Protein 6Y1U (pdb70)

GO terms:
  GO:0000287 magnesium ion binding (F, IDA)
  GO:0003924 GTPase activity (F, IDA)
  GO:0051258 protein polymerization (P, IDA)
  GO:0000921 septin ring assembly (P, IMP)
  GO:0005886 plasma membrane (C, HDA)
  GO:0045787 positive regulation of cell cycle (P, IMP)
  GO:0005515 protein binding (F, IPI)

Solvent-accessible surface area: 23885 Å² total; per-residue (Å²): 216,28,46,3,17,0,0,0,1,4,40,36,0,4,82,0,0,39,50,0,47,107,82,44,9,116,51,20,60,12,1,0,1,10,19,67,39,106,35,0,118,132,4,104,9,87,16,38,0,7,1,2,62,82,71,90,26,88,30,61,29,108,47,1,61,104,3,0,76,50,5,113,81,20,2,40,11,8,2,12,3,4,21,0,0,0,0,0,0,26,6,0,13,3,9,5,3,2,0,0,7,11,0,0,50,10,0,101,141,16,36,3,1,0,0,0,0,0,6,76,16,1,82,107,50,34,166,189,90,49,78,31,0,88,106,3,13,57,31,0,116,137,16,4,9,2,0,0,9,0,11,4,43,76,15,89,108,51,84,101,110,90,54,57,108,125,56,3,81,120,48,7,26,53,2,4,2,14,0,0,23,5,1,0,8,0,29,48,42,43,24,120,55,91,6,72,38,76,62,0,80,61,24,6,52,55,35,13,62,0,24,0,0,36,5,53,17,143,37,178,34,20,3,79,60,0,0,101,89,0,16,102,5,39,0,1,82,104,35,11,122,26,0,83,16,0,7,0,5,0,5,1,4,92,84,10,31,103,154,44,2,87,62,0,10,49,56,0,112,121,36,13,47,128,107,24,83,35,39,31,0,3,4,60,36,96,105,21,42,60,35,0,40,1,6,0,9,0,9,38,99,269,153,26,64,3,17,0,0,0,0,2,8,6,0,1,14,4,0,33,56,0,50,146,90,29,10,145,51,23,45,14,0,6,1,6,1,24,42,61,3,32,4,29,13,124,4,100,38,125,40,65,13,17,115,87,64,34,63,84,0,119,106,4,0,64,101,14,84,105,92,0,57,105,45,2,114,58,14,56,0,0,1,0,1,16,7,3,55,38,13,4,2,29,7,0,1,16,8,0,0,48,17,0,99,114,61,47,4,1,0,0,0,1,26,13,80,51,1,87,104,56,46,144,162,150,50,65,54,40,55,79,10,1,34,45,6,79,138,18,5,14,1,0,0,9,1,6,1,34,72,3,79,103,46,99,120,105,48,51,72,24,57,1,10,64,41,0,11,79,6,5,9,29,0,0,44,8,0,0,21,3,32,44,36,95,8,95,53,94,36,80,41,62,73,0,78,60,24,7,52,62,35,22,58,0,20,2,0,45,6,48,17,146,34,179,37,34,1,65,41,0,0,100,87,0,18,102,5,37,1,0,84,92,39,8,131,16,1,54,9,0,3,0,5,0,20,2,6,74,112,16,29,106,138,70,4,86,54,0,13,56,52,0,112,116,29,6,42,126,107,20,94,43,27,35,0,5,6,72,45,90,102,16,45,73,22,0,124,1,10,0,7,4,14,41,172,91

Sequence (598 aa):
LAVIKVVGIGGGGVNAVNRMIEQGLKGVEFIAINTDAQALLMMSDADVKLDVGRDSTAGADPEVGRKAAEDAKDEIEELLRGADMVFVTTAGEGGGTGTGGAPVVASSIARRKLGALTVGVVTRPFSFEGKRRSSNQAENGIAALRESCDTLIVIPNDRRLLQMGDAAVVSLMDAFRSSADEVVLLNGVQGITDLITTPGLINVDFADVKGIMSGAGTTALMMGIGSARGEGRSSLKAAEIAINSPLLEASMMEGAQGVLMSSIAGGSSDLGLFEINEAASLVQDAAHPDANIIFGTVIDDSLGDEVVRVTVVIAAGFYLAVIKVVGIGGGGVNAVNRMIEQGLLKGVEFIAINTDAQALLMSDADVKLDVGRADPEVGRKAAEDAKDEEIEELLRGADMVFVTAGEGGGTGTGGAPVVASSIARKLGALTVGVVTRPFSFEGKRRSNQAENGIAALRESCDTLIVIPNDRLLQMGAAVSLMDAFRSADEVVLLNGVQGITDLITTPGLINVDDFADVKGIMSGAGTALMGIGSSARGEGRSLKAAEIAIINSPLLEASSMEGAQGVLLMSIAGGSDLGLFEINEEAASLVQDAAHPDANIIFGTVIDDSLGDEVRVTVVIAAGFD

Radius of gyration: 26.38 Å; Cα contacts (8 Å, |Δi|>4): 1559; chains: 2; bounding box: 82×57×52 Å

Organism: Mycobacterium tuberculosis (strain ATCC 25618 / H37Rv) (NCBI:txid83332)

Secondary structure (DSSP, 8-state):
---EEEEEEHHHHHHHHHHHHHTT--SSEEEEEES-HHHHHT---SEEEE--TTT--TT-HHHHHHHHHHTHHHHHHHHTT-SEEEEEEETTSSHHHHHHHHHHHHHHHHT-EEEEEEEEPPGGG-HHHHHHHHHHHHHHHHH-SEEEEEEHHHHTTSS-TT--HHHHHHHHHHHHHHHHHHHHHHHHSB-SS---HHHHHHHHTT-EEEEEEEEEEESTTHHHHHHHHHHT-GGGTT-GGG-SEEEEEEEE-TT--HHHHHHHHHHHHHHS-TT-EEEEEEEE-GGGTTEEEEEEEEE--/----EEEEEEHHHHHHHHHHHHHTT--SSEEEEEE--SS-EE----SEEEE-----HHHHHHHHHHTHHHHHHHHTT-SEEEEE--SS-STHHHHHHHHHHHHHHTT-EEEEEEEEPPGGG---TTTHHHHHHHHHHHH-SEEEEEEGGGGGG---PPPHHHHHHHHHHHHHHHHHHHHHHHHS--SS---HHHHHHHHTT-EEEEEEEEEEESTTHHHHHHHHHHT-GGGTT-GGG-SEEEEEEEE-TT--HHHHHHHHHHHHHHS-TT-EEEEEEEE-GGGTTEEEEEEEEE---

CATH classification: 3.40.50.1440 (+1 more: 3.30.1330.20)

Structure (mmCIF, N/CA/C/O backbone):
data_6Y1U
#
_entry.id   6Y1U
#
_cell.length_a   88.130
_cell.length_b   88.130
_cell.length_c   176.783
_cell.angle_alpha   90.000
_cell.angle_beta   90.000
_cell.angle_gamma   120.000
#
_symmetry.space_group_name_H-M   'P 65'
#
loop_
_entity.id
_entity.type
_entity.pdbx_description
1 polymer 'Cell division protein FtsZ'
2 non-polymer 'DIMETHYL SULFOXIDE'
3 non-polymer "GUANOSINE-5'-DIPHOSPHATE"
4 non-polymer 4-HYDROXY-2H-CHROMEN-2-ONE
5 water water
#
loop_
_atom_site.group_PDB
_atom_site.id
_atom_site.type_symbol
_atom_site.label_atom_id
_atom_site.label_alt_id
_atom_site.label_comp_id
_atom_site.label_asym_id
_atom_site.label_entity_id
_atom_site.label_seq_id
_atom_site.pdbx_PDB_ins_code
_atom_site.Cartn_x
_atom_site.Cartn_y
_atom_site.Cartn_z
_atom_site.occupancy
_atom_site.B_iso_or_equiv
_atom_site.auth_seq_id
_atom_site.auth_comp_id
_atom_site.auth_asym_id
_atom_site.auth_atom_id
_atom_site.pdbx_PDB_model_num
ATOM 1 N N . LEU A 1 8 ? -49.21595 10.97018 0.42386 1.000 74.42934 8 LEU A N 1
ATOM 2 C CA . LEU A 1 8 ? -47.98006 11.66894 0.79057 1.000 71.75553 8 LEU A CA 1
ATOM 3 C C . LEU A 1 8 ? -47.82795 11.78951 2.30757 1.000 58.19598 8 LEU A C 1
ATOM 4 O O . LEU A 1 8 ? -48.73366 12.27774 2.99159 1.000 57.35677 8 LEU A O 1
ATOM 9 N N . ALA A 1 9 ? -46.70967 11.30446 2.83544 1.000 47.17634 9 ALA A N 1
ATOM 10 C CA . ALA A 1 9 ? -46.45508 11.42759 4.26289 1.000 41.70698 9 ALA A CA 1
ATOM 11 C C . ALA A 1 9 ? -46.32757 12.89527 4.63943 1.000 35.30604 9 ALA A C 1
ATOM 12 O O . ALA A 1 9 ? -45.80352 13.70827 3.88115 1.000 33.97646 9 ALA A O 1
ATOM 14 N N . VAL A 1 10 ? -46.82582 13.23960 5.81796 1.000 25.88720 10 VAL A N 1
ATOM 15 C CA . VAL A 1 10 ? -46.78082 14.60709 6.31219 1.000 23.21215 10 VAL A CA 1
ATOM 16 C C . VAL A 1 10 ? -45.64560 14.63836 7.32797 1.000 19.38331 10 VAL A C 1
ATOM 17 O O . VAL A 1 10 ? -45.65939 13.86047 8.28245 1.000 21.00639 10 VAL A O 1
ATOM 21 N N . ILE A 1 11 ? -44.65658 15.46873 7.08002 1.000 20.68486 11 ILE A N 1
ATOM 22 C CA . ILE A 1 11 ? -43.45144 15.53300 7.91513 1.000 19.86288 11 ILE A CA 1
ATOM 23 C C . ILE A 1 11 ? -43.40635 16.89043 8.57265 1.000 18.02846 11 ILE A C 1
ATOM 24 O O . ILE A 1 11 ? -43.52503 17.92323 7.89847 1.000 21.84871 11 ILE A O 1
ATOM 29 N N . LYS A 1 12 ? -43.21908 16.90935 9.90737 1.000 18.88199 12 LYS A N 1
ATOM 30 C CA . LYS A 1 12 ? -43.05452 18.16406 10.61736 1.000 17.06042 12 LYS A CA 1
ATOM 31 C C . LYS A 1 12 ? -41.69884 18.13926 11.30745 1.000 18.12316 12 LYS A C 1
ATOM 32 O O . LYS A 1 12 ? -41.34778 17.11214 11.89992 1.000 21.42974 12 LYS A O 1
ATOM 38 N N . VAL A 1 13 ? -40.96533 19.24211 11.18576 1.000 18.56543 13 VAL A N 1
ATOM 39 C CA . VAL A 1 13 ? -39.61808 19.43534 11.76360 1.000 19.21384 13 VAL A CA 1
ATOM 40 C C . VAL A 1 13 ? -39.73895 20.48404 12.84687 1.000 17.64281 13 VAL A C 1
ATOM 41 O O . VAL A 1 13 ? -40.01875 21.66045 12.56693 1.000 19.71610 13 VAL A O 1
ATOM 45 N N . VAL A 1 14 ? -39.49574 20.06462 14.09188 1.000 19.34940 14 VAL A N 1
ATOM 46 C CA . VAL A 1 14 ? -39.56133 20.94122 15.25278 1.000 19.33071 14 VAL A CA 1
ATOM 47 C C . VAL A 1 14 ? -38.13901 21.32840 15.64364 1.000 21.25736 14 VAL A C 1
ATOM 48 O O . VAL A 1 14 ? -37.30048 20.45372 15.85882 1.000 22.09459 14 VAL A O 1
ATOM 52 N N . GLY A 1 15 ? -37.87479 22.61976 15.79361 1.000 16.38689 15 GLY A N 1
ATOM 53 C CA . GLY A 1 15 ? -36.63840 23.09258 16.39959 1.000 16.92151 15 GLY A CA 1
ATOM 54 C C . GLY A 1 15 ? -37.03236 23.67742 17.74838 1.000 21.51734 15 GLY A C 1
ATOM 55 O O . GLY A 1 15 ? -37.90488 24.53111 17.81890 1.000 20.57345 15 GLY A O 1
ATOM 56 N N . ILE A 1 16 ? -36.40324 23.19573 18.81461 1.000 19.08764 16 ILE A N 1
ATOM 57 C CA . ILE A 1 16 ? -36.76609 23.67965 20.14706 1.000 18.98329 16 ILE A CA 1
ATOM 58 C C . ILE A 1 16 ? -35.52613 24.16811 20.89529 1.000 21.53887 16 ILE A C 1
ATOM 59 O O . ILE A 1 16 ? -34.48876 23.48879 20.90264 1.000 20.95713 16 ILE A O 1
ATOM 64 N N . GLY A 1 17 ? -35.63910 25.36731 21.50070 1.000 19.46079 17 GLY A N 1
ATOM 65 C CA . GLY A 1 17 ? -34.51269 26.07514 22.07473 1.000 19.66386 17 GLY A CA 1
ATOM 66 C C . GLY A 1 17 ? -33.80583 26.89454 21.00859 1.000 23.41415 17 GLY A C 1
ATOM 67 O O . GLY A 1 17 ? -34.03622 26.74025 19.81041 1.000 22.80753 17 GLY A O 1
ATOM 68 N N . GLY A 1 18 ? -32.88277 27.74762 21.46719 1.000 23.66800 18 GLY A N 1
ATOM 69 C CA . GLY A 1 18 ? -32.16946 28.63076 20.54027 1.000 25.87335 18 GLY A CA 1
ATOM 70 C C . GLY A 1 18 ? -31.42797 27.87761 19.45554 1.000 24.84347 18 GLY A C 1
ATOM 71 O O . GLY A 1 18 ? -31.51127 28.21952 18.27015 1.000 23.05519 18 GLY A O 1
ATOM 72 N N . GLY A 1 19 ? -30.70701 26.81729 19.83837 1.000 22.50418 19 GLY A N 1
ATOM 73 C CA . GLY A 1 19 ? -29.95449 26.05535 18.84591 1.000 24.03139 19 GLY A CA 1
ATOM 74 C C . GLY A 1 19 ? -30.84855 25.35929 17.83525 1.000 20.38041 19 GLY A C 1
ATOM 75 O O . GLY A 1 19 ? -30.57673 25.38461 16.62427 1.000 21.18628 19 GLY A O 1
ATOM 76 N N . GLY A 1 20 ? -31.92604 24.74257 18.31539 1.000 19.17853 20 GLY A N 1
ATOM 77 C CA . GLY A 1 20 ? -32.85420 24.08333 17.40091 1.000 20.75842 20 GLY A CA 1
ATOM 78 C C . GLY A 1 20 ? -33.56857 25.06496 16.47250 1.000 21.56523 20 GLY A C 1
ATOM 79 O O . GLY A 1 20 ? -33.75269 24.79249 15.27765 1.000 20.77672 20 GLY A O 1
ATOM 80 N N . VAL A 1 21 ? -33.92729 26.23593 16.98183 1.000 20.59180 21 VAL A N 1
ATOM 81 C CA . VAL A 1 21 ? -34.56813 27.23970 16.10796 1.000 20.25179 21 VAL A CA 1
ATOM 82 C C . VAL A 1 21 ? -33.56202 27.77934 15.08674 1.000 20.41262 21 VAL A C 1
ATOM 83 O O . VAL A 1 21 ? -33.89633 27.97561 13.91064 1.000 22.63044 21 VAL A O 1
ATOM 87 N N . ASN A 1 22 ? -32.30347 27.95396 15.49164 1.000 19.91900 22 ASN A N 1
ATOM 88 C CA . ASN A 1 22 ? -31.28584 28.37787 14.52084 1.000 22.00509 22 ASN A CA 1
ATOM 89 C C . ASN A 1 22 ? -31.07406 27.31451 13.46397 1.000 25.01755 22 ASN A C 1
ATOM 90 O O . ASN A 1 22 ? -30.90541 27.63378 12.28041 1.000 25.30365 22 ASN A O 1
ATOM 95 N N . ALA A 1 23 ? -31.08965 26.03727 13.86310 1.000 22.57566 23 ALA A N 1
ATOM 96 C CA . ALA A 1 23 ? -30.95160 24.97431 12.87937 1.000 24.55187 23 ALA A CA 1
ATOM 97 C C . ALA A 1 23 ? -32.12000 24.99112 11.90257 1.000 24.52729 23 ALA A C 1
ATOM 98 O O . ALA A 1 23 ? -31.92634 24.86703 10.69001 1.000 22.42420 23 ALA A O 1
ATOM 100 N N . VAL A 1 24 ? -33.33959 25.16064 12.41076 1.000 21.67307 24 VAL A N 1
ATOM 101 C CA . VAL A 1 24 ? -34.50258 25.21342 11.51501 1.000 21.65237 24 VAL A CA 1
ATOM 102 C C . VAL A 1 24 ? -34.40480 26.40110 10.55537 1.000 19.56204 24 VAL A C 1
ATOM 103 O O . VAL A 1 24 ? -34.69603 26.26529 9.35061 1.000 22.77505 24 VAL A O 1
ATOM 107 N N . ASN A 1 25 ? -33.93451 27.54596 11.04482 1.000 20.79049 25 ASN A N 1
ATOM 108 C CA . ASN A 1 25 ? -33.74636 28.70180 10.15047 1.000 25.33733 25 ASN A CA 1
ATOM 109 C C . ASN A 1 25 ? -32.76420 28.37391 9.02687 1.000 28.12643 25 ASN A C 1
ATOM 110 O O . ASN A 1 25 ? -32.96447 28.77580 7.87750 1.000 25.58273 25 ASN A O 1
ATOM 115 N N . ARG A 1 26 ? -31.69122 27.64906 9.34961 1.000 21.52553 26 ARG A N 1
ATOM 116 C CA . ARG A 1 26 ? -30.73892 27.22638 8.32077 1.000 24.43999 26 ARG A CA 1
ATOM 117 C C . ARG A 1 26 ? -31.38740 26.27192 7.32393 1.000 26.18602 26 ARG A C 1
ATOM 118 O O . ARG A 1 26 ? -31.19755 26.40574 6.10579 1.000 26.32645 26 ARG A O 1
ATOM 126 N N . MET A 1 27 ? -32.18581 25.31974 7.81999 1.000 23.51071 27 MET A N 1
ATOM 127 C CA . MET A 1 27 ? -32.90556 24.41173 6.92505 1.000 21.53219 27 MET A CA 1
ATOM 128 C C . MET A 1 27 ? -33.74301 25.18605 5.93567 1.000 24.05770 27 MET A C 1
ATOM 129 O O . MET A 1 27 ? -33.79750 24.83406 4.74567 1.000 24.22657 27 MET A O 1
ATOM 134 N N . ILE A 1 28 ? -34.43221 26.22349 6.42871 1.000 22.84985 28 ILE A N 1
ATOM 135 C CA . ILE A 1 28 ? -35.32037 27.03095 5.59424 1.000 27.03354 28 ILE A CA 1
ATOM 136 C C . ILE A 1 28 ? -34.50441 27.83174 4.59163 1.000 28.97833 28 ILE A C 1
ATOM 137 O O . ILE A 1 28 ? -34.84230 27.91401 3.40043 1.000 29.67100 28 ILE A O 1
ATOM 142 N N . GLU A 1 29 ? -33.41219 28.41536 5.06115 1.000 24.43092 29 GLU A N 1
ATOM 143 C CA . GLU A 1 29 ? -32.55874 29.22475 4.21193 1.000 28.96322 29 GLU A CA 1
ATOM 144 C C . GLU A 1 29 ? -31.93452 28.39702 3.09828 1.000 30.35000 29 GLU A C 1
ATOM 145 O O . GLU A 1 29 ? -31.71731 28.92144 1.99669 1.000 31.86863 29 GLU A O 1
ATOM 151 N N . GLN A 1 30 ? -31.63830 27.11618 3.35685 1.000 25.57090 30 GLN A N 1
ATOM 152 C CA . GLN A 1 30 ? -31.07394 26.21651 2.35374 1.000 27.33769 30 GLN A CA 1
ATOM 153 C C . GLN A 1 30 ? -32.13458 25.52633 1.51125 1.000 32.96720 30 GLN A C 1
ATOM 154 O O . GLN A 1 30 ? -31.79003 24.66778 0.69170 1.000 38.04939 30 GLN A O 1
ATOM 160 N N . GLY A 1 31 ? -33.40244 25.86002 1.70353 1.000 27.22718 31 GLY A N 1
ATOM 161 C CA . GLY A 1 31 ? -34.43691 25.34327 0.82486 1.000 28.98927 31 GLY A CA 1
ATOM 162 C C . GLY A 1 31 ? -34.79994 23.90105 1.03440 1.000 32.33215 31 GLY A C 1
ATOM 163 O O . GLY A 1 31 ? -35.12787 23.20296 0.07225 1.000 29.82445 31 GLY A O 1
ATOM 164 N N . LEU A 1 32 ? -34.72947 23.41244 2.26809 1.000 28.22271 32 LEU A N 1
ATOM 165 C CA . LEU A 1 32 ? -35.28860 22.10859 2.55154 1.000 22.18558 32 LEU A CA 1
ATOM 166 C C . LEU A 1 32 ? -36.78921 22.14034 2.28663 1.000 26.49621 32 LEU A C 1
ATOM 167 O O . LEU A 1 32 ? -37.49504 23.00048 2.81972 1.000 27.38680 32 LEU A O 1
ATOM 172 N N . LYS A 1 33 ? -37.25913 21.25451 1.41306 1.000 23.28722 33 LYS A N 1
ATOM 173 C CA . LYS A 1 33 ? -38.64969 21.27717 0.97546 1.000 29.76489 33 LYS A CA 1
ATOM 174 C C . LYS A 1 33 ? -39.43385 20.08487 1.50702 1.000 25.40147 33 LYS A C 1
ATOM 175 O O . LYS A 1 33 ? -38.88700 19.08949 2.02270 1.000 24.96409 33 LYS A O 1
ATOM 179 N N . GLY A 1 34 ? -40.76832 20.19308 1.38173 1.000 21.09384 34 GLY A N 1
ATOM 180 C CA . GLY A 1 34 ? -41.62201 19.06501 1.66633 1.000 20.28858 34 GLY A CA 1
ATOM 181 C C . GLY A 1 34 ? -41.95720 18.82636 3.13663 1.000 21.89590 34 GLY A C 1
ATOM 182 O O . GLY A 1 34 ? -42.53321 17.76599 3.47959 1.000 25.52055 34 GLY A O 1
ATOM 183 N N . VAL A 1 35 ? -41.56751 19.74032 4.01620 1.000 22.20763 35 VAL A N 1
ATOM 184 C CA . VAL A 1 35 ? -41.77314 19.59439 5.45085 1.000 22.78687 35 VAL A CA 1
ATOM 185 C C . VAL A 1 35 ? -42.34628 20.89229 6.01266 1.000 19.76830 35 VAL A C 1
ATOM 186 O O . VAL A 1 35 ? -42.15280 21.98498 5.46868 1.000 23.53115 35 VAL A O 1
ATOM 190 N N . GLU A 1 36 ? -43.03214 20.75889 7.14446 1.000 21.76612 36 GLU A N 1
ATOM 191 C CA . GLU A 1 36 ? -43.57394 21.89858 7.87337 1.000 18.91030 36 GLU A CA 1
ATOM 192 C C . GLU A 1 36 ? -42.60448 22.20820 9.00923 1.000 23.44524 36 GLU A C 1
ATOM 193 O O . GLU A 1 36 ? -42.26141 21.29782 9.75597 1.000 22.68134 36 GLU A O 1
ATOM 199 N N . PHE A 1 37 ? -42.19475 23.46228 9.14271 1.000 20.44341 37 PHE A N 1
ATOM 200 C CA . PHE A 1 37 ? -41.21187 23.84763 10.16504 1.000 21.68526 37 PHE A CA 1
ATOM 201 C C . PHE A 1 37 ? -41.89993 24.47243 11.37215 1.000 20.43984 37 PHE A C 1
ATOM 202 O O . PHE A 1 37 ? -42.63993 25.43931 11.23169 1.000 21.63807 37 PHE A O 1
ATOM 210 N N . ILE A 1 38 ? -41.55886 23.98730 12.57046 1.000 21.69963 38 ILE A N 1
ATOM 211 C CA . ILE A 1 38 ? -42.15600 24.48043 13.81434 1.000 17.57264 38 ILE A CA 1
ATOM 212 C C . ILE A 1 38 ? -41.02440 24.91776 14.72789 1.000 19.67525 38 ILE A C 1
ATOM 213 O O . ILE A 1 38 ? -40.10892 24.13118 14.97581 1.000 22.48531 38 ILE A O 1
ATOM 218 N N . ALA A 1 39 ? -41.07950 26.16687 15.20079 1.000 17.06178 39 ALA A N 1
ATOM 219 C CA . ALA A 1 39 ? -40.09612 26.71522 16.11844 1.000 19.87710 39 ALA A CA 1
ATOM 220 C C . ALA A 1 39 ? -40.73627 26.88850 17.48793 1.000 21.78103 39 ALA A C 1
ATOM 221 O O . ALA A 1 39 ? -41.82219 27.47268 17.61066 1.000 23.69238 39 ALA A O 1
ATOM 223 N N . ILE A 1 40 ? -40.09293 26.33413 18.51709 1.000 19.31297 40 ILE A N 1
ATOM 224 C CA . ILE A 1 40 ? -40.56554 26.42906 19.89674 1.000 19.20634 40 ILE A CA 1
ATOM 225 C C . ILE A 1 40 ? -39.43389 27.01944 20.71132 1.000 21.88364 40 ILE A C 1
ATOM 226 O O . ILE A 1 40 ? -38.31435 26.48976 20.68272 1.000 21.68109 40 ILE A O 1
ATOM 231 N N . ASN A 1 41 ? -39.70096 28.11149 21.42465 1.000 18.38922 41 ASN A N 1
ATOM 232 C CA . ASN A 1 41 ? -38.63745 28.67931 22.24265 1.000 21.97281 41 ASN A CA 1
ATOM 233 C C . ASN A 1 41 ? -39.26894 29.48162 23.35818 1.000 27.75283 41 ASN A C 1
ATOM 234 O O . ASN A 1 41 ? -40.47938 29.72096 23.38089 1.000 26.43546 41 ASN A O 1
ATOM 239 N N . THR A 1 42 ? -38.42664 29.88265 24.30972 1.000 25.18744 42 THR A N 1
ATOM 240 C CA . THR A 1 42 ? -38.86867 30.69511 25.43130 1.000 24.61200 42 THR A CA 1
ATOM 241 C C . THR A 1 42 ? -38.57887 32.17723 25.21583 1.000 38.13069 42 THR A C 1
ATOM 242 O O . THR A 1 42 ? -38.67427 32.96271 26.16471 1.000 46.18850 42 THR A O 1
ATOM 246 N N . ASP A 1 43 ? -38.24510 32.58157 23.99133 1.000 38.54335 43 ASP A N 1
ATOM 247 C CA . ASP A 1 43 ? -37.85490 33.95950 23.70457 1.000 45.74385 43 ASP A CA 1
ATOM 248 C C . ASP A 1 43 ? -38.61864 34.45796 22.49198 1.000 42.80742 43 ASP A C 1
ATOM 249 O O . ASP A 1 43 ? -38.30700 34.07365 21.36075 1.000 41.43857 43 ASP A O 1
ATOM 254 N N . ALA A 1 44 ? -39.57917 35.35138 22.72716 1.000 40.32644 44 ALA A N 1
ATOM 255 C CA . ALA A 1 44 ? -40.46761 35.79181 21.65356 1.000 43.39061 44 ALA A CA 1
ATOM 256 C C . ALA A 1 44 ? -39.71221 36.52887 20.54990 1.000 38.81767 44 ALA A C 1
ATOM 257 O O . ALA A 1 44 ? -40.05812 36.40760 19.36804 1.000 37.65245 44 ALA A O 1
ATOM 259 N N . GLN A 1 45 ? -38.70836 37.33599 20.91770 1.000 42.47419 45 GLN A N 1
ATOM 260 C CA . GLN A 1 45 ? -37.97579 38.11490 19.92604 1.000 45.57213 45 GLN A CA 1
ATOM 261 C C . GLN A 1 45 ? -37.19178 37.21620 18.97798 1.000 47.38478 45 GLN A C 1
ATOM 262 O O . GLN A 1 45 ? -37.17185 37.45105 17.76401 1.000 48.24607 45 GLN A O 1
ATOM 268 N N . ALA A 1 46 ? -36.52977 36.18479 19.50619 1.000 48.76151 46 ALA A N 1
ATOM 269 C CA . ALA A 1 46 ? -35.89038 35.21319 18.62400 1.000 51.41424 46 ALA A CA 1
ATOM 270 C C . ALA A 1 46 ? -36.90764 34.58810 17.67693 1.000 44.95976 46 ALA A C 1
ATOM 271 O O . ALA A 1 46 ? -36.62160 34.38080 16.49138 1.000 43.35891 46 ALA A O 1
ATOM 273 N N . LEU A 1 47 ? -38.12429 34.32339 18.16711 1.000 34.94008 47 LEU A N 1
ATOM 274 C CA . LEU A 1 47 ? -39.11219 33.65922 17.32401 1.000 27.54207 47 LEU A CA 1
ATOM 275 C C . LEU A 1 47 ? -39.64598 34.60654 16.25159 1.000 31.29144 47 LEU A C 1
ATOM 276 O O . LEU A 1 47 ? -39.89946 34.19426 15.11935 1.000 28.51574 47 LEU A O 1
ATOM 281 N N . LEU A 1 48 ? -39.80180 35.88690 16.57992 1.000 36.18450 48 LEU A N 1
ATOM 282 C CA . LEU A 1 48 ? -40.25384 36.84051 15.56725 1.000 43.88574 48 LEU A CA 1
ATOM 283 C C . LEU A 1 48 ? -39.33381 36.84151 14.35263 1.000 35.37472 48 LEU A C 1
ATOM 284 O O . LEU A 1 48 ? -39.79872 36.95878 13.21635 1.000 41.15641 48 LEU A O 1
ATOM 289 N N . MET A 1 49 ? -38.03474 36.68917 14.56628 1.000 33.96307 49 MET A N 1
ATOM 290 C CA A MET A 1 49 ? -37.08068 36.65358 13.46643 0.585 45.57746 49 MET A CA 1
ATOM 291 C CA B MET A 1 49 ? -37.11439 36.66821 13.43808 0.415 45.40088 49 MET A CA 1
ATOM 292 C C . MET A 1 49 ? -36.97833 35.29111 12.78679 1.000 47.38967 49 MET A C 1
ATOM 293 O O . MET A 1 49 ? -36.25095 35.16601 11.79694 1.000 50.59647 49 MET A O 1
ATOM 302 N N . SER A 1 50 ? -37.64806 34.25469 13.29321 1.000 38.52146 50 SER A N 1
ATOM 303 C CA . SER A 1 50 ? -37.53726 32.96731 12.62084 1.000 34.06954 50 SER A CA 1
ATOM 304 C C . SER A 1 50 ? -38.51632 32.92517 11.46260 1.000 33.63053 50 SER A C 1
ATOM 305 O O . SER A 1 50 ? -39.59437 33.51540 11.51240 1.000 33.74820 50 SER A O 1
ATOM 308 N N . ASP A 1 51 ? -38.13233 32.22912 10.39533 1.000 36.92197 51 ASP A N 1
ATOM 309 C CA . ASP A 1 51 ? -39.00146 32.04271 9.24617 1.000 35.49387 51 ASP A CA 1
ATOM 310 C C . ASP A 1 51 ? -39.81179 30.74240 9.30501 1.000 29.59105 51 ASP A C 1
ATOM 311 O O . ASP A 1 51 ? -40.35465 30.30776 8.27873 1.000 32.07588 51 ASP A O 1
ATOM 316 N N . ALA A 1 52 ? -39.90724 30.10711 10.47038 1.000 24.10486 52 ALA A N 1
ATOM 317 C CA . ALA A 1 52 ? -40.66692 28.86525 10.55242 1.000 20.93276 52 ALA A CA 1
ATOM 318 C C . ALA A 1 52 ? -42.14951 29.08222 10.22973 1.000 25.52843 52 ALA A C 1
ATOM 319 O O . ALA A 1 52 ? -42.68347 30.17787 10.39111 1.000 26.16327 52 ALA A O 1
ATOM 321 N N . ASP A 1 53 ? -42.81583 27.99373 9.81204 1.000 25.18245 53 ASP A N 1
ATOM 322 C CA . ASP A 1 53 ? -44.24656 28.02779 9.47898 1.000 25.10513 53 ASP A CA 1
ATOM 323 C C . ASP A 1 53 ? -45.11553 28.24993 10.71133 1.000 30.68466 53 ASP A C 1
ATOM 324 O O . ASP A 1 53 ? -46.19048 28.86229 10.62245 1.000 27.61212 53 ASP A O 1
ATOM 329 N N . VAL A 1 54 ? -44.66971 27.74920 11.85754 1.000 19.94393 54 VAL A N 1
ATOM 330 C CA . VAL A 1 54 ? -45.42190 27.69440 13.09676 1.000 20.55854 54 VAL A CA 1
ATOM 331 C C . VAL A 1 54 ? -44.44167 28.11844 14.16754 1.000 23.47776 54 VAL A C 1
ATOM 332 O O . VAL A 1 54 ? -43.31603 27.59864 14.19322 1.000 22.82313 54 VAL A O 1
ATOM 336 N N . LYS A 1 55 ? -44.84670 29.04039 15.04841 1.000 19.54281 55 LYS A N 1
ATOM 337 C CA . LYS A 1 55 ? -43.95090 29.50505 16.09938 1.000 18.32157 55 LYS A CA 1
ATOM 338 C C . LYS A 1 55 ? -44.69411 29.53637 17.41927 1.000 21.71606 55 LYS A C 1
ATOM 339 O O . LYS A 1 55 ? -45.73285 30.19003 17.52975 1.000 22.41995 55 LYS A O 1
ATOM 345 N N . LEU A 1 56 ? -44.13609 28.88189 18.43269 1.000 21.45067 56 LEU A N 1
ATOM 346 C CA . LEU A 1 56 ? -44.79288 28.76955 19.73017 1.000 19.23656 56 LEU A CA 1
ATOM 347 C C . LEU A 1 56 ? -43.84106 29.26991 20.79882 1.000 21.35836 56 LEU A C 1
ATOM 348 O O . LEU A 1 56 ? -42.77386 28.69114 20.99113 1.000 21.56865 56 LEU A O 1
ATOM 353 N N . ASP A 1 57 ? -44.23846 30.33896 21.48024 1.000 19.08737 57 ASP A N 1
ATOM 354 C CA . ASP A 1 57 ? -43.49482 30.91435 22.58888 1.000 23.17872 57 ASP A CA 1
ATOM 355 C C . ASP A 1 57 ? -43.96171 30.23837 23.87605 1.000 25.52914 57 ASP A C 1
ATOM 356 O O . ASP A 1 57 ? -45.13376 30.34751 24.23726 1.000 26.56564 57 ASP A O 1
ATOM 361 N N . VAL A 1 58 ? -43.06907 29.53847 24.58404 1.000 21.76004 58 VAL A N 1
ATOM 362 C CA . VAL A 1 58 ? -43.48782 28.82755 25.78556 1.000 22.67536 58 VAL A CA 1
ATOM 363 C C . VAL A 1 58 ? -42.77744 29.38726 27.01975 1.00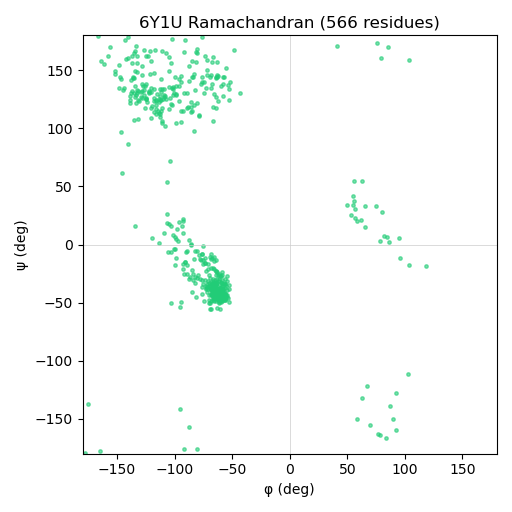0 25.29726 58 VAL A C 1
ATOM 364 O O . VAL A 1 58 ? -41.80926 30.14079 26.92332 1.000 24.33676 58 VAL A O 1
ATOM 368 N N . GLY A 1 59 ? -43.28579 28.98983 28.18709 1.000 26.36377 59 GLY A N 1
ATOM 369 C CA . GLY A 1 59 ? -42.67875 29.34194 29.46659 1.000 29.62601 59 GLY A CA 1
ATOM 370 C C . GLY A 1 59 ? -42.70204 30.82078 29.77915 1.000 31.84414 59 GLY A C 1
ATOM 371 O O . GLY A 1 59 ? -41.77934 31.32855 30.43739 1.000 32.78474 59 GLY A O 1
ATOM 372 N N . ARG A 1 60 ? -43.74399 31.52434 29.32894 1.000 26.70571 60 ARG A N 1
ATOM 373 C CA . ARG A 1 60 ? -43.81919 32.98046 29.47828 1.000 34.64844 60 ARG A CA 1
ATOM 374 C C . ARG A 1 60 ? -43.94309 33.39336 30.93529 1.000 40.92877 60 ARG A C 1
ATOM 375 O O . ARG A 1 60 ? -43.40394 34.43362 31.32739 1.000 45.09668 60 ARG A O 1
ATOM 383 N N . ASP A 1 61 ? -44.62767 32.59242 31.74756 1.000 41.30869 61 ASP A N 1
ATOM 384 C CA . ASP A 1 61 ? -44.68659 32.87710 33.18084 1.000 57.21030 61 ASP A CA 1
ATOM 385 C C . ASP A 1 61 ? -43.29484 32.84597 33.80890 1.000 65.95220 61 ASP A C 1
ATOM 386 O O . ASP A 1 61 ? -42.90661 33.77098 34.53269 1.000 72.69741 61 ASP A O 1
ATOM 391 N N . SER A 1 62 ? -42.53102 31.77702 33.54959 1.000 68.64965 62 SER A N 1
ATOM 392 C CA . SER A 1 62 ? -41.18763 31.66073 34.11236 1.000 76.49151 62 SER A CA 1
ATOM 393 C C . SER A 1 62 ? -40.23722 32.67220 33.47947 1.000 88.22069 62 SER A C 1
ATOM 394 O O . SER A 1 62 ? -39.53226 33.40119 34.18963 1.000 92.88773 62 SER A O 1
ATOM 397 N N . THR A 1 63 ? -40.20802 32.73464 32.14494 1.000 90.95546 63 THR A N 1
ATOM 398 C CA . THR A 1 63 ? -39.36683 33.69446 31.42172 1.000 89.91750 63 THR A CA 1
ATOM 399 C C . THR A 1 63 ? -39.98037 35.08932 31.47692 1.000 94.19605 63 THR A C 1
ATOM 400 O O . THR A 1 63 ? -40.03708 35.71244 32.53871 1.000 99.62871 63 THR A O 1
ATOM 404 N N . ALA A 1 68 ? -33.17974 28.33107 29.03847 1.000 58.81651 68 ALA A N 1
ATOM 405 C CA . ALA A 1 68 ? -34.10950 28.51290 30.14796 1.000 58.73957 68 ALA A CA 1
ATOM 406 C C . ALA A 1 68 ? -33.33938 28.94814 31.38720 1.000 71.53656 68 ALA A C 1
ATOM 407 O O . ALA A 1 68 ? -33.46241 28.32779 32.44146 1.000 74.76186 68 ALA A O 1
ATOM 409 N N . GLY A 1 69 ? -32.55503 30.02349 31.27010 1.000 75.69533 69 GLY A N 1
ATOM 410 C CA . GLY A 1 69 ? -31.44774 30.18971 32.19650 1.000 74.63795 69 GLY A CA 1
ATOM 411 C C . GLY A 1 69 ? -30.46120 29.05873 32.06124 1.000 66.09153 69 GLY A C 1
ATOM 412 O O . GLY A 1 69 ? -29.66756 28.80129 32.97131 1.000 63.97214 69 GLY A O 1
ATOM 413 N N . ALA A 1 70 ? -30.49874 28.38577 30.91062 1.000 57.61263 70 ALA A N 1
ATOM 414 C CA . ALA A 1 70 ? -29.89181 27.07865 30.68207 1.000 43.09485 70 ALA A CA 1
ATOM 415 C C . ALA A 1 70 ? -30.34706 26.05501 31.71811 1.000 37.43862 70 ALA A C 1
ATOM 416 O O . ALA A 1 70 ? -29.65932 25.06675 31.95084 1.000 39.52514 70 ALA A O 1
ATOM 418 N N . ASP A 1 71 ? -31.53708 26.23879 32.31904 1.000 34.19625 71 ASP A N 1
ATOM 419 C CA . ASP A 1 71 ? -32.02936 25.28957 33.31780 1.000 29.28628 71 ASP A CA 1
ATOM 420 C C . ASP A 1 71 ? -32.94668 24.25505 32.65733 1.000 24.59572 71 ASP A C 1
ATOM 421 O O . ASP A 1 71 ? -34.07491 24.60349 32.27941 1.000 27.88544 71 ASP A O 1
ATOM 426 N N . PRO A 1 72 ? -32.50393 23.00076 32.45772 1.000 28.86674 72 PRO A N 1
ATOM 427 C CA . PRO A 1 72 ? -33.36586 22.03476 31.75828 1.000 23.52068 72 PRO A CA 1
ATOM 428 C C . PRO A 1 72 ? -34.67464 21.78678 32.47935 1.000 28.34926 72 PRO A C 1
ATOM 429 O O . PRO A 1 72 ? -35.66204 21.45524 31.82367 1.000 26.90596 72 PRO A O 1
ATOM 433 N N . GLU A 1 73 ? -34.71937 21.96216 33.80585 1.000 28.42746 73 GLU A N 1
ATOM 434 C CA . GLU A 1 73 ? -35.98696 21.75318 34.50582 1.000 29.65482 73 GLU A CA 1
ATOM 435 C C . GLU A 1 73 ? -37.00424 22.82459 34.14700 1.000 29.48467 73 GLU A C 1
ATOM 436 O O . GLU A 1 73 ? -38.19071 22.52267 33.98515 1.000 28.41749 73 GLU A O 1
ATOM 442 N N . VAL A 1 74 ? -36.56697 24.07072 33.98356 1.000 28.65507 74 VAL A N 1
ATOM 443 C CA . VAL A 1 74 ? -37.47689 25.11148 33.50620 1.000 27.41388 74 VAL A CA 1
ATOM 444 C C . VAL A 1 74 ? -37.95406 24.80971 32.08264 1.000 26.95394 74 VAL A C 1
ATOM 445 O O . VAL A 1 74 ? -39.14963 24.93029 31.77709 1.000 28.77628 74 VAL A O 1
ATOM 449 N N . GLY A 1 75 ? -37.03839 24.37782 31.20311 1.000 25.56955 75 GLY A N 1
ATOM 450 C CA . GLY A 1 75 ? -37.42960 23.99556 29.84704 1.000 23.46580 75 GLY A CA 1
ATOM 451 C C . GLY A 1 75 ? -38.41667 22.84227 29.83106 1.000 23.26570 75 GLY A C 1
ATOM 452 O O . GLY A 1 75 ? -39.38535 22.83962 29.05344 1.000 23.01129 75 GLY A O 1
ATOM 453 N N . ARG A 1 76 ? -38.20756 21.85438 30.70496 1.000 22.86347 76 ARG A N 1
ATOM 454 C CA . ARG A 1 76 ? -39.15182 20.74700 30.74707 1.000 25.39421 76 ARG A CA 1
ATOM 455 C C . ARG A 1 76 ? -40.53120 21.24382 31.16341 1.000 24.05151 76 ARG A C 1
ATOM 456 O O . ARG A 1 76 ? -41.53805 20.92940 30.52500 1.000 23.04450 76 ARG A O 1
ATOM 464 N N . LYS A 1 77 ? -40.58063 22.06106 32.21109 1.000 23.80491 77 LYS A N 1
ATOM 465 C CA . LYS A 1 77 ? -41.87104 22.51679 32.70236 1.000 26.01648 77 LYS A CA 1
ATOM 466 C C . LYS A 1 77 ? -42.56039 23.42473 31.69357 1.000 26.40630 77 LYS A C 1
ATOM 467 O O . LYS A 1 77 ? -43.78172 23.35513 31.54605 1.000 25.71775 77 LYS A O 1
ATOM 473 N N . ALA A 1 78 ? -41.79679 24.23324 30.94315 1.000 25.88800 78 ALA A N 1
ATOM 474 C CA . ALA A 1 78 ? -42.41284 25.09862 29.94235 1.000 24.49785 78 ALA A CA 1
ATOM 475 C C . ALA A 1 78 ? -43.06683 24.26854 28.83794 1.000 21.59867 78 ALA A C 1
ATOM 476 O O . ALA A 1 78 ? -44.16950 24.59579 28.36461 1.000 23.60507 78 ALA A O 1
ATOM 478 N N . ALA A 1 79 ? -42.38871 23.19333 28.40842 1.000 21.69481 79 ALA A N 1
ATOM 479 C CA . ALA A 1 79 ? -42.95645 22.33958 27.37181 1.000 19.82627 79 ALA A CA 1
ATOM 480 C C . ALA A 1 79 ? -44.14596 21.54714 27.90401 1.000 21.41133 79 ALA A C 1
ATOM 481 O O . ALA A 1 79 ? -45.17111 21.40638 27.20679 1.000 22.70576 79 ALA A O 1
ATOM 483 N N . GLU A 1 80 ? -44.01691 21.00380 29.11492 1.000 23.96928 80 GLU A N 1
ATOM 484 C CA . GLU A 1 80 ? -45.13768 20.27199 29.71369 1.000 24.78117 80 GLU A CA 1
ATOM 485 C C . GLU A 1 80 ? -46.35165 21.17114 29.87691 1.000 27.12571 80 GLU A C 1
ATOM 486 O O . GLU A 1 80 ? -47.48888 20.74722 29.63434 1.000 26.66332 80 GLU A O 1
ATOM 492 N N . ASP A 1 81 ? -46.13355 22.41308 30.30395 1.000 23.06446 81 ASP A N 1
ATOM 493 C CA . ASP A 1 81 ? -47.24425 23.34205 30.46379 1.000 26.70725 81 ASP A CA 1
ATOM 494 C C . ASP A 1 81 ? -47.93143 23.60175 29.14112 1.000 28.89126 81 ASP A C 1
ATOM 495 O O . ASP A 1 81 ? -49.11496 23.91017 29.11408 1.000 30.37366 81 ASP A O 1
ATOM 500 N N . ALA A 1 82 ? -47.21556 23.45771 28.03810 1.000 23.56292 82 ALA A N 1
ATOM 501 C CA . ALA A 1 82 ? -47.74234 23.73587 26.72181 1.000 24.01694 82 ALA A CA 1
ATOM 502 C C . ALA A 1 82 ? -48.10036 22.45378 25.97382 1.000 23.11408 82 ALA A C 1
ATOM 503 O O . ALA A 1 82 ? -48.27631 22.49116 24.75235 1.000 23.76636 82 ALA A O 1
ATOM 505 N N . LYS A 1 83 ? -48.21016 21.32128 26.68303 1.000 22.87772 83 LYS A N 1
ATOM 506 C CA . LYS A 1 83 ? -48.24680 20.04279 25.97275 1.000 24.17986 83 LYS A CA 1
ATOM 507 C C . LYS A 1 83 ? -49.48211 19.89945 25.08889 1.000 26.49347 83 LYS A C 1
ATOM 508 O O . LYS A 1 83 ? -49.40747 19.32340 23.99431 1.000 24.79088 83 LYS A O 1
ATOM 514 N N . ASP A 1 84 ? -50.63672 20.37963 25.54056 1.000 26.80695 84 ASP A N 1
ATOM 515 C CA . ASP A 1 84 ? -51.82434 20.19437 24.70555 1.000 31.30166 84 ASP A CA 1
ATOM 516 C C . ASP A 1 84 ? -51.71730 21.02559 23.45584 1.000 27.28368 84 ASP A C 1
ATOM 517 O O . ASP A 1 84 ? -52.09245 20.58604 22.35589 1.000 27.70837 84 ASP A O 1
ATOM 522 N N . GLU A 1 85 ? -51.13406 22.20415 23.58940 1.000 25.50742 85 GLU A N 1
ATOM 523 C CA . GLU A 1 85 ? -50.90142 23.04991 22.44352 1.000 24.73665 85 GLU A CA 1
ATOM 524 C C . GLU A 1 85 ? -49.92100 22.42316 21.45152 1.000 28.81062 85 GLU A C 1
ATOM 525 O O . GLU A 1 85 ? -50.12938 22.47872 20.23545 1.000 29.24086 85 GLU A O 1
ATOM 531 N N . ILE A 1 86 ? -48.77919 21.93775 21.94947 1.000 21.99049 86 ILE A N 1
ATOM 532 C CA . ILE A 1 86 ? -47.84672 21.21916 21.08775 1.000 19.70337 86 ILE A CA 1
ATOM 533 C C . ILE A 1 86 ? -48.54581 20.06403 20.37542 1.000 20.43801 86 ILE A C 1
ATOM 534 O O . ILE A 1 86 ? -48.33535 19.84159 19.17778 1.000 20.16673 86 ILE A O 1
ATOM 539 N N . GLU A 1 87 ? -49.35761 19.28157 21.11994 1.000 22.27612 87 GLU A N 1
ATOM 540 C CA . GLU A 1 87 ? -50.02344 18.12174 20.53345 1.000 22.68476 87 GLU A CA 1
ATOM 541 C C . GLU A 1 87 ? -50.94193 18.55544 19.40161 1.000 23.74184 87 GLU A C 1
ATOM 542 O O . GLU A 1 87 ? -51.00293 17.90607 18.34851 1.000 23.43530 87 GLU A O 1
ATOM 548 N N . GLU A 1 88 ? -51.64210 19.66728 19.58607 1.000 25.45778 88 GLU A N 1
ATOM 549 C CA . GLU A 1 88 ? -52.56561 20.08414 18.54293 1.000 29.28593 88 GLU A CA 1
ATOM 550 C C . GLU A 1 88 ? -51.80296 20.53838 17.30716 1.000 28.31788 88 GLU A C 1
ATOM 551 O O . GLU A 1 88 ? -52.27880 20.33536 16.17844 1.000 28.93537 88 GLU A O 1
ATOM 557 N N . LEU A 1 89 ? -50.57011 21.05189 17.48807 1.000 23.95093 89 LEU A N 1
ATOM 558 C CA . LEU A 1 89 ? -49.75760 21.42820 16.33751 1.000 24.46859 89 LEU A CA 1
ATOM 559 C C . LEU A 1 89 ? -49.23442 20.19775 15.60393 1.000 21.59387 89 LEU A C 1
ATOM 560 O O . LEU A 1 89 ? -49.14583 20.19643 14.36634 1.000 26.84295 89 LEU A O 1
ATOM 565 N N . LEU A 1 90 ? -48.86665 19.16529 16.34462 1.000 19.06127 90 LEU A N 1
ATOM 566 C CA . LEU A 1 90 ? -48.26121 17.97401 15.72683 1.000 19.22123 90 LEU A CA 1
ATOM 567 C C . LEU A 1 90 ? -49.30050 17.03253 15.11246 1.000 23.82991 90 LEU A C 1
ATOM 568 O O . LEU A 1 90 ? -48.96945 16.33252 14.15359 1.000 21.50126 90 LEU A O 1
ATOM 573 N N . ARG A 1 91 ? -50.53697 16.99882 15.63639 1.000 23.90428 91 ARG A N 1
ATOM 574 C CA . ARG A 1 91 ? -51.60192 16.12744 15.11773 1.000 26.04612 91 ARG A CA 1
ATOM 575 C C . ARG A 1 91 ? -51.63089 16.12515 13.59940 1.000 19.31130 91 ARG A C 1
ATOM 576 O O . ARG A 1 91 ? -51.69608 17.17866 12.97284 1.000 23.39530 91 ARG A O 1
ATOM 584 N N . GLY A 1 92 ? -51.65890 14.92755 13.01268 1.000 20.42452 92 GLY A N 1
ATOM 585 C CA . GLY A 1 92 ? -51.70059 14.81697 11.56959 1.000 20.60301 92 GLY A CA 1
ATOM 586 C C . GLY A 1 92 ? -50.36537 14.43162 10.96085 1.000 26.62892 92 GLY A C 1
ATOM 587 O O . GLY A 1 92 ? -50.31185 14.00247 9.81371 1.000 25.20907 92 GLY A O 1
ATOM 588 N N . ALA A 1 93 ? -49.27663 14.58345 11.69767 1.000 20.98471 93 ALA A N 1
ATOM 589 C CA . ALA A 1 93 ? -47.98809 14.24037 11.10814 1.000 19.82299 93 ALA A CA 1
ATOM 590 C C . ALA A 1 93 ? -47.80402 12.72584 11.06936 1.000 21.02125 93 ALA A C 1
ATOM 591 O O . ALA A 1 93 ? -48.10646 12.00474 12.03586 1.000 24.53097 93 ALA A O 1
ATOM 593 N N . ASP A 1 94 ? -47.23605 12.23462 9.95770 1.000 24.00387 94 ASP A N 1
ATOM 594 C CA . ASP A 1 94 ? -46.76431 10.85241 9.92334 1.000 21.25684 94 ASP A CA 1
ATOM 595 C C . ASP A 1 94 ? -45.35990 10.71717 10.50245 1.000 17.16810 94 ASP A C 1
ATOM 596 O O . ASP A 1 94 ? -44.99341 9.64870 11.00379 1.000 21.99775 94 ASP A O 1
ATOM 601 N N . MET A 1 95 ? -44.59896 11.80807 10.45458 1.000 19.49962 95 MET A N 1
ATOM 602 C CA . MET A 1 95 ? -43.20833 11.78444 10.88519 1.000 19.91656 95 MET A CA 1
ATOM 603 C C . MET A 1 95 ? -42.89572 13.12165 11.53571 1.000 18.73487 95 MET A C 1
ATOM 604 O O . MET A 1 95 ? -43.24025 14.17197 10.99189 1.000 19.73645 95 MET A O 1
ATOM 609 N N . VAL A 1 96 ? -42.25349 13.08368 12.71266 1.000 17.11621 96 VAL A N 1
ATOM 610 C CA . VAL A 1 96 ? -41.87950 14.30660 13.41305 1.000 16.47258 96 VAL A CA 1
ATOM 611 C C . VAL A 1 96 ? -40.39087 14.22707 13.72002 1.000 15.27736 96 VAL A C 1
ATOM 612 O O . VAL A 1 96 ? -39.95292 13.23064 14.31045 1.000 19.33307 96 VAL A O 1
ATOM 616 N N . PHE A 1 97 ? -39.65756 15.26805 13.34417 1.000 16.84519 97 PHE A N 1
ATOM 617 C CA . PHE A 1 97 ? -38.26002 15.44605 13.75481 1.000 17.01503 97 PHE A CA 1
ATOM 618 C C . PHE A 1 97 ? -38.24675 16.40618 14.90511 1.000 17.58132 97 PHE A C 1
ATOM 619 O O . PHE A 1 97 ? -38.92915 17.43542 14.87126 1.000 19.99735 97 PHE A O 1
ATOM 627 N N . VAL A 1 98 ? -37.44891 16.09414 15.93134 1.000 16.54134 98 VAL A N 1
ATOM 628 C CA . VAL A 1 98 ? -37.28508 17.02205 17.05194 1.000 16.46466 98 VAL A CA 1
ATOM 629 C C . VAL A 1 98 ? -35.80420 17.39044 17.06209 1.000 17.00563 98 VAL A C 1
ATOM 630 O O . VAL A 1 98 ? -34.96796 16.49656 17.26308 1.000 19.18995 98 VAL A O 1
ATOM 634 N N . THR A 1 99 ? -35.47584 18.65994 16.79433 1.000 16.44321 99 THR A N 1
ATOM 635 C CA A THR A 1 99 ? -34.07991 19.08763 16.65340 0.584 17.29940 99 THR A CA 1
ATOM 636 C CA B THR A 1 99 ? -34.06878 19.03655 16.70395 0.416 17.67109 99 THR A CA 1
ATOM 637 C C . THR A 1 99 ? -33.73349 20.10337 17.74074 1.000 19.84324 99 THR A C 1
ATOM 638 O O . THR A 1 99 ? -34.56254 20.96169 18.09438 1.000 19.29188 99 THR A O 1
ATOM 645 N N . ALA A 1 100 ? -32.51838 19.99747 18.29288 1.000 16.62656 100 ALA A N 1
ATOM 646 C CA . ALA A 1 100 ? -32.11975 20.88100 19.39379 1.000 17.07269 100 ALA A CA 1
ATOM 647 C C . ALA A 1 100 ? -30.61341 20.79175 19.51412 1.000 17.91993 100 ALA A C 1
ATOM 648 O O . ALA A 1 100 ? -30.02057 19.78462 19.12661 1.000 20.11120 100 ALA A O 1
ATOM 650 N N . GLY A 1 101 ? -30.03104 21.83205 20.11365 1.000 18.15077 101 GLY A N 1
ATOM 651 C CA . GLY A 1 101 ? -28.66249 21.71059 20.60349 1.000 18.01490 101 GLY A CA 1
ATOM 652 C C . GLY A 1 101 ? -28.76334 21.31941 22.05280 1.000 18.36562 101 GLY A C 1
ATOM 653 O O . GLY A 1 101 ? -29.26913 22.11431 22.84170 1.000 22.51868 101 GLY A O 1
ATOM 654 N N . GLU A 1 102 ? -28.30614 20.13025 22.42961 1.000 19.55631 102 GLU A N 1
ATOM 655 C CA . GLU A 1 102 ? -28.39483 19.71658 23.82841 1.000 19.56953 102 GLU A CA 1
ATOM 656 C C . GLU A 1 102 ? -27.40513 20.48292 24.69069 1.000 23.44564 102 GLU A C 1
ATOM 657 O O . GLU A 1 102 ? -26.29995 20.84919 24.24505 1.000 20.97916 102 GLU A O 1
ATOM 663 N N . GLY A 1 103 ? -27.78305 20.67802 25.95995 1.000 22.48656 103 GLY A N 1
ATOM 664 C CA . GLY A 1 103 ? -26.90551 21.28512 26.94220 1.000 20.46434 103 GLY A CA 1
ATOM 665 C C . GLY A 1 103 ? -27.42988 22.58297 27.51089 1.000 24.69316 103 GLY A C 1
ATOM 666 O O . GLY A 1 103 ? -26.96954 23.00256 28.58305 1.000 26.65820 103 GLY A O 1
ATOM 667 N N . GLY A 1 104 ? -28.39093 23.23890 26.82718 1.000 21.09559 104 GLY A N 1
ATOM 668 C CA . GLY A 1 104 ? -29.06915 24.41039 27.36589 1.000 24.11249 104 GLY A CA 1
ATOM 669 C C . GLY A 1 104 ? -30.26664 23.98563 28.19814 1.000 24.09721 104 GLY A C 1
ATOM 670 O O . GLY A 1 104 ? -30.34456 22.86045 28.69699 1.000 27.13616 104 GLY A O 1
ATOM 671 N N . GLY A 1 105 ? -31.21586 24.89755 28.33577 1.000 25.08728 105 GLY A N 1
ATOM 672 C CA . GLY A 1 105 ? -32.37212 24.61062 29.17386 1.000 23.03884 105 GLY A CA 1
ATOM 673 C C . GLY A 1 105 ? -33.62139 24.25823 28.35929 1.000 23.80224 105 GLY A C 1
ATOM 674 O O . GLY A 1 105 ? -34.27192 23.24407 28.61032 1.000 22.49741 105 GLY A O 1
ATOM 675 N N . THR A 1 106 ? -33.96460 25.09183 27.37671 1.000 22.18361 106 THR A N 1
ATOM 676 C CA . THR A 1 106 ? -35.21830 24.90956 26.63828 1.000 23.17730 106 THR A CA 1
ATOM 677 C C . THR A 1 106 ? -35.19528 23.65812 25.76951 1.000 23.56435 106 THR A C 1
ATOM 678 O O . THR A 1 106 ? -36.13764 22.84450 25.79012 1.000 20.88009 106 THR A O 1
ATOM 682 N N . GLY A 1 107 ? -34.12403 23.47936 24.99601 1.000 19.24747 107 GLY A N 1
ATOM 683 C CA . GLY A 1 107 ? -34.02905 22.28208 24.15626 1.000 20.45967 107 GLY A CA 1
ATOM 684 C C . GLY A 1 107 ? -33.80116 21.03448 24.99993 1.000 21.73313 107 GLY A C 1
ATOM 685 O O . GLY A 1 107 ? -34.50938 20.03812 24.84992 1.000 22.20954 107 GLY A O 1
ATOM 686 N N . THR A 1 108 ? -32.81196 21.07713 25.90512 1.000 20.41927 108 THR A N 1
ATOM 687 C CA . THR A 1 108 ? -32.52262 19.90770 26.73266 1.000 19.38027 108 THR A CA 1
ATOM 688 C C . THR A 1 108 ? -33.77904 19.40589 27.44415 1.000 20.89237 108 THR A C 1
ATOM 689 O O . THR A 1 108 ? -34.10492 18.21301 27.39264 1.000 23.60597 108 THR A O 1
ATOM 693 N N . GLY A 1 109 ? -34.49451 20.32025 28.09509 1.000 19.85968 109 GLY A N 1
ATOM 694 C CA . GLY A 1 109 ? -35.63003 19.92725 28.92618 1.000 20.82826 109 GLY A CA 1
ATOM 695 C C . GLY A 1 109 ? -36.89678 19.70189 28.12813 1.000 23.19784 109 GLY A C 1
ATOM 696 O O . GLY A 1 109 ? -37.71750 18.83625 28.48075 1.000 22.57854 109 GLY A O 1
ATOM 697 N N . GLY A 1 110 ? -37.08215 20.46549 27.05311 1.000 20.06062 110 GLY A N 1
ATOM 698 C CA . GLY A 1 110 ? -38.30200 20.41488 26.26688 1.000 19.70166 110 GLY A CA 1
ATOM 699 C C . GLY A 1 110 ? -38.33521 19.37062 25.16359 1.000 19.76814 110 GLY A C 1
ATOM 700 O O . GLY A 1 110 ? -39.41665 18.90736 24.81976 1.000 20.61552 110 GLY A O 1
ATOM 701 N N . ALA A 1 111 ? -37.18455 19.01435 24.57527 1.000 18.66156 111 ALA A N 1
ATOM 702 C CA . ALA A 1 111 ? -37.21104 18.07489 23.46532 1.000 19.47266 111 ALA A CA 1
ATOM 703 C C . ALA A 1 111 ? -37.87360 16.73962 23.83722 1.000 21.17939 111 ALA A C 1
ATOM 704 O O . ALA A 1 111 ? -38.64693 16.21615 23.01262 1.000 19.60779 111 ALA A O 1
ATOM 706 N N . PRO A 1 112 ? -37.64202 16.15120 25.01307 1.000 20.34708 112 PRO A N 1
ATOM 707 C CA . PRO A 1 112 ? -38.30220 14.86861 25.30574 1.000 22.55940 112 PRO A CA 1
ATOM 708 C C . PRO A 1 112 ? -39.79788 14.98914 25.38704 1.000 22.38665 112 PRO A C 1
ATOM 709 O O . PRO A 1 112 ? -40.51035 14.01848 25.08517 1.000 24.04844 112 PRO A O 1
ATOM 713 N N . VAL A 1 113 ? -40.30095 16.15080 25.80612 1.000 20.07705 113 VAL A N 1
ATOM 714 C CA . VAL A 1 113 ? -41.74896 16.36793 25.84833 1.000 21.28435 113 VAL A CA 1
ATOM 715 C C . VAL A 1 113 ? -42.32647 16.35014 24.44326 1.000 21.22612 113 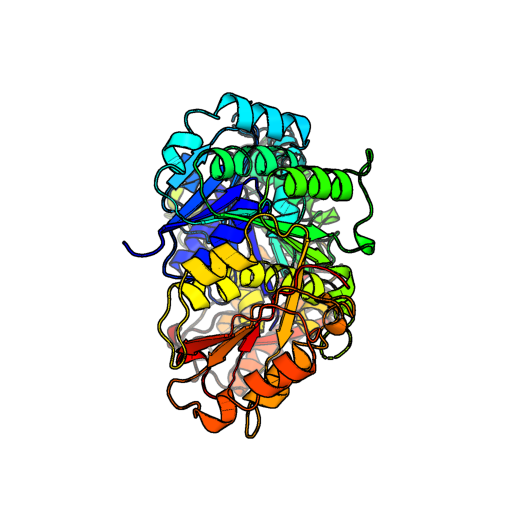VAL A C 1
ATOM 716 O O . VAL A 1 113 ? -43.31957 15.66542 24.16714 1.000 21.53102 113 VAL A O 1
ATOM 720 N N . VAL A 1 114 ? -41.70553 17.09945 23.52414 1.000 18.57071 114 VAL A N 1
ATOM 721 C CA . VAL A 1 114 ? -42.17112 17.13747 22.14806 1.000 19.99306 114 VAL A CA 1
ATOM 722 C C . VAL A 1 114 ? -42.14428 15.74802 21.53598 1.000 19.35143 114 VAL A C 1
ATOM 723 O O . VAL A 1 114 ? -43.10605 15.31914 20.85947 1.000 19.45177 114 VAL A O 1
ATOM 727 N N . ALA A 1 115 ? -41.02168 15.04276 21.71815 1.000 19.64894 115 ALA A N 1
ATOM 728 C CA . ALA A 1 115 ? -40.88031 13.71658 21.12445 1.000 21.63948 115 ALA A CA 1
ATOM 729 C C . ALA A 1 115 ? -41.90774 12.74925 21.71044 1.000 23.52363 115 ALA A C 1
ATOM 730 O O . ALA A 1 115 ? -42.49938 11.94923 20.97919 1.000 25.30756 115 ALA A O 1
ATOM 732 N N . SER A 1 116 ? -42.11938 12.81373 23.02015 1.000 20.72778 116 SER A N 1
ATOM 733 C CA A SER A 1 116 ? -43.08516 11.89624 23.63771 0.683 25.69392 116 SER A CA 1
ATOM 734 C CA B SER A 1 116 ? -43.08878 11.91603 23.65599 0.317 25.26410 116 SER A CA 1
ATOM 735 C C . SER A 1 116 ? -44.49893 12.15396 23.12124 1.000 24.78276 116 SER A C 1
ATOM 736 O O . SER A 1 116 ? -45.27727 11.20549 22.96348 1.000 25.51766 116 SER A O 1
ATOM 741 N N . ILE A 1 117 ? -44.84206 13.41370 22.81156 1.000 17.53295 117 ILE A N 1
ATOM 742 C CA . ILE A 1 117 ? -46.14157 13.70709 22.22368 1.000 18.16032 117 ILE A CA 1
ATOM 743 C C . ILE A 1 117 ? -46.22951 13.09726 20.83553 1.000 25.80799 117 ILE A C 1
ATOM 744 O O . ILE A 1 117 ? -47.21171 12.42689 20.49050 1.000 24.16740 117 ILE A O 1
ATOM 749 N N . ALA A 1 118 ? -45.18935 13.31228 20.01200 1.000 22.44366 118 ALA A N 1
ATOM 750 C CA . ALA A 1 118 ? -45.16409 12.68671 18.70332 1.000 21.34571 118 ALA A CA 1
ATOM 751 C C . ALA A 1 118 ? -45.23423 11.16198 18.82199 1.000 19.10444 118 ALA A C 1
ATOM 752 O O . ALA A 1 118 ? -45.96547 10.52269 18.06440 1.000 27.71897 118 ALA A O 1
ATOM 754 N N . ARG A 1 119 ? -44.50703 10.55474 19.77041 1.000 21.86377 119 ARG A N 1
ATOM 755 C CA A ARG A 1 119 ? -44.52104 9.09465 19.85144 0.499 26.75085 119 ARG A CA 1
ATOM 756 C CA B ARG A 1 119 ? -44.50545 9.09548 19.89267 0.501 26.92520 119 ARG A CA 1
ATOM 757 C C . ARG A 1 119 ? -45.84160 8.58705 20.42855 1.000 31.95065 119 ARG A C 1
ATOM 758 O O . ARG A 1 119 ? -46.33419 7.52667 20.00998 1.000 29.00795 119 ARG A O 1
ATOM 773 N N . LYS A 1 120 ? -46.47034 9.35371 21.32272 1.000 23.94239 120 LYS A N 1
ATOM 774 C CA . LYS A 1 120 ? -47.80529 8.99227 21.79624 1.000 26.38256 120 LYS A CA 1
ATOM 775 C C . LYS A 1 120 ? -48.78251 8.97528 20.63829 1.000 26.05696 120 LYS A C 1
ATOM 776 O O . LYS A 1 120 ? -49.61272 8.05811 20.50533 1.000 27.32710 120 LYS A O 1
ATOM 782 N N . LEU A 1 121 ? -48.70853 9.99480 19.79314 1.000 24.48248 121 LEU A N 1
ATOM 783 C CA . LEU A 1 121 ? -49.55026 10.01756 18.61953 1.000 23.74503 121 LEU A CA 1
ATOM 784 C C . LEU A 1 121 ? -49.19653 8.92606 17.61131 1.000 30.51305 121 LEU A C 1
ATOM 785 O O . LEU A 1 121 ? -49.97098 8.70035 16.68676 1.000 32.94031 121 LEU A O 1
ATOM 790 N N . GLY A 1 122 ? -48.06814 8.24236 17.75321 1.000 26.31959 122 GLY A N 1
ATOM 791 C CA . GLY A 1 122 ? -47.72505 7.22150 16.78963 1.000 26.47199 122 GLY A CA 1
ATOM 792 C C . GLY A 1 122 ? -46.97744 7.71464 15.55937 1.000 32.32660 122 GLY A C 1
ATOM 793 O O . GLY A 1 122 ? -46.73901 6.90310 14.64872 1.000 30.06571 122 GLY A O 1
ATOM 794 N N . ALA A 1 123 ? -46.65189 9.01533 15.47856 1.000 26.52871 123 ALA A N 1
ATOM 795 C CA . ALA A 1 123 ? -45.78944 9.50614 14.39544 1.000 28.34948 123 ALA A CA 1
ATOM 796 C C . ALA A 1 123 ? -44.42181 8.85740 14.52656 1.000 22.53683 123 ALA A C 1
ATOM 797 O O . ALA A 1 123 ? -43.95606 8.55115 15.62114 1.000 23.33022 123 ALA A O 1
ATOM 799 N N . LEU A 1 124 ? -43.79032 8.59822 13.39337 1.000 22.06144 124 LEU A N 1
ATOM 800 C CA . LEU A 1 124 ? -42.40491 8.14756 13.41065 1.000 20.00122 124 LEU A CA 1
ATOM 801 C C . LEU A 1 124 ? -41.58337 9.31563 13.93629 1.000 19.29765 124 LEU A C 1
ATOM 802 O O . LEU A 1 124 ? -41.58380 10.38340 13.32438 1.000 19.43858 124 LEU A O 1
ATOM 807 N N . THR A 1 125 ? -40.92283 9.12509 15.07201 1.000 21.42101 125 THR A N 1
ATOM 808 C CA . THR A 1 125 ? -40.37540 10.24311 15.83569 1.000 19.28260 125 THR A CA 1
ATOM 809 C C . THR A 1 125 ? -38.86139 10.14636 15.78560 1.000 16.81533 125 THR A C 1
ATOM 810 O O . THR A 1 125 ? -38.28900 9.21621 16.35712 1.000 20.34138 125 THR A O 1
ATOM 814 N N . VAL A 1 126 ? -38.23012 11.09503 15.11237 1.000 18.73216 126 VAL A N 1
ATOM 815 C CA . VAL A 1 126 ? -36.76442 11.08508 14.96229 1.000 15.91574 126 VAL A CA 1
ATOM 816 C C . VAL A 1 126 ? -36.19582 12.31626 15.65659 1.000 17.48360 126 VAL A C 1
ATOM 817 O O . VAL A 1 126 ? -36.43651 13.45350 15.22759 1.000 18.76772 126 VAL A O 1
ATOM 821 N N . GLY A 1 127 ? -35.34241 12.08428 16.65191 1.000 16.59886 127 GLY A N 1
ATOM 822 C CA . GLY A 1 127 ? -34.58436 13.16722 17.26044 1.000 17.06479 127 GLY A CA 1
ATOM 823 C C . GLY A 1 127 ? -33.29832 13.38609 16.48570 1.000 18.30934 127 GLY A C 1
ATOM 824 O O . GLY A 1 127 ? -32.68946 12.44028 15.99436 1.000 18.67322 127 GLY A O 1
ATOM 825 N N . VAL A 1 128 ? -32.92975 14.64585 16.32388 1.000 15.77394 128 VAL A N 1
ATOM 826 C CA . VAL A 1 128 ? -31.63342 14.98062 15.71327 1.000 17.05893 128 VAL A CA 1
ATOM 827 C C . VAL A 1 128 ? -31.04763 16.07410 16.57643 1.000 19.12575 128 VAL A C 1
ATOM 828 O O . VAL A 1 128 ? -31.52400 17.20887 16.54453 1.000 16.56634 128 VAL A O 1
ATOM 832 N N . VAL A 1 129 ? -30.02327 15.74815 17.36679 1.000 16.72178 129 VAL A N 1
ATOM 833 C CA . VAL A 1 129 ? -29.52749 16.72315 18.33401 1.000 16.63692 129 VAL A CA 1
ATOM 834 C C . VAL A 1 129 ? -28.00536 16.72082 18.32182 1.000 20.36231 129 VAL A C 1
ATOM 835 O O . VAL A 1 129 ? -27.36255 15.75139 17.90589 1.000 20.83120 129 VAL A O 1
ATOM 839 N N . THR A 1 130 ? -27.44386 17.83407 18.75474 1.000 21.63376 130 THR A N 1
ATOM 840 C CA . THR A 1 130 ? -25.99996 17.91791 18.96596 1.000 21.60438 130 THR A CA 1
ATOM 841 C C . THR A 1 130 ? -25.66072 17.75603 20.43402 1.000 22.04922 130 THR A C 1
ATOM 842 O O . THR A 1 130 ? -26.40004 18.20079 21.31528 1.000 21.11245 130 THR A O 1
ATOM 846 N N . ARG A 1 131 ? -24.52366 17.09646 20.68850 1.000 19.19629 131 ARG A N 1
ATOM 847 C CA . ARG A 1 131 ? -23.84641 17.24641 21.96679 1.000 18.49765 131 ARG A CA 1
ATOM 848 C C . ARG A 1 131 ? -22.97659 18.49134 21.89923 1.000 19.66676 131 ARG A C 1
ATOM 849 O O . ARG A 1 131 ? -22.35544 18.73568 20.85949 1.000 21.15781 131 ARG A O 1
ATOM 857 N N . PRO A 1 132 ? -22.85701 19.23823 22.99001 1.000 21.71296 132 PRO A N 1
ATOM 858 C CA . PRO A 1 132 ? -22.14009 20.51430 22.94066 1.000 19.89071 132 PRO A CA 1
ATOM 859 C C . PRO A 1 132 ? -20.63532 20.28877 22.80718 1.000 19.86820 132 PRO A C 1
ATOM 860 O O . PRO A 1 132 ? -20.10492 19.20961 23.09350 1.000 21.96293 132 PRO A O 1
ATOM 864 N N . PHE A 1 133 ? -19.95984 21.32978 22.32786 1.000 21.92186 133 PHE A N 1
ATOM 865 C CA . PHE A 1 133 ? -18.50012 21.31343 22.31382 1.000 20.40293 133 PHE A CA 1
ATOM 866 C C . PHE A 1 133 ? -17.98333 21.21273 23.72966 1.000 20.97857 133 PHE A C 1
ATOM 867 O O . PHE A 1 133 ? -18.52821 21.81882 24.65232 1.000 22.05524 133 PHE A O 1
ATOM 875 N N . SER A 1 134 ? -16.88124 20.49932 23.88334 1.000 21.13071 134 SER A N 1
ATOM 876 C CA . SER A 1 134 ? -16.24008 20.43670 25.19594 1.000 21.75821 134 SER A CA 1
ATOM 877 C C . SER A 1 134 ? -15.89292 21.81644 25.74573 1.000 25.80257 134 SER A C 1
ATOM 878 O O . SER A 1 134 ? -15.95412 22.02843 26.96181 1.000 23.57195 134 SER A O 1
ATOM 881 N N . PHE A 1 135 ? -15.52646 22.76779 24.89202 1.000 22.42235 135 PHE A N 1
ATOM 882 C CA . PHE A 1 135 ? -15.17880 24.06951 25.43509 1.000 23.21318 135 PHE A CA 1
ATOM 883 C C . PHE A 1 135 ? -16.35287 24.79145 26.07006 1.000 26.84851 135 PHE A C 1
ATOM 884 O O . PHE A 1 135 ? -16.11843 25.77534 26.76737 1.000 26.12323 135 PHE A O 1
ATOM 892 N N . GLU A 1 136 ? -17.58845 24.31150 25.88531 1.000 24.38359 136 GLU A N 1
ATOM 893 C CA . GLU A 1 136 ? -18.73969 24.94393 26.51377 1.000 23.23559 136 GLU A CA 1
ATOM 894 C C . GLU A 1 136 ? -18.85816 24.63311 27.99607 1.000 24.36081 136 GLU A C 1
ATOM 895 O O . GLU A 1 136 ? -19.72785 25.20610 28.66050 1.000 28.52265 136 GLU A O 1
ATOM 901 N N . GLY A 1 137 ? -18.05261 23.72739 28.52579 1.000 24.12373 137 GLY A N 1
ATOM 902 C CA . GLY A 1 137 ? -18.06710 23.53527 29.96727 1.000 27.42597 137 GLY A CA 1
ATOM 903 C C . GLY A 1 137 ? -18.81301 22.26751 30.37657 1.000 28.13687 137 GLY A C 1
ATOM 904 O O . GLY A 1 137 ? -19.60612 21.68978 29.61329 1.000 24.78347 137 GLY A O 1
ATOM 905 N N . LYS A 1 138 ? -18.49390 21.79659 31.59254 1.000 28.90926 138 LYS A N 1
ATOM 906 C CA . LYS A 1 138 ? -18.94891 20.47315 32.01834 1.000 28.80805 138 LYS A CA 1
ATOM 907 C C . LYS A 1 138 ? -20.42749 20.48533 32.37122 1.000 28.63238 138 LYS A C 1
ATOM 908 O O . LYS A 1 138 ? -21.12214 19.48371 32.14554 1.000 29.34079 138 LYS A O 1
ATOM 914 N N . ARG A 1 139 ? -20.92159 21.59342 32.93111 1.000 26.18640 139 ARG A N 1
ATOM 915 C CA . ARG A 1 139 ? -22.34674 21.67732 33.24138 1.000 27.53013 139 ARG A CA 1
ATOM 916 C C . ARG A 1 139 ? -23.18051 21.46516 31.98490 1.000 29.64102 139 ARG A C 1
ATOM 917 O O . ARG A 1 139 ? -24.16082 20.71997 32.00431 1.000 27.03477 139 ARG A O 1
ATOM 925 N N . ARG A 1 140 ? -22.82649 22.13151 30.88430 1.000 24.47663 140 ARG A N 1
ATOM 926 C CA . ARG A 1 140 ? -23.57225 21.88655 29.65108 1.000 27.52625 140 ARG A CA 1
ATOM 927 C C . ARG A 1 140 ? -23.42315 20.44843 29.16343 1.000 25.39586 140 ARG A C 1
ATOM 928 O O . ARG A 1 140 ? -24.36619 19.87554 28.59899 1.000 23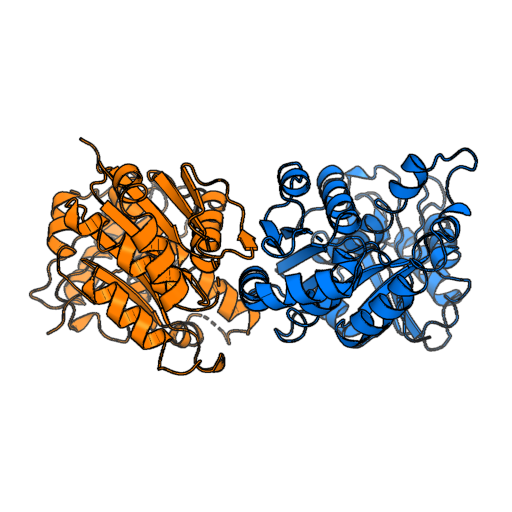.03291 140 ARG A O 1
ATOM 936 N N . SER A 1 141 ? -22.23158 19.87614 29.27113 1.000 24.28117 141 SER A N 1
ATOM 937 C CA A SER A 1 141 ? -22.05046 18.48595 28.86233 0.627 22.28293 141 SER A CA 1
ATOM 938 C CA B SER A 1 141 ? -22.05605 18.48889 28.85952 0.373 22.78996 141 SER A CA 1
ATOM 939 C C . SER A 1 141 ? -22.92101 17.56656 29.70774 1.000 22.83753 141 SER A C 1
ATOM 940 O O . SER A 1 141 ? -23.60799 16.68179 29.17846 1.000 24.90967 141 SER A O 1
ATOM 945 N N . ASN A 1 142 ? -22.90312 17.76526 31.03223 1.000 23.97624 142 ASN A N 1
ATOM 946 C CA . ASN A 1 142 ? -23.72886 16.92215 31.90350 1.000 25.54177 142 ASN A CA 1
ATOM 947 C C . ASN A 1 142 ? -25.20556 17.09106 31.58627 1.000 28.92165 142 ASN A C 1
ATOM 948 O O . ASN A 1 142 ? -25.96342 16.10714 31.56416 1.000 28.15018 142 ASN A O 1
ATOM 953 N N . GLN A 1 143 ? -25.64142 18.33318 31.38592 1.000 22.26021 143 GLN A N 1
ATOM 954 C CA . GLN A 1 143 ? -27.04452 18.56331 31.03947 1.000 24.14091 143 GLN A CA 1
ATOM 955 C C . GLN A 1 143 ? -27.39548 17.89225 29.73437 1.000 24.87466 143 GLN A C 1
ATOM 956 O O . GLN A 1 143 ? -28.47933 17.30702 29.61027 1.000 24.09465 143 GLN A O 1
ATOM 962 N N . ALA A 1 144 ? -26.48544 17.96658 28.74803 1.000 22.07622 144 ALA A N 1
ATOM 963 C CA . ALA A 1 144 ? -26.74621 17.33281 27.46685 1.000 21.21555 144 ALA A CA 1
ATOM 964 C C . ALA A 1 144 ? -26.83040 15.82732 27.63598 1.000 25.36763 144 ALA A C 1
ATOM 965 O O . ALA A 1 144 ? -27.68768 15.17324 27.03825 1.000 22.95714 144 ALA A O 1
ATOM 967 N N . GLU A 1 145 ? -25.95473 15.26034 28.46951 1.000 23.57770 145 GLU A N 1
ATOM 968 C CA . GLU A 1 145 ? -26.01535 13.81965 28.67803 1.000 27.93648 145 GLU A CA 1
ATOM 969 C C . GLU A 1 145 ? -27.37179 13.40876 29.23413 1.000 26.67945 145 GLU A C 1
ATOM 970 O O . GLU A 1 145 ? -27.96520 12.41666 28.78609 1.000 24.57663 145 GLU A O 1
ATOM 976 N N . ASN A 1 146 ? -27.84789 14.13338 30.25270 1.000 24.44928 146 ASN A N 1
ATOM 977 C CA . ASN A 1 146 ? -29.15294 13.81650 30.83357 1.000 25.67194 146 ASN A CA 1
ATOM 978 C C . ASN A 1 146 ? -30.26948 14.03110 29.82302 1.000 26.14878 146 ASN A C 1
ATOM 979 O O . ASN A 1 146 ? -31.21013 13.23353 29.76000 1.000 25.34787 146 ASN A O 1
ATOM 984 N N . GLY A 1 147 ? -30.19469 15.11543 29.03862 1.000 24.32976 147 GLY A N 1
ATOM 985 C CA . GLY A 1 147 ? -31.23821 15.37488 28.05160 1.000 19.65707 147 GLY A CA 1
ATOM 986 C C . GLY A 1 147 ? -31.27791 14.33481 26.94995 1.000 19.13843 147 GLY A C 1
ATOM 987 O O . GLY A 1 147 ? -32.36514 13.98594 26.44892 1.000 20.77264 147 GLY A O 1
ATOM 988 N N . ILE A 1 148 ? -30.09903 13.83378 26.55094 1.000 19.07368 148 ILE A N 1
ATOM 989 C CA . ILE A 1 148 ? -30.05160 12.80269 25.51718 1.000 22.97712 148 ILE A CA 1
ATOM 990 C C . ILE A 1 148 ? -30.65240 11.51388 26.05217 1.000 24.61990 148 ILE A C 1
ATOM 991 O O . ILE A 1 148 ? -31.37224 10.80365 25.34507 1.000 23.41532 148 ILE A O 1
ATOM 996 N N . ALA A 1 149 ? -30.31915 11.16715 27.29176 1.000 23.81735 149 ALA A N 1
ATOM 997 C CA . ALA A 1 149 ? -30.90481 9.96957 27.89062 1.000 27.90850 149 ALA A CA 1
ATOM 998 C C . ALA A 1 149 ? -32.42090 10.07150 27.92986 1.000 28.13021 149 ALA A C 1
ATOM 999 O O . ALA A 1 149 ? -33.12611 9.10526 27.61267 1.000 29.15454 149 ALA A O 1
ATOM 1001 N N . ALA A 1 150 ? -32.94833 11.24173 28.28625 1.000 25.01313 150 ALA A N 1
ATOM 1002 C CA . ALA A 1 150 ? -34.38854 11.41954 28.32693 1.000 25.12644 150 ALA A CA 1
ATOM 1003 C C . ALA A 1 150 ? -34.99161 11.36163 26.92954 1.000 25.40004 150 ALA A C 1
ATOM 1004 O O . ALA A 1 150 ? -36.02186 10.70863 26.71475 1.000 23.99426 150 ALA A O 1
ATOM 1006 N N . LEU A 1 151 ? -34.34448 12.01769 25.96484 1.000 20.51381 151 LEU A N 1
ATOM 1007 C CA . LEU A 1 151 ? -34.89445 12.05808 24.62163 1.000 19.26842 151 LEU A CA 1
ATOM 1008 C C . LEU A 1 151 ? -34.87598 10.67960 23.97394 1.000 21.91436 151 LEU A C 1
ATOM 1009 O O . LEU A 1 151 ? -35.78957 10.34095 23.21169 1.000 22.92928 151 LEU A O 1
ATOM 1014 N N . ARG A 1 152 ? -33.85689 9.86994 24.27573 1.000 21.24130 152 ARG A N 1
ATOM 1015 C CA . ARG A 1 152 ? -33.73768 8.55762 23.65243 1.000 24.17954 152 ARG A CA 1
ATOM 1016 C C . ARG A 1 152 ? -34.96621 7.69990 23.94509 1.000 26.47149 152 ARG A C 1
ATOM 1017 O O . ARG A 1 152 ? -35.41623 6.92244 23.09074 1.000 29.58688 152 ARG A O 1
ATOM 1025 N N . GLU A 1 153 ? -35.52618 7.84689 25.13885 1.000 24.60253 153 GLU A N 1
ATOM 1026 C CA . GLU A 1 153 ? -36.66988 7.03269 25.55040 1.000 27.06803 153 GLU A CA 1
ATOM 1027 C C . GLU A 1 153 ? -37.94998 7.38973 24.81451 1.000 30.78810 153 GLU A C 1
ATOM 1028 O O . GLU A 1 153 ? -38.87142 6.56209 24.76611 1.000 32.02218 153 GLU A O 1
ATOM 1034 N N . SER A 1 154 ? -38.01662 8.59509 24.24516 1.000 25.55167 154 SER A N 1
ATOM 1035 C CA . SER A 1 154 ? -39.19855 9.12639 23.59300 1.000 35.21266 154 SER A CA 1
ATOM 1036 C C . SER A 1 154 ? -39.08230 9.13759 22.07469 1.000 38.39289 154 SER A C 1
ATOM 1037 O O . SER A 1 154 ? -40.04009 9.53566 21.41581 1.000 39.61416 154 SER A O 1
ATOM 1040 N N . CYS A 1 155 ? -37.92196 8.79743 21.50411 1.000 23.07560 155 CYS A N 1
ATOM 1041 C CA . CYS A 1 155 ? -37.77255 8.81677 20.05691 1.000 22.78011 155 CYS A CA 1
ATOM 1042 C C . CYS A 1 155 ? -37.78668 7.38312 19.52894 1.000 21.09052 155 CYS A C 1
ATOM 1043 O O . CYS A 1 155 ? -37.31316 6.45773 20.19102 1.000 26.60187 155 CYS A O 1
ATOM 1046 N N . ASP A 1 156 ? -38.28295 7.20932 18.30008 1.000 21.72200 156 ASP A N 1
ATOM 1047 C CA . ASP A 1 156 ? -37.99187 5.96238 17.58278 1.000 23.01910 156 ASP A CA 1
ATOM 1048 C C . ASP A 1 156 ? -36.49710 5.82239 17.32225 1.000 22.39321 156 ASP A C 1
ATOM 1049 O O . ASP A 1 156 ? -35.89694 4.78638 17.62796 1.000 24.17257 156 ASP A O 1
ATOM 1054 N N . THR A 1 157 ? -35.90440 6.84317 16.68874 1.000 21.24954 157 THR A N 1
ATOM 1055 C CA . THR A 1 157 ? -34.46920 6.92908 16.46391 1.000 19.54495 157 THR A CA 1
ATOM 1056 C C . THR A 1 157 ? -34.01983 8.28157 17.00108 1.000 21.34652 157 THR A C 1
ATOM 1057 O O . THR A 1 157 ? -34.67848 9.28746 16.74726 1.000 20.92188 157 THR A O 1
ATOM 1061 N N . LEU A 1 158 ? -32.90173 8.30468 17.71544 1.000 21.07737 158 LEU A N 1
ATOM 1062 C CA . LEU A 1 158 ? -32.31175 9.56814 18.16562 1.000 18.22589 158 LEU A CA 1
ATOM 1063 C C . LEU A 1 158 ? -30.90718 9.64684 17.58785 1.000 18.25225 158 LEU A C 1
ATOM 1064 O O . LEU A 1 158 ? -30.00922 8.90762 18.02621 1.000 19.69833 158 LEU A O 1
ATOM 1069 N N . ILE A 1 159 ? -30.73091 10.54245 16.61275 1.000 17.29480 159 ILE A N 1
ATOM 1070 C CA . ILE A 1 159 ? -29.43385 10.77869 15.99257 1.000 18.48113 159 ILE A CA 1
ATOM 1071 C C . ILE A 1 159 ? -28.71111 11.79909 16.85358 1.000 19.18542 159 ILE A C 1
ATOM 1072 O O . ILE A 1 159 ? -29.22003 12.89506 17.08092 1.000 18.59480 159 ILE A O 1
ATOM 1077 N N . VAL A 1 160 ? -27.53102 11.44926 17.35028 1.000 16.63991 160 VAL A N 1
ATOM 1078 C CA . VAL A 1 160 ? -26.77550 12.36285 18.18500 1.000 16.76368 160 VAL A CA 1
ATOM 1079 C C . VAL A 1 160 ? -25.52073 12.74062 17.41914 1.000 21.34361 160 VAL A C 1
ATOM 1080 O O . VAL A 1 160 ? -24.76346 11.86118 17.01139 1.000 22.26763 160 VAL A O 1
ATOM 1084 N N . ILE A 1 161 ? -25.30087 14.03238 17.23991 1.000 17.64183 161 ILE A N 1
ATOM 1085 C CA . ILE A 1 161 ? -24.13536 14.55246 16.51419 1.000 17.60010 161 ILE A CA 1
ATOM 1086 C C . ILE A 1 161 ? -23.15512 15.10355 17.54088 1.000 18.48450 161 ILE A C 1
ATOM 1087 O O . ILE A 1 161 ? -23.46608 16.11533 18.19692 1.000 19.11453 161 ILE A O 1
ATOM 1092 N N . PRO A 1 162 ? -21.94777 14.54319 17.66334 1.000 20.90642 162 PRO A N 1
ATOM 1093 C CA . PRO A 1 162 ? -20.96856 15.08645 18.61486 1.000 19.15508 162 PRO A CA 1
ATOM 1094 C C . PRO A 1 162 ? -20.29081 16.32541 18.03203 1.000 21.41309 162 PRO A C 1
ATOM 1095 O O . PRO A 1 162 ? -19.50439 16.22969 17.08596 1.000 21.57174 162 PRO A O 1
ATOM 1099 N N . ASN A 1 163 ? -20.59580 17.49838 18.59609 1.000 20.17713 163 ASN A N 1
ATOM 1100 C CA . ASN A 1 163 ? -20.01219 18.71112 18.01529 1.000 19.10030 163 ASN A CA 1
ATOM 1101 C C . ASN A 1 163 ? -18.49517 18.67403 18.05272 1.000 20.65514 163 ASN A C 1
ATOM 1102 O O . ASN A 1 163 ? -17.84120 19.23001 17.16499 1.000 22.97979 163 ASN A O 1
ATOM 1107 N N . ASP A 1 164 ? -17.91866 18.02923 19.06383 1.000 21.71039 164 ASP A N 1
ATOM 1108 C CA . ASP A 1 164 ? -16.46536 17.92488 19.12063 1.000 22.69982 164 ASP A CA 1
ATOM 1109 C C . ASP A 1 164 ? -15.89746 17.36536 17.81710 1.000 26.72280 164 ASP A C 1
ATOM 1110 O O . ASP A 1 164 ? -14.82438 17.78725 17.35580 1.000 25.78504 164 ASP A O 1
ATOM 1115 N N . ARG A 1 165 ? -16.58804 16.40437 17.20990 1.000 24.86664 165 ARG A N 1
ATOM 1116 C CA A ARG A 1 165 ? -16.03812 15.81318 15.99982 0.446 22.51387 165 ARG A CA 1
ATOM 1117 C CA B ARG A 1 165 ? -16.06077 15.79902 15.99212 0.554 22.23780 165 ARG A CA 1
ATOM 1118 C C . ARG A 1 165 ? -16.20825 16.70639 14.77716 1.000 25.48996 165 ARG A C 1
ATOM 1119 O O . ARG A 1 165 ? -15.47572 16.53600 13.79419 1.000 29.56172 165 ARG A O 1
ATOM 1134 N N . LEU A 1 166 ? -17.11529 17.68072 14.80978 1.000 26.40761 166 LEU A N 1
ATOM 1135 C CA . LEU A 1 166 ? -17.16293 18.66227 13.72739 1.000 28.56272 166 LEU A CA 1
ATOM 1136 C C . LEU A 1 166 ? -15.84013 19.37795 13.54585 1.000 31.45027 166 LEU A C 1
ATOM 1137 O O . LEU A 1 166 ? -15.48739 19.77705 12.42798 1.000 32.64463 166 LEU A O 1
ATOM 1142 N N . LEU A 1 167 ? -15.09989 19.59477 14.64015 1.000 28.56629 167 LEU A N 1
ATOM 1143 C CA . LEU A 1 167 ? -13.86865 20.36290 14.53423 1.000 32.35724 167 LEU A CA 1
ATOM 1144 C C . LEU A 1 167 ? -12.75090 19.58385 13.85377 1.000 40.12919 167 LEU A C 1
ATOM 1145 O O . LEU A 1 167 ? -11.74970 20.18279 13.44801 1.000 39.44769 167 LEU A O 1
ATOM 1150 N N . GLN A 1 168 ? -12.88298 18.26518 13.73290 1.000 40.09267 168 GLN A N 1
ATOM 1151 C CA . GLN A 1 168 ? -11.98016 17.51087 12.87220 1.000 40.13253 168 GLN A CA 1
ATOM 1152 C C . GLN A 1 168 ? -12.29296 17.68768 11.39113 1.000 44.20580 168 GLN A C 1
ATOM 1153 O O . GLN A 1 168 ? -11.45535 17.35348 10.55449 1.000 56.52693 168 GLN A O 1
ATOM 1159 N N . MET A 1 169 ? -13.47728 18.18073 11.04870 1.000 41.41278 169 MET A N 1
ATOM 1160 C CA . MET A 1 169 ? -13.90296 18.37232 9.67243 1.000 40.47319 169 MET A CA 1
ATOM 1161 C C . MET A 1 169 ? -13.78332 19.85310 9.32107 1.000 49.57467 169 MET A C 1
ATOM 1162 O O . MET A 1 169 ? -13.43985 20.68488 10.16150 1.000 56.72993 169 MET A O 1
ATOM 1167 N N . GLY A 1 170 ? -14.07960 20.19062 8.06805 1.000 55.34519 170 GLY A N 1
ATOM 1168 C CA . GLY A 1 170 ? -14.02841 21.59325 7.67153 1.000 64.36729 170 GLY A CA 1
ATOM 1169 C C . GLY A 1 170 ? -12.66363 22.23877 7.88639 1.000 64.95019 170 GLY A C 1
ATOM 1170 O O . GLY A 1 170 ? -11.61673 21.58184 7.85970 1.000 58.39176 170 GLY A O 1
ATOM 1171 N N . ASP A 1 171 ? -12.68850 23.54810 8.15143 1.000 69.52243 171 ASP A N 1
ATOM 1172 C CA . ASP A 1 171 ? -11.50528 24.40242 8.15278 1.000 74.59996 171 ASP A CA 1
ATOM 1173 C C . ASP A 1 171 ? -10.94147 24.58758 9.55996 1.000 69.38107 171 ASP A C 1
ATOM 1174 O O . ASP A 1 171 ? -11.69094 24.73109 10.52505 1.000 70.94216 171 ASP A O 1
ATOM 1179 N N . ALA A 1 172 ? -9.61170 24.61949 9.66583 1.000 65.32231 172 ALA A N 1
ATOM 1180 C CA . ALA A 1 172 ? -8.94429 24.72986 10.95944 1.000 61.56152 172 ALA A CA 1
ATOM 1181 C C . ALA A 1 172 ? -8.83860 26.16502 11.47950 1.000 61.36446 172 ALA A C 1
ATOM 1182 O O . ALA A 1 172 ? -8.49102 26.35628 12.65392 1.000 58.36677 172 ALA A O 1
ATOM 1184 N N . ALA A 1 173 ? -9.11186 27.17191 10.64697 1.000 57.55778 173 ALA A N 1
ATOM 1185 C CA . ALA A 1 173 ? -9.19281 28.56067 11.08586 1.000 56.16923 173 ALA A CA 1
ATOM 1186 C C . ALA A 1 173 ? -10.62585 28.98568 11.45121 1.000 57.65149 173 ALA A C 1
ATOM 1187 O O . ALA A 1 173 ? -10.92853 30.19059 11.46507 1.000 58.18118 173 ALA A O 1
ATOM 1189 N N . VAL A 1 174 ? -11.49531 28.02054 11.77518 1.000 49.30825 174 VAL A N 1
ATOM 1190 C CA A VAL A 1 174 ? -12.88367 28.32739 12.09570 0.371 40.27165 174 VAL A CA 1
ATOM 1191 C CA B VAL A 1 174 ? -12.88522 28.32387 12.11065 0.629 39.42893 174 VAL A CA 1
ATOM 1192 C C . VAL A 1 174 ? -12.95779 29.17694 13.36268 1.000 41.47635 174 VAL A C 1
ATOM 1193 O O . VAL A 1 174 ? -12.17249 28.99809 14.29972 1.000 47.72471 174 VAL A O 1
ATOM 1200 N N . SER A 1 175 ? -13.91936 30.12050 13.39257 1.000 37.65129 175 SER A N 1
ATOM 1201 C CA . SER A 1 175 ? -14.25612 30.86801 14.59936 1.000 36.32416 175 SER A CA 1
ATOM 1202 C C . SER A 1 175 ? -15.37467 30.16958 15.38367 1.000 36.76136 175 SER A C 1
ATOM 1203 O O . SER A 1 175 ? -15.95521 29.18674 14.93609 1.000 37.93859 175 SER A O 1
ATOM 1206 N N . LEU A 1 176 ? -15.70776 30.72248 16.55734 1.000 36.54874 176 LEU A N 1
ATOM 1207 C CA . LEU A 1 176 ? -16.79138 30.17971 17.36750 1.000 40.05502 176 LEU A CA 1
ATOM 1208 C C . LEU A 1 176 ? -18.11581 30.25701 16.62554 1.000 41.10491 176 LEU A C 1
ATOM 1209 O O . LEU A 1 176 ? -18.89992 29.29342 16.60277 1.000 35.88785 176 LEU A O 1
ATOM 1214 N N . MET A 1 177 ? -18.39189 31.41086 16.01967 1.000 40.56194 177 MET A N 1
ATOM 1215 C CA . MET A 1 177 ? -19.63204 31.55754 15.26864 1.000 39.68246 177 MET A CA 1
ATOM 1216 C C . MET A 1 177 ? -19.65526 30.61541 14.07421 1.000 37.08735 177 MET A C 1
ATOM 1217 O O . MET A 1 177 ? -20.69510 30.02201 13.77829 1.000 36.67779 177 MET A O 1
ATOM 1222 N N . ASP A 1 178 ? -18.51147 30.45500 13.39369 1.000 35.12098 178 ASP A N 1
ATOM 1223 C CA . ASP A 1 178 ? -18.35483 29.45602 12.33517 1.000 35.64052 178 ASP A CA 1
ATOM 1224 C C . ASP A 1 178 ? -18.68390 28.05758 12.83299 1.000 35.08868 178 ASP A C 1
ATOM 1225 O O . ASP A 1 178 ? -19.31380 27.26676 12.12059 1.000 31.60045 178 ASP A O 1
ATOM 1230 N N . ALA A 1 179 ? -18.15978 27.70029 14.01267 1.000 31.09263 179 ALA A N 1
ATOM 1231 C CA . ALA A 1 179 ? -18.36331 26.35803 14.53673 1.000 28.56569 179 ALA A CA 1
ATOM 1232 C C . ALA A 1 179 ? -19.84552 26.08811 14.75488 1.000 24.47100 179 ALA A C 1
ATOM 1233 O O . ALA A 1 179 ? -20.35266 25.01688 14.39326 1.000 25.97367 179 ALA A O 1
ATOM 1235 N N . PHE A 1 180 ? -20.56996 27.07356 15.28783 1.000 27.20223 180 PHE A N 1
ATOM 1236 C CA . PHE A 1 180 ? -21.98375 26.82182 15.50657 1.000 26.85940 180 PHE A CA 1
ATOM 1237 C C . PHE A 1 180 ? -22.77078 26.82885 14.20372 1.000 27.14684 180 PHE A C 1
ATOM 1238 O O . PHE A 1 180 ? -23.78171 26.13867 14.11250 1.000 26.63402 180 PHE A O 1
ATOM 1246 N N . ARG A 1 181 ? -22.35576 27.60265 13.19239 1.000 28.33528 181 ARG A N 1
ATOM 1247 C CA . ARG A 1 181 ? -23.02384 27.45594 11.89588 1.000 26.55587 181 ARG A CA 1
ATOM 1248 C C . ARG A 1 181 ? -22.77995 26.08188 11.29307 1.000 25.76344 181 ARG A C 1
ATOM 1249 O O . ARG A 1 181 ? -23.65667 25.55513 10.62199 1.000 25.01387 181 ARG A O 1
ATOM 1257 N N . SER A 1 182 ? -21.60926 25.47177 11.51439 1.000 24.27156 182 SER A N 1
ATOM 1258 C CA A SER A 1 182 ? -21.39651 24.11640 11.01483 0.683 25.63923 182 SER A CA 1
ATOM 1259 C CA B SER A 1 182 ? -21.40195 24.11835 11.01094 0.317 25.54241 182 SER A CA 1
ATOM 1260 C C . SER A 1 182 ? -22.28915 23.12186 11.74156 1.000 23.43892 182 SER A C 1
ATOM 1261 O O . SER A 1 182 ? -22.72256 22.13656 11.14808 1.000 25.74556 182 SER A O 1
ATOM 1266 N N . ALA A 1 183 ? -22.55010 23.37019 13.02488 1.000 21.23311 183 ALA A N 1
ATOM 1267 C CA . ALA A 1 183 ? -23.50939 22.57464 13.77809 1.000 24.40577 183 ALA A CA 1
ATOM 1268 C C . ALA A 1 183 ? -24.91008 22.72060 13.19011 1.000 23.63811 183 ALA A C 1
ATOM 1269 O O . ALA A 1 183 ? -25.63432 21.73114 13.02819 1.000 24.06977 183 ALA A O 1
ATOM 1271 N N . ASP A 1 184 ? -25.32328 23.95285 12.90428 1.000 23.91678 184 ASP A N 1
ATOM 1272 C CA . ASP A 1 184 ? -26.59714 24.14319 12.21800 1.000 23.23919 184 ASP A CA 1
ATOM 1273 C C . ASP A 1 184 ? -26.64349 23.31655 10.94786 1.000 23.96427 184 ASP A C 1
ATOM 1274 O O . ASP A 1 184 ? -27.65778 22.68235 10.63131 1.000 21.80877 184 ASP A O 1
ATOM 1279 N N . GLU A 1 185 ? -25.56221 23.36484 10.16734 1.000 22.30637 185 GLU A N 1
ATOM 1280 C CA . GLU A 1 185 ? -25.55171 22.68780 8.88140 1.000 23.59343 185 GLU A CA 1
ATOM 1281 C C . GLU A 1 185 ? -25.65473 21.17335 9.04780 1.000 22.82150 185 GLU A C 1
ATOM 1282 O O . GLU A 1 185 ? -26.35359 20.51240 8.28667 1.000 22.98427 185 GLU A O 1
ATOM 1288 N N . VAL A 1 186 ? -24.99370 20.59106 10.04976 1.000 22.37502 186 VAL A N 1
ATOM 1289 C CA A VAL A 1 186 ? -25.03103 19.13718 10.19934 0.570 21.92061 186 VAL A CA 1
ATOM 1290 C CA B VAL A 1 186 ? -25.04010 19.14202 10.16030 0.430 21.74439 186 VAL A CA 1
ATOM 1291 C C . VAL A 1 186 ? -26.39469 18.68536 10.69774 1.000 20.19296 186 VAL A C 1
ATOM 1292 O O . VAL A 1 186 ? -26.85847 17.59987 10.35015 1.000 22.79857 186 VAL A O 1
ATOM 1299 N N . LEU A 1 187 ? -27.06940 19.50958 11.50178 1.000 18.76248 187 LEU A N 1
ATOM 1300 C CA . LEU A 1 187 ? -28.44305 19.16756 11.86821 1.000 17.42531 187 LEU A CA 1
ATOM 1301 C C . LEU A 1 187 ? -29.33398 19.18485 10.63980 1.000 20.98618 187 LEU A C 1
ATOM 1302 O O . LEU A 1 187 ? -30.14616 18.27754 10.43660 1.000 20.03786 187 LEU A O 1
ATOM 1307 N N . LEU A 1 188 ? -29.16145 20.18667 9.78770 1.000 20.05464 188 LEU A N 1
ATOM 1308 C CA . LEU A 1 188 ? -29.86988 20.16730 8.50025 1.000 21.22828 188 LEU A CA 1
ATOM 1309 C C . LEU A 1 188 ? -29.54671 18.89493 7.72241 1.000 21.49514 188 LEU A C 1
ATOM 1310 O O . LEU A 1 188 ? -30.44240 18.26275 7.16232 1.000 20.53220 188 LEU A O 1
ATOM 1315 N N . ASN A 1 189 ? -28.25591 18.53125 7.64455 1.000 21.95774 189 ASN A N 1
ATOM 1316 C CA . ASN A 1 189 ? -27.85044 17.36410 6.86336 1.000 24.18963 189 ASN A CA 1
ATOM 1317 C C . ASN A 1 189 ? -28.54411 16.10782 7.36652 1.000 21.16193 189 ASN A C 1
ATOM 1318 O O . ASN A 1 189 ? -28.93387 15.23672 6.57507 1.000 25.24692 189 ASN A O 1
ATOM 1323 N N . GLY A 1 190 ? -28.68035 15.99843 8.68579 1.000 18.75588 190 GLY A N 1
ATOM 1324 C CA . GLY A 1 190 ? -29.30971 14.84210 9.29124 1.000 20.00287 190 GLY A CA 1
ATOM 1325 C C . GLY A 1 190 ? -30.77786 14.75904 8.93991 1.000 24.81785 190 GLY A C 1
ATOM 1326 O O . GLY A 1 190 ? -31.26886 13.68968 8.57070 1.000 27.21787 190 GLY A O 1
ATOM 1327 N N . VAL A 1 191 ? -31.47371 15.89871 8.97827 1.000 18.19999 191 VAL A N 1
ATOM 1328 C CA . VAL A 1 191 ? -32.89298 15.90359 8.63459 1.000 16.50447 191 VAL A CA 1
ATOM 1329 C C . VAL A 1 191 ? -33.07172 15.63964 7.14092 1.000 18.52072 191 VAL A C 1
ATOM 1330 O O . VAL A 1 191 ? -33.80295 14.72522 6.73210 1.000 20.75420 191 VAL A O 1
ATOM 1334 N N . GLN A 1 192 ? -32.41756 16.46398 6.32103 1.000 21.32327 192 GLN A N 1
ATOM 1335 C CA . GLN A 1 192 ? -32.63718 16.43588 4.87654 1.000 22.58816 192 GLN A CA 1
ATOM 1336 C C . GLN A 1 192 ? -32.19865 15.11470 4.27239 1.000 24.25918 192 GLN A C 1
ATOM 1337 O O . GLN A 1 192 ? -32.79923 14.64106 3.31066 1.000 23.53369 192 GLN A O 1
ATOM 1343 N N . GLY A 1 193 ? -31.15066 14.50286 4.82081 1.000 21.87973 193 GLY A N 1
ATOM 1344 C CA . GLY A 1 193 ? -30.70230 13.23508 4.27883 1.000 24.66867 193 GLY A CA 1
ATOM 1345 C C . GLY A 1 193 ? -31.76247 12.16970 4.38522 1.000 25.76218 193 GLY A C 1
ATOM 1346 O O . GLY A 1 193 ? -31.77237 11.22214 3.59940 1.000 24.78646 193 GLY A O 1
ATOM 1347 N N . ILE A 1 194 ? -32.67762 12.31212 5.34400 1.000 18.95930 194 ILE A N 1
ATOM 1348 C CA . ILE A 1 194 ? -33.79605 11.37693 5.48807 1.000 18.12673 194 ILE A CA 1
ATOM 1349 C C . ILE A 1 194 ? -35.03577 11.89033 4.75917 1.000 22.58370 194 ILE A C 1
ATOM 1350 O O . ILE A 1 194 ? -35.67266 11.16793 3.97909 1.000 21.32586 194 ILE A O 1
ATOM 1355 N N . THR A 1 195 ? -35.40300 13.13978 4.98760 1.000 18.51288 195 THR A N 1
ATOM 1356 C CA . THR A 1 195 ? -36.68316 13.58805 4.43048 1.000 20.43676 195 THR A CA 1
ATOM 1357 C C . THR A 1 195 ? -36.66537 13.66104 2.90932 1.000 22.66168 195 THR A C 1
ATOM 1358 O O . THR A 1 195 ? -37.69854 13.42969 2.28015 1.000 22.69619 195 THR A O 1
ATOM 1362 N N . ASP A 1 196 ? -35.53415 14.00542 2.30504 1.000 19.48667 196 ASP A N 1
ATOM 1363 C CA . ASP A 1 196 ? -35.49830 14.08626 0.85038 1.000 23.42911 196 ASP A CA 1
ATOM 1364 C C . ASP A 1 196 ? -35.73648 12.71794 0.22152 1.000 23.41932 196 ASP A C 1
ATOM 1365 O O . ASP A 1 196 ? -36.21706 12.64477 -0.91655 1.000 21.69823 196 ASP A O 1
ATOM 1370 N N . LEU A 1 197 ? -35.42026 11.63053 0.93057 1.000 21.66780 197 LEU A N 1
ATOM 1371 C CA . LEU A 1 197 ? -35.75078 10.30133 0.38495 1.000 20.22218 197 LEU A CA 1
ATOM 1372 C C . LEU A 1 197 ? -37.23644 10.18926 0.12294 1.000 22.46645 197 LEU A C 1
ATOM 1373 O O . LEU A 1 197 ? -37.66034 9.51870 -0.83105 1.000 23.78971 197 LEU A O 1
ATOM 1378 N N . ILE A 1 198 ? -38.02806 10.77114 1.01315 1.000 22.71147 198 ILE A N 1
ATOM 1379 C CA . ILE A 1 198 ? -39.47710 10.68397 0.94939 1.000 24.67219 198 ILE A CA 1
ATOM 1380 C C . ILE A 1 198 ? -40.05180 11.74675 0.03680 1.000 26.71852 198 ILE A C 1
ATOM 1381 O O . ILE A 1 198 ? -40.99125 11.47576 -0.73158 1.000 31.49223 198 ILE A O 1
ATOM 1386 N N . THR A 1 199 ? -39.51090 12.95774 0.09601 1.000 23.61390 199 THR A N 1
ATOM 1387 C CA . THR A 1 199 ? -40.14745 14.08543 -0.58548 1.000 24.89235 199 THR A CA 1
ATOM 1388 C C . THR A 1 199 ? -39.66652 14.24836 -2.00928 1.000 31.34613 199 THR A C 1
ATOM 1389 O O . THR A 1 199 ? -40.39681 14.81194 -2.82907 1.000 30.26062 199 THR A O 1
ATOM 1393 N N . THR A 1 200 ? -38.47435 13.78496 -2.32101 1.000 25.24983 200 THR A N 1
ATOM 1394 C CA . THR A 1 200 ? -37.96321 14.02938 -3.65780 1.000 24.07310 200 THR A CA 1
ATOM 1395 C C . THR A 1 200 ? -37.11233 12.83192 -4.09858 1.000 25.35023 200 THR A C 1
ATOM 1396 O O . THR A 1 200 ? -35.91556 12.96543 -4.36198 1.000 25.59846 200 THR A O 1
ATOM 1400 N N . PRO A 1 201 ? -37.71717 11.65380 -4.19164 1.000 27.81267 201 PRO A N 1
ATOM 1401 C CA . PRO A 1 201 ? -36.94479 10.43839 -4.49514 1.000 27.90369 201 PRO A CA 1
ATOM 1402 C C . PRO A 1 201 ? -36.41466 10.46099 -5.91697 1.000 33.22803 201 PRO A C 1
ATOM 1403 O O . PRO A 1 201 ? -37.03660 11.00966 -6.83112 1.000 30.55587 201 PRO A O 1
ATOM 1407 N N . GLY A 1 202 ? -35.24101 9.88656 -6.08232 1.000 24.72081 202 GLY A N 1
ATOM 1408 C CA . GLY A 1 202 ? -34.66902 9.65223 -7.40284 1.000 28.73863 202 GLY A CA 1
ATOM 1409 C C . GLY A 1 202 ? -34.95238 8.25257 -7.92636 1.000 24.82066 202 GLY A C 1
ATOM 1410 O O . GLY A 1 202 ? -36.03983 7.70252 -7.72570 1.000 27.52020 202 GLY A O 1
ATOM 1411 N N . LEU A 1 203 ? -33.94345 7.68352 -8.59366 1.000 24.63900 203 LEU A N 1
ATOM 1412 C CA . LEU A 1 203 ? -34.04302 6.37628 -9.25403 1.000 25.03463 203 LEU A CA 1
ATOM 1413 C C . LEU A 1 203 ? -34.40335 5.28292 -8.28014 1.000 26.00422 203 LEU A C 1
ATOM 1414 O O . LEU A 1 203 ? -35.08244 4.31843 -8.65267 1.000 28.98982 203 LEU A O 1
ATOM 1419 N N . ILE A 1 204 ? -33.87149 5.34828 -7.06234 1.000 24.76284 204 ILE A N 1
ATOM 1420 C CA . ILE A 1 204 ? -34.14257 4.32247 -6.05796 1.000 23.31553 204 ILE A CA 1
ATOM 1421 C C . ILE A 1 204 ? -35.04814 4.96327 -5.02098 1.000 28.47029 204 ILE A C 1
ATOM 1422 O O . ILE A 1 204 ? -34.60516 5.75559 -4.17272 1.000 26.16553 204 ILE A O 1
ATOM 1427 N N . ASN A 1 205 ? -36.32889 4.63543 -5.11446 1.000 25.15218 205 ASN A N 1
ATOM 1428 C CA . ASN A 1 205 ? -37.36052 5.23368 -4.28751 1.000 26.06758 205 ASN A CA 1
ATOM 1429 C C . ASN A 1 205 ? -37.44954 4.46523 -2.97719 1.000 33.49831 205 ASN A C 1
ATOM 1430 O O . ASN A 1 205 ? -37.81962 3.28651 -2.95557 1.000 38.20143 205 ASN A O 1
ATOM 1435 N N . VAL A 1 206 ? -37.09923 5.12230 -1.89495 1.000 25.91861 206 VAL A N 1
ATOM 1436 C CA . VAL A 1 206 ? -37.26170 4.60022 -0.54580 1.000 29.80235 206 VAL A CA 1
ATOM 1437 C C . VAL A 1 206 ? -38.35159 5.47335 0.04865 1.000 36.61830 206 VAL A C 1
ATOM 1438 O O . VAL A 1 206 ? -38.11602 6.64868 0.35849 1.000 35.81599 206 VAL A O 1
ATOM 1442 N N . ASP A 1 207 ? -39.54553 4.92221 0.15248 1.000 33.53811 207 ASP A N 1
ATOM 1443 C CA . ASP A 1 207 ? -40.69272 5.70030 0.56819 1.000 38.89192 207 ASP A CA 1
ATOM 1444 C C . ASP A 1 207 ? -40.88373 5.61743 2.08187 1.000 40.53359 207 ASP A C 1
ATOM 1445 O O . ASP A 1 207 ? -40.11125 4.99057 2.81030 1.000 36.05108 207 ASP A O 1
ATOM 1450 N N . PHE A 1 208 ? -41.96013 6.23874 2.55410 1.000 36.49521 208 PHE A N 1
ATOM 1451 C CA . PHE A 1 208 ? -42.14841 6.36559 3.99112 1.000 35.72809 208 PHE A CA 1
ATOM 1452 C C . PHE A 1 208 ? -42.21166 5.01653 4.69029 1.000 35.49178 208 PHE A C 1
ATOM 1453 O O . PHE A 1 208 ? -41.63345 4.84350 5.76871 1.000 30.78511 208 PHE A O 1
ATOM 1461 N N . ALA A 1 209 ? -42.94120 4.04730 4.12728 1.000 32.22743 209 ALA A N 1
ATOM 1462 C CA . ALA A 1 209 ? -43.10845 2.79879 4.86098 1.000 30.64194 209 ALA A CA 1
ATOM 1463 C C . ALA A 1 209 ? -41.77400 2.08353 5.06704 1.000 30.57816 209 ALA A C 1
ATOM 1464 O O . ALA A 1 209 ? -41.57654 1.40937 6.08753 1.000 29.63326 209 ALA A O 1
ATOM 1466 N N . ASP A 1 210 ? -40.82686 2.26648 4.12747 1.000 33.11677 210 ASP A N 1
ATOM 1467 C CA . ASP A 1 210 ? -39.49232 1.67876 4.24285 1.000 30.51301 210 ASP A CA 1
ATOM 1468 C C . ASP A 1 210 ? -38.69137 2.34974 5.34792 1.000 25.18412 210 ASP A C 1
ATOM 1469 O O . ASP A 1 210 ? -38.00853 1.67589 6.13451 1.000 27.90325 210 ASP A O 1
ATOM 1474 N N . VAL A 1 211 ? -38.69985 3.67758 5.33752 1.000 27.00825 211 VAL A N 1
ATOM 1475 C CA . VAL A 1 211 ? -38.01109 4.43777 6.37409 1.000 25.47928 211 VAL A CA 1
ATOM 1476 C C . VAL A 1 211 ? -38.55830 4.05777 7.74384 1.000 26.48326 211 VAL A C 1
ATOM 1477 O O . VAL A 1 211 ? -37.80784 3.85324 8.70122 1.000 24.58938 211 VAL A O 1
ATOM 1481 N N . LYS A 1 212 ? -39.88901 4.02369 7.86072 1.000 27.76425 212 LYS A N 1
ATOM 1482 C CA . LYS A 1 212 ? -40.52548 3.67355 9.12754 1.000 25.55228 212 LYS A CA 1
ATOM 1483 C C . LYS A 1 212 ? -40.12170 2.27485 9.56005 1.000 26.86878 212 LYS A C 1
ATOM 1484 O O . LYS A 1 212 ? -39.82602 2.03178 10.73418 1.000 28.08270 212 LYS A O 1
ATOM 1490 N N . GLY A 1 213 ? -40.00588 1.35338 8.59875 1.000 31.13169 213 GLY A N 1
ATOM 1491 C CA . GLY A 1 213 ? -39.55791 0.00753 8.92286 1.000 33.56120 213 GLY A CA 1
ATOM 1492 C C . GLY A 1 213 ? -38.18529 -0.05017 9.57388 1.000 35.49897 213 GLY A C 1
ATOM 1493 O O . GLY A 1 213 ? -37.97207 -0.81864 10.51132 1.000 34.92083 213 GLY A O 1
ATOM 1494 N N . ILE A 1 214 ? -37.23592 0.76010 9.10350 1.000 30.21857 214 ILE A N 1
ATOM 1495 C CA . ILE A 1 214 ? -35.89879 0.66581 9.66419 1.000 26.71859 214 ILE A CA 1
ATOM 1496 C C . ILE A 1 214 ? -35.67572 1.63464 10.83657 1.000 28.71657 214 ILE A C 1
ATOM 1497 O O . ILE A 1 214 ? -34.84217 1.37289 11.71609 1.000 29.07978 214 ILE A O 1
ATOM 1502 N N . MET A 1 215 ? -36.41174 2.74481 10.89258 1.000 24.99443 215 MET A N 1
ATOM 1503 C CA . MET A 1 215 ? -36.16327 3.68201 11.98624 1.000 23.76990 215 MET A CA 1
ATOM 1504 C C . MET A 1 215 ? -37.04363 3.44881 13.21131 1.000 30.04904 215 MET A C 1
ATOM 1505 O O . MET A 1 215 ? -36.72833 3.96604 14.28226 1.000 24.35332 215 MET A O 1
ATOM 1510 N N . SER A 1 216 ? -38.13250 2.69679 13.08669 1.000 26.51427 216 SER A N 1
ATOM 1511 C CA . SER A 1 216 ? -39.02494 2.48358 14.23069 1.000 25.12515 216 SER A CA 1
ATOM 1512 C C . SER A 1 216 ? -38.31601 1.69079 15.32386 1.000 27.14182 216 SER A C 1
ATOM 1513 O O . SER A 1 216 ? -37.69515 0.64921 15.06625 1.000 30.72946 216 SER A O 1
ATOM 1516 N N . GLY A 1 217 ? -38.38291 2.21270 16.54559 1.000 28.98159 217 GLY A N 1
ATOM 1517 C CA . GLY A 1 217 ? -37.76013 1.57002 17.68512 1.000 31.10060 217 GLY A CA 1
ATOM 1518 C C . GLY A 1 217 ? -36.27491 1.30827 17.58375 1.000 31.54657 217 GLY A C 1
ATOM 1519 O O . GLY A 1 217 ? -35.76419 0.43551 18.29078 1.000 31.23459 217 GLY A O 1
ATOM 1520 N N . ALA A 1 218 ? -35.54557 2.04763 16.74696 1.000 26.93145 218 ALA A N 1
ATOM 1521 C CA . ALA A 1 218 ? -34.14357 1.71504 16.50755 1.000 29.69743 218 ALA A CA 1
ATOM 1522 C C . ALA A 1 218 ? -33.22048 2.20054 17.62036 1.000 29.46248 218 ALA A C 1
ATOM 1523 O O . ALA A 1 218 ? -32.14767 1.60841 17.82671 1.000 30.95356 218 ALA A O 1
ATOM 1525 N N . GLY A 1 219 ? -33.60150 3.25620 18.34615 1.000 26.80173 219 GLY A N 1
ATOM 1526 C CA . GLY A 1 219 ? -32.77767 3.72792 19.43766 1.000 25.28081 219 GLY A CA 1
ATOM 1527 C C . GLY A 1 219 ? -31.74403 4.76027 19.01829 1.000 25.52711 219 GLY A C 1
ATOM 1528 O O . GLY A 1 219 ? -31.94738 5.50933 18.04411 1.000 24.31615 219 GLY A O 1
ATOM 1529 N N . THR A 1 220 ? -30.61644 4.79481 19.72385 1.000 23.96250 220 THR A N 1
ATOM 1530 C CA A THR A 1 220 ? -29.61161 5.82190 19.46685 0.452 23.95266 220 THR A CA 1
ATOM 1531 C CA B THR A 1 220 ? -29.61859 5.83036 19.45345 0.548 23.50648 220 THR A CA 1
ATOM 1532 C C . THR A 1 220 ? -28.88816 5.54940 18.15395 1.000 24.61601 220 THR A C 1
ATOM 1533 O O . THR A 1 220 ? -28.66063 4.39862 17.77377 1.000 25.69093 220 THR A O 1
ATOM 1540 N N . ALA A 1 221 ? -28.53269 6.62748 17.45354 1.000 20.73521 221 ALA A N 1
ATOM 1541 C CA . ALA A 1 221 ? -27.93355 6.52280 16.13105 1.000 19.47610 221 ALA A CA 1
ATOM 1542 C C . ALA A 1 221 ? -26.85895 7.58529 15.98538 1.000 21.27251 221 ALA A C 1
ATOM 1543 O O . ALA A 1 221 ? -26.81662 8.56599 16.73100 1.000 20.79524 221 ALA A O 1
ATOM 1545 N N . LEU A 1 222 ? -25.96943 7.35475 15.03189 1.000 18.35226 222 LEU A N 1
ATOM 1546 C CA . LEU A 1 222 ? -24.95249 8.30907 14.64779 1.000 20.65077 222 LEU A CA 1
ATOM 1547 C C . LEU A 1 222 ? -25.12667 8.56837 13.16446 1.000 20.71993 222 LEU A C 1
ATOM 1548 O O . LEU A 1 222 ? -25.76582 7.77285 12.46119 1.000 20.72411 222 LEU A O 1
ATOM 1553 N N . MET A 1 223 ? -24.55188 9.65746 12.68501 1.000 17.40488 223 MET A N 1
ATOM 1554 C CA A MET A 1 223 ? -24.66031 9.97808 11.27162 0.558 20.82257 223 MET A CA 1
ATOM 1555 C CA B MET A 1 223 ? -24.66576 10.02205 11.27904 0.442 20.99586 223 MET A CA 1
ATOM 1556 C C . MET A 1 223 ? -23.29150 10.25219 10.68583 1.000 23.70339 223 MET A C 1
ATOM 1557 O O . MET A 1 223 ? -22.37887 10.70239 11.38048 1.000 22.63486 223 MET A O 1
ATOM 1566 N N . GLY A 1 224 ? -23.16424 9.97449 9.38932 1.000 19.60596 224 GLY A N 1
ATOM 1567 C CA . GLY A 1 224 ? -21.98262 10.38181 8.63872 1.000 19.86472 224 GLY A CA 1
ATOM 1568 C C . GLY A 1 224 ? -22.40700 11.03979 7.34225 1.000 24.10036 224 GLY A C 1
ATOM 1569 O O . GLY A 1 224 ? -23.45885 10.72987 6.78662 1.000 22.48035 224 GLY A O 1
ATOM 1570 N N . ILE A 1 225 ? -21.59138 11.99278 6.88246 1.000 21.36599 225 ILE A N 1
ATOM 1571 C CA . ILE A 1 225 ? -21.90424 12.72377 5.66114 1.000 22.01098 225 ILE A CA 1
ATOM 1572 C C . ILE A 1 225 ? -20.66130 12.82150 4.80247 1.000 24.95799 225 ILE A C 1
ATOM 1573 O O . ILE A 1 225 ? -19.55569 12.98245 5.32366 1.000 24.48470 225 ILE A O 1
ATOM 1578 N N . GLY A 1 226 ? -20.85524 12.73280 3.47951 1.000 22.67315 226 GLY A N 1
ATOM 1579 C CA . GLY A 1 226 ? -19.77899 12.89299 2.52808 1.000 20.75584 226 GLY A CA 1
ATOM 1580 C C . GLY A 1 226 ? -20.28249 13.52758 1.25638 1.000 22.13869 226 GLY A C 1
ATOM 1581 O O . GLY A 1 226 ? -21.43381 13.32069 0.84866 1.000 25.49837 226 GLY A O 1
ATOM 1582 N N . SER A 1 227 ? -19.43319 14.36789 0.65656 1.000 26.92385 227 SER A N 1
ATOM 1583 C CA . SER A 1 227 ? -19.74371 15.04592 -0.59148 1.000 29.78164 227 SER A CA 1
ATOM 1584 C C . SER A 1 227 ? -18.53089 14.97416 -1.50282 1.000 28.45424 227 SER A C 1
ATOM 1585 O O . SER A 1 227 ? -17.38982 15.09020 -1.04341 1.000 29.56035 227 SER A O 1
ATOM 1588 N N . ALA A 1 228 ? -18.78799 14.81699 -2.80755 1.000 27.26845 228 ALA A N 1
ATOM 1589 C CA . ALA A 1 228 ? -17.69491 14.78473 -3.76538 1.000 26.51184 228 ALA A CA 1
ATOM 1590 C C . ALA A 1 228 ? -18.23862 15.15460 -5.13875 1.000 28.55573 228 ALA A C 1
ATOM 1591 O O . ALA A 1 228 ? -19.45346 15.18968 -5.36759 1.000 28.70264 228 ALA A O 1
ATOM 1593 N N . ARG A 1 229 ? -17.31811 15.52790 -6.01612 1.000 38.02446 229 ARG A N 1
ATOM 1594 C CA . ARG A 1 229 ? -17.61999 15.92347 -7.38509 1.000 38.11273 229 ARG A CA 1
ATOM 1595 C C . ARG A 1 229 ? -16.63493 15.22871 -8.30289 1.000 32.19499 229 ARG A C 1
ATOM 1596 O O . ARG A 1 229 ? -15.61767 14.67697 -7.86862 1.000 32.57364 229 ARG A O 1
ATOM 1604 N N . GLY A 1 230 ? -16.95264 15.25352 -9.60681 1.000 34.77860 230 GLY A N 1
ATOM 1605 C CA . GLY A 1 230 ? -16.00493 14.76291 -10.56218 1.000 40.64798 230 GLY A CA 1
ATOM 1606 C C . GLY A 1 230 ? -15.91197 13.25097 -10.63036 1.000 44.54429 230 GLY A C 1
ATOM 1607 O O . GLY A 1 230 ? -16.79914 12.50371 -10.19189 1.000 39.47631 230 GLY A O 1
ATOM 1608 N N . GLU A 1 231 ? -14.80864 12.81254 -11.22847 1.000 39.73852 231 GLU A N 1
ATOM 1609 C CA . GLU A 1 231 ? -14.54375 11.40166 -11.44011 1.000 44.35745 231 GLU A CA 1
ATOM 1610 C C . GLU A 1 231 ? -14.67013 10.65844 -10.12804 1.000 43.59942 231 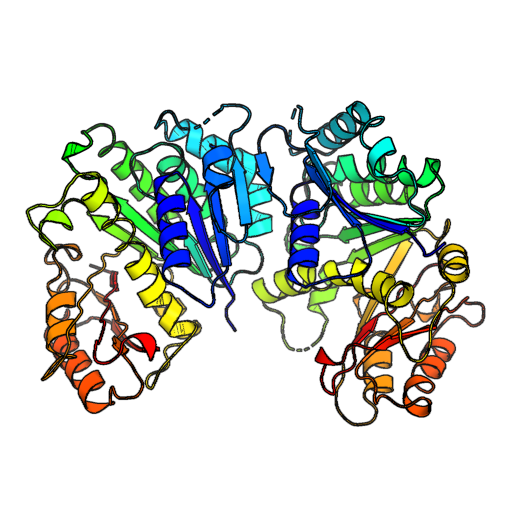GLU A C 1
ATOM 1611 O O . GLU A 1 231 ? -14.17513 11.12716 -9.10298 1.000 42.94476 231 GLU A O 1
ATOM 1617 N N . GLY A 1 232 ? -15.37287 9.52330 -10.16666 1.000 46.16827 232 GLY A N 1
ATOM 1618 C CA . GLY A 1 232 ? -15.58017 8.69980 -8.98234 1.000 40.83247 232 GLY A CA 1
ATOM 1619 C C . GLY A 1 232 ? -16.22373 9.41309 -7.81066 1.000 31.07214 232 GLY A C 1
ATOM 1620 O O . GLY A 1 232 ? -16.00617 9.00699 -6.66462 1.000 39.78963 232 GLY A O 1
ATOM 1621 N N . ARG A 1 233 ? -17.07706 10.42102 -8.07357 1.000 31.89937 233 ARG A N 1
ATOM 1622 C CA . ARG A 1 233 ? -17.67856 11.21880 -7.00495 1.000 26.75294 233 ARG A CA 1
ATOM 1623 C C . ARG A 1 233 ? -18.49739 10.35686 -6.03043 1.000 30.55514 233 ARG A C 1
ATOM 1624 O O . ARG A 1 233 ? -18.48384 10.59538 -4.81179 1.000 28.43707 233 ARG A O 1
ATOM 1632 N N . SER A 1 234 ? -19.21453 9.34767 -6.52839 1.000 33.33997 234 SER A N 1
ATOM 1633 C CA A SER A 1 234 ? -20.10669 8.61746 -5.62814 0.403 29.16906 234 SER A CA 1
ATOM 1634 C CA B SER A 1 234 ? -20.11074 8.59533 -5.64192 0.597 29.44008 234 SER A CA 1
ATOM 1635 C C . SER A 1 234 ? -19.31592 7.72671 -4.67779 1.000 24.88477 234 SER A C 1
ATOM 1636 O O . SER A 1 234 ? -19.67492 7.59995 -3.49286 1.000 25.95946 234 SER A O 1
ATOM 1641 N N . LEU A 1 235 ? -18.24486 7.10408 -5.16285 1.000 25.18667 235 LEU A N 1
ATOM 1642 C CA . LEU A 1 235 ? -17.37780 6.31650 -4.29415 1.000 28.48228 235 LEU A CA 1
ATOM 1643 C C . LEU A 1 235 ? -16.70842 7.19465 -3.25595 1.000 33.12287 235 LEU A C 1
ATOM 1644 O O . LEU A 1 235 ? -16.57718 6.80829 -2.08231 1.000 28.53331 235 LEU A O 1
ATOM 1649 N N . LYS A 1 236 ? -16.21767 8.35630 -3.69258 1.000 27.69552 236 LYS A N 1
ATOM 1650 C CA . LYS A 1 236 ? -15.54538 9.24422 -2.75736 1.000 29.62616 236 LYS A CA 1
ATOM 1651 C C . LYS A 1 236 ? -16.51085 9.75852 -1.69283 1.000 21.47002 236 LYS A C 1
ATOM 1652 O O . LYS A 1 236 ? -16.16973 9.76958 -0.50369 1.000 28.03329 236 LYS A O 1
ATOM 1655 N N . ALA A 1 237 ? -17.72946 10.16665 -2.09102 1.000 21.79057 237 ALA A N 1
ATOM 1656 C CA . ALA A 1 237 ? -18.69812 10.66718 -1.11054 1.000 20.53094 237 ALA A CA 1
ATOM 1657 C C . ALA A 1 237 ? -19.08993 9.55682 -0.13330 1.000 24.68133 237 ALA A C 1
ATOM 1658 O O . ALA A 1 237 ? -19.13634 9.77602 1.08282 1.000 23.97086 237 ALA A O 1
ATOM 1660 N N . ALA A 1 238 ? -19.23864 8.31872 -0.62861 1.000 23.39774 238 ALA A N 1
ATOM 1661 C CA . ALA A 1 238 ? -19.57783 7.22638 0.29318 1.000 23.07924 238 ALA A CA 1
ATOM 1662 C C . ALA A 1 238 ? -18.43628 6.92418 1.26322 1.000 21.99483 238 ALA A C 1
ATOM 1663 O O . ALA A 1 238 ? -18.66665 6.67197 2.45584 1.000 20.85957 238 ALA A O 1
ATOM 1665 N N . GLU A 1 239 ? -17.19076 6.91092 0.77710 1.000 23.49637 239 GLU A N 1
ATOM 1666 C CA . GLU A 1 239 ? -16.07784 6.64071 1.67416 1.000 24.49857 239 GLU A CA 1
ATOM 1667 C C . GLU A 1 239 ? -15.92910 7.73290 2.73519 1.000 23.09723 239 GLU A C 1
ATOM 1668 O O . GLU A 1 239 ? -15.67026 7.43050 3.90329 1.000 24.02204 239 GLU A O 1
ATOM 1674 N N . ILE A 1 240 ? -16.11415 8.99367 2.35598 1.000 22.30566 240 ILE A N 1
ATOM 1675 C CA . ILE A 1 240 ? -16.06847 10.07175 3.34963 1.000 23.61564 240 ILE A CA 1
ATOM 1676 C C . ILE A 1 240 ? -17.16527 9.87393 4.38874 1.000 25.55672 240 ILE A C 1
ATOM 1677 O O . ILE A 1 240 ? -16.92510 9.98149 5.60751 1.000 25.75413 240 ILE A O 1
ATOM 1682 N N . ALA A 1 241 ? -18.39525 9.59875 3.92297 1.000 21.75113 241 ALA A N 1
ATOM 1683 C CA . ALA A 1 241 ? -19.50862 9.42491 4.84299 1.000 20.39946 241 ALA A CA 1
ATOM 1684 C C . ALA A 1 241 ? -19.24747 8.29540 5.83684 1.000 24.39327 241 ALA A C 1
ATOM 1685 O O . ALA A 1 241 ? -19.46894 8.45771 7.04116 1.000 22.27380 241 ALA A O 1
ATOM 1687 N N . ILE A 1 242 ? -18.80853 7.11429 5.36159 1.000 19.83090 242 ILE A N 1
ATOM 1688 C CA . ILE A 1 242 ? -18.70298 6.02053 6.32238 1.000 20.97759 242 ILE A CA 1
ATOM 1689 C C . ILE A 1 242 ? -17.47700 6.14586 7.20518 1.000 24.04889 242 ILE A C 1
ATOM 1690 O O . ILE A 1 242 ? -17.42157 5.51275 8.25324 1.000 25.68874 242 ILE A O 1
ATOM 1695 N N . ASN A 1 243 ? -16.54643 7.01551 6.86021 1.000 23.12789 243 ASN A N 1
ATOM 1696 C CA . ASN A 1 243 ? -15.40931 7.27373 7.73107 1.000 24.98349 243 ASN A CA 1
ATOM 1697 C C . ASN A 1 243 ? -15.56558 8.56352 8.51286 1.000 24.12682 243 ASN A C 1
ATOM 1698 O O . ASN A 1 243 ? -14.59935 9.02874 9.12835 1.000 23.99459 243 ASN A O 1
ATOM 1703 N N . SER A 1 244 ? -16.73441 9.17113 8.43941 1.000 23.48604 244 SER A N 1
ATOM 1704 C CA . SER A 1 244 ? -16.95236 10.47290 9.05452 1.000 22.27257 244 SER A CA 1
ATOM 1705 C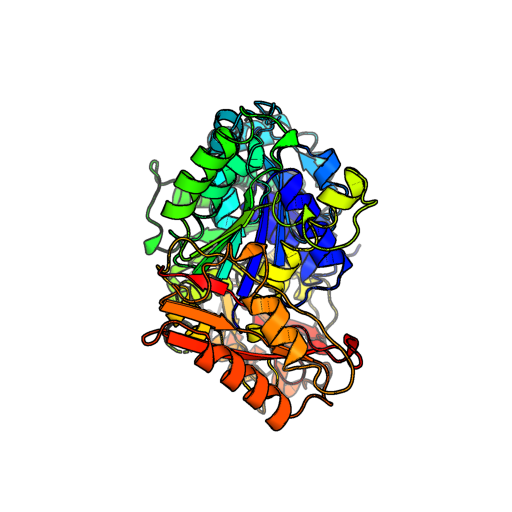 C . SER A 1 244 ? -16.56840 10.45499 10.53366 1.000 18.63149 244 SER A C 1
ATOM 1706 O O . SER A 1 244 ? -16.96119 9.54005 11.27202 1.000 21.73884 244 SER A O 1
ATOM 1709 N N . PRO A 1 245 ? -15.88784 11.49177 11.03021 1.000 24.52098 245 PRO A N 1
ATOM 1710 C CA . PRO A 1 245 ? -15.64790 11.56293 12.47678 1.000 25.42405 245 PRO A CA 1
ATOM 1711 C C . PRO A 1 245 ? -16.93602 11.57080 13.28504 1.000 23.46191 245 PRO A C 1
ATOM 1712 O O . PRO A 1 245 ? -16.91682 11.10683 14.43608 1.000 23.67893 245 PRO A O 1
ATOM 1716 N N . LEU A 1 246 ? -18.07131 11.99194 12.68604 1.000 21.99569 246 LEU A N 1
ATOM 1717 C CA . LEU A 1 246 ? -19.33379 11.98441 13.41232 1.000 20.22725 246 LEU A CA 1
ATOM 1718 C C . LEU A 1 246 ? -19.83290 10.56996 13.70483 1.000 22.67119 246 LEU A C 1
ATOM 1719 O O . LEU A 1 246 ? -20.66623 10.40165 14.59977 1.000 22.78999 246 LEU A O 1
ATOM 1724 N N . LEU A 1 247 ? -19.36258 9.54807 12.96534 1.000 22.18257 247 LEU A N 1
ATOM 1725 C CA . LEU A 1 247 ? -19.73087 8.16572 13.23952 1.000 20.24136 247 LEU A CA 1
ATOM 1726 C C . LEU A 1 247 ? -18.85549 7.49345 14.28915 1.000 27.26004 247 LEU A C 1
ATOM 1727 O O . LEU A 1 247 ? -19.10918 6.33241 14.62361 1.000 28.57701 247 LEU A O 1
ATOM 1732 N N . GLU A 1 248 ? -17.86981 8.19634 14.84547 1.000 30.36770 248 GLU A N 1
ATOM 1733 C CA . GLU A 1 248 ? -17.11598 7.71769 16.02062 1.000 30.13221 248 GLU A CA 1
ATOM 1734 C C . GLU A 1 248 ? -16.49860 6.33820 15.79413 1.000 31.10480 248 GLU A C 1
ATOM 1735 O O . GLU A 1 248 ? -16.53603 5.46888 16.67065 1.000 32.20405 248 GLU A O 1
ATOM 1741 N N . ALA A 1 249 ? -15.94510 6.15398 14.59437 1.000 32.15790 249 ALA A N 1
ATOM 1742 C CA . ALA A 1 249 ? -15.28299 4.91489 14.17134 1.000 41.13075 249 ALA A CA 1
ATOM 1743 C C . ALA A 1 249 ? -16.16097 3.69878 14.44467 1.000 41.58184 249 ALA A C 1
ATOM 1744 O O . ALA A 1 249 ? -15.67733 2.62185 14.79054 1.000 41.32945 249 ALA A O 1
ATOM 1746 N N . SER A 1 250 ? -17.47745 3.86570 14.32562 1.000 37.15551 250 SER A N 1
ATOM 1747 C CA . SER A 1 250 ? -18.41837 2.83097 14.73707 1.000 38.98075 250 SER A CA 1
ATOM 1748 C C . SER A 1 250 ? -19.29816 2.31806 13.60135 1.000 32.12586 250 SER A C 1
ATOM 1749 O O . SER A 1 250 ? -20.19308 1.49633 13.84538 1.000 36.71780 250 SER A O 1
ATOM 1752 N N . MET A 1 251 ? -19.05985 2.76356 12.36803 1.000 35.36145 251 MET A N 1
ATOM 1753 C CA A MET A 1 251 ? -19.92167 2.35256 11.26064 0.500 36.17282 251 MET A CA 1
ATOM 1754 C CA B MET A 1 251 ? -19.90132 2.35219 11.24580 0.500 36.22017 251 MET A CA 1
ATOM 1755 C C . MET A 1 251 ? -19.96970 0.83212 11.13260 1.000 37.07190 251 MET A C 1
ATOM 1756 O O . MET A 1 251 ? -21.05046 0.24492 11.00919 1.000 34.81107 251 MET A O 1
ATOM 1765 N N . GLU A 1 252 ? -18.81410 0.16941 11.20573 1.000 34.70231 252 GLU A N 1
ATOM 1766 C CA . GLU A 1 252 ? -18.79597 -1.28041 11.01955 1.000 39.46795 252 GLU A CA 1
ATOM 1767 C C . GLU A 1 252 ? -19.45171 -2.05893 12.16469 1.000 41.34565 252 GLU A C 1
ATOM 1768 O O . GLU A 1 252 ? -19.70557 -3.25569 12.00422 1.000 44.04964 252 GLU A O 1
ATOM 1774 N N . GLY A 1 253 ? -19.77531 -1.42486 13.29484 1.000 33.84500 253 GLY A N 1
ATOM 1775 C CA . GLY A 1 253 ? -20.55209 -2.11792 14.30156 1.000 31.64074 253 GLY A CA 1
ATOM 1776 C C . GLY A 1 253 ? -22.03812 -1.98552 14.16599 1.000 32.44450 253 GLY A C 1
ATOM 1777 O O . GLY A 1 253 ? -22.79602 -2.59894 14.91553 1.000 36.11531 253 GLY A O 1
ATOM 1778 N N . ALA A 1 254 ? -22.50823 -1.15222 13.23552 1.000 29.47667 254 ALA A N 1
ATOM 1779 C CA . ALA A 1 254 ? -23.92062 -0.84978 13.17497 1.000 26.50129 254 ALA A CA 1
ATOM 1780 C C . ALA A 1 254 ? -24.64441 -1.95091 12.43150 1.000 31.12482 254 ALA A C 1
ATOM 1781 O O . ALA A 1 254 ? -24.24694 -2.32331 11.31475 1.000 34.15111 254 ALA A O 1
ATOM 1783 N N . GLN A 1 255 ? -25.73623 -2.39992 13.01343 1.000 27.09823 255 GLN A N 1
ATOM 1784 C CA . GLN A 1 255 ? -26.56193 -3.41476 12.38538 1.000 33.00628 255 GLN A CA 1
ATOM 1785 C C . GLN A 1 255 ? -27.78950 -2.85058 11.69951 1.000 29.22336 255 GLN A C 1
ATOM 1786 O O . GLN A 1 255 ? -28.52922 -3.61276 11.06592 1.000 29.35011 255 GLN A O 1
ATOM 1792 N N . GLY A 1 256 ? -28.03297 -1.54067 11.79810 1.000 29.20083 256 GLY A N 1
ATOM 1793 C CA . GLY A 1 256 ? -29.10203 -0.93118 11.02108 1.000 25.19336 256 GLY A CA 1
ATOM 1794 C C . GLY A 1 256 ? -28.52701 0.31092 10.34514 1.000 26.38864 256 GLY A C 1
ATOM 1795 O O . GLY A 1 256 ? -27.93256 1.16158 11.02597 1.000 25.94651 256 GLY A O 1
ATOM 1796 N N . VAL A 1 257 ? -28.62675 0.41896 9.01415 1.000 22.34082 257 VAL A N 1
ATOM 1797 C CA . VAL A 1 257 ? -28.02784 1.55021 8.30430 1.000 21.19275 257 VAL A CA 1
ATOM 1798 C C . VAL A 1 257 ? -28.99840 2.03226 7.24893 1.000 24.58801 257 VAL A C 1
ATOM 1799 O O . VAL A 1 257 ? -29.51569 1.23324 6.45958 1.000 23.25862 257 VAL A O 1
ATOM 1803 N N . LEU A 1 258 ? -29.24258 3.33766 7.22297 1.000 20.21064 258 LEU A N 1
ATOM 1804 C CA . LEU A 1 258 ? -30.03714 3.94090 6.16044 1.000 18.82730 258 LEU A CA 1
ATOM 1805 C C . LEU A 1 258 ? -29.10620 4.88803 5.42198 1.000 21.46879 258 LEU A C 1
ATOM 1806 O O . LEU A 1 258 ? -28.46051 5.73834 6.04659 1.000 21.87682 258 LEU A O 1
ATOM 1811 N N . MET A 1 259 ? -28.96982 4.70213 4.11640 1.000 20.67306 259 MET A N 1
ATOM 1812 C CA . MET A 1 259 ? -28.05684 5.54950 3.34980 1.000 18.50421 259 MET A CA 1
ATOM 1813 C C . MET A 1 259 ? -28.81047 6.25534 2.23478 1.000 23.01179 259 MET A C 1
ATOM 1814 O O . MET A 1 259 ? -29.51886 5.61450 1.45931 1.000 21.72220 259 MET A O 1
ATOM 1819 N N . SER A 1 260 ? -28.62511 7.56614 2.11414 1.000 20.90264 260 SER A N 1
ATOM 1820 C CA A SER A 1 260 ? -29.22777 8.35094 1.05444 0.247 19.89898 260 SER A CA 1
ATOM 1821 C CA B SER A 1 260 ? -29.22572 8.29732 1.01404 0.753 18.32545 260 SER A CA 1
ATOM 1822 C C . SER A 1 260 ? -28.12264 8.89886 0.16321 1.000 20.72020 260 SER A C 1
ATOM 1823 O O . SER A 1 260 ? -27.12043 9.41337 0.67228 1.000 22.28437 260 SER A O 1
ATOM 1828 N N . ILE A 1 261 ? -28.31751 8.81070 -1.14729 1.000 19.36227 261 ILE A N 1
ATOM 1829 C CA . ILE A 1 261 ? -27.36061 9.31599 -2.12842 1.000 20.21801 261 ILE A CA 1
ATOM 1830 C C . ILE A 1 261 ? -28.10107 10.35113 -2.95137 1.000 20.22888 261 ILE A C 1
ATOM 1831 O O . ILE A 1 261 ? -29.09036 10.02409 -3.62202 1.000 21.41644 261 ILE A O 1
ATOM 1836 N N . ALA A 1 262 ? -27.64804 11.60122 -2.89852 1.000 23.59398 262 ALA A N 1
ATOM 1837 C CA . ALA A 1 262 ? -28.35080 12.66034 -3.61142 1.000 22.59207 262 ALA A CA 1
ATOM 1838 C C . ALA A 1 262 ? -27.48009 13.15904 -4.75733 1.000 20.93478 262 ALA A C 1
ATOM 1839 O O . ALA A 1 262 ? -26.26309 13.24141 -4.62200 1.000 22.67179 262 ALA A O 1
ATOM 1841 N N . GLY A 1 263 ? -28.10830 13.47047 -5.88733 1.000 22.91039 263 GLY A N 1
ATOM 1842 C CA . GLY A 1 263 ? -27.37859 14.03529 -7.01202 1.000 24.68694 263 GLY A CA 1
ATOM 1843 C C . GLY A 1 263 ? -28.38519 14.58786 -7.99153 1.000 21.91987 263 GLY A C 1
ATOM 1844 O O . GLY A 1 263 ? -29.59914 14.46508 -7.80012 1.000 26.05816 263 GLY A O 1
ATOM 1845 N N . GLY A 1 264 ? -27.86587 15.15833 -9.08592 1.000 29.94345 264 GLY A N 1
ATOM 1846 C CA . GLY A 1 264 ? -28.73073 15.60575 -10.15895 1.000 30.41220 264 GLY A CA 1
ATOM 1847 C C . GLY A 1 264 ? -29.15066 14.45671 -11.05105 1.000 35.61605 264 GLY A C 1
ATOM 1848 O O . GLY A 1 264 ? -28.79793 13.29817 -10.82396 1.000 29.29227 264 GLY A O 1
ATOM 1849 N N . SER A 1 265 ? -29.88074 14.80328 -12.11627 1.000 38.00039 265 SER A N 1
ATOM 1850 C CA A SER A 1 265 ? -30.36314 13.79831 -13.05868 0.596 37.77934 265 SER A CA 1
ATOM 1851 C CA B SER A 1 265 ? -30.36286 13.79390 -13.05480 0.404 37.74524 265 SER A CA 1
ATOM 1852 C C . SER A 1 265 ? -29.23145 13.09875 -13.79751 1.000 32.52964 265 SER A C 1
ATOM 1853 O O . SER A 1 265 ? -29.45655 12.05374 -14.41395 1.000 38.70273 265 SER A O 1
ATOM 1858 N N . ASP A 1 266 ? -28.02842 13.65163 -13.77836 1.000 35.35191 266 ASP A N 1
ATOM 1859 C CA . ASP A 1 266 ? -26.89529 13.02163 -14.42993 1.000 40.53629 266 ASP A CA 1
ATOM 1860 C C . ASP A 1 266 ? -26.30410 11.88035 -13.61003 1.000 40.94535 266 ASP A C 1
ATOM 1861 O O . ASP A 1 266 ? -25.42799 11.17115 -14.11506 1.000 37.11521 266 ASP A O 1
ATOM 1866 N N . LEU A 1 267 ? -26.73842 11.70300 -12.36133 1.000 33.75389 267 LEU A N 1
ATOM 1867 C CA . LEU A 1 267 ? -26.21295 10.64175 -11.50172 1.000 34.64665 267 LEU A CA 1
ATOM 1868 C C . LEU A 1 267 ? -26.87154 9.31364 -11.88958 1.000 29.01895 267 LEU A C 1
ATOM 1869 O O . LEU A 1 267 ? -28.08039 9.12468 -11.69323 1.000 30.57781 267 LEU A O 1
ATOM 1874 N N . GLY A 1 268 ? -26.08011 8.41088 -12.45516 1.000 34.25067 268 GLY A N 1
ATOM 1875 C CA . GLY A 1 268 ? -26.62013 7.17505 -12.98065 1.000 34.52367 268 GLY A CA 1
ATOM 1876 C C . GLY A 1 268 ? -26.62366 6.02025 -11.97634 1.000 27.95768 268 GLY A C 1
ATOM 1877 O O . GLY A 1 268 ? -25.93911 6.01952 -10.94050 1.000 24.76385 268 GLY A O 1
ATOM 1878 N N . LEU A 1 269 ? -27.39026 4.99372 -12.34846 1.000 26.70299 269 LEU A N 1
ATOM 1879 C CA . LEU A 1 269 ? -27.54942 3.83241 -11.46936 1.000 25.33893 269 LEU A CA 1
ATOM 1880 C C . LEU A 1 269 ? -26.22287 3.11901 -11.22903 1.000 24.67393 269 LEU A C 1
ATOM 1881 O O . LEU A 1 269 ? -25.96813 2.61881 -10.13145 1.000 23.97106 269 LEU A O 1
ATOM 1886 N N . PHE A 1 270 ? -25.34930 3.05500 -12.23479 1.000 23.80522 270 PHE A N 1
ATOM 1887 C CA . PHE A 1 270 ? -24.03474 2.46832 -12.00321 1.000 23.78730 270 PHE A CA 1
ATOM 1888 C C . PHE A 1 270 ? -23.29209 3.19020 -10.87926 1.000 28.69074 270 PHE A C 1
ATOM 1889 O O . PHE A 1 270 ? -22.68876 2.54777 -10.01268 1.000 25.63205 270 PHE A O 1
ATOM 1897 N N . GLU A 1 271 ? -23.28241 4.53339 -10.89554 1.000 27.02413 271 GLU A N 1
ATOM 1898 C CA . GLU A 1 271 ? -22.56173 5.25287 -9.84125 1.000 25.06381 271 GLU A CA 1
ATOM 1899 C C . GLU A 1 271 ? -23.20463 5.02376 -8.47406 1.000 24.93447 271 GLU A C 1
ATOM 1900 O O . GLU A 1 271 ? -22.50933 4.87066 -7.46467 1.000 25.90391 271 GLU A O 1
ATOM 1906 N N . ILE A 1 272 ? -24.52633 5.05748 -8.43501 1.000 21.49277 272 ILE A N 1
ATOM 1907 C CA . ILE A 1 272 ? -25.26527 4.83121 -7.19807 1.000 21.10593 272 ILE A CA 1
ATOM 1908 C C . ILE A 1 272 ? -24.91997 3.45267 -6.64764 1.000 24.70135 272 ILE A C 1
ATOM 1909 O O . ILE A 1 272 ? -24.63626 3.26793 -5.45400 1.000 22.87530 272 ILE A O 1
ATOM 1914 N N . ASN A 1 273 ? -24.90645 2.46104 -7.53806 1.000 23.27194 273 ASN A N 1
ATOM 1915 C CA . ASN A 1 273 ? -24.69578 1.08991 -7.11403 1.000 22.65324 273 ASN A CA 1
ATOM 1916 C C . ASN A 1 273 ? -23.28236 0.86660 -6.60722 1.000 24.99652 273 ASN A C 1
ATOM 1917 O O . ASN A 1 273 ? -23.07390 0.14376 -5.63329 1.000 24.85071 273 ASN A O 1
ATOM 1922 N N . GLU A 1 274 ? -22.27444 1.48433 -7.24605 1.000 25.13076 274 GLU A N 1
ATOM 1923 C CA . GLU A 1 274 ? -20.92286 1.29123 -6.74859 1.000 28.45667 274 GLU A CA 1
ATOM 1924 C C . GLU A 1 274 ? -20.75481 1.90497 -5.36003 1.000 27.54854 274 GLU A C 1
ATOM 1925 O O . GLU A 1 274 ? -20.00733 1.37604 -4.52640 1.000 30.35731 274 GLU A O 1
ATOM 1931 N N . ALA A 1 275 ? -21.45088 3.00532 -5.08915 1.000 27.09466 275 ALA A N 1
ATOM 1932 C CA . ALA A 1 275 ? -21.45996 3.55838 -3.74234 1.000 25.63539 275 ALA A CA 1
ATOM 1933 C C . ALA A 1 275 ? -22.08334 2.56694 -2.76435 1.000 28.95958 275 ALA A C 1
ATOM 1934 O O . ALA A 1 275 ? -21.57739 2.35627 -1.65648 1.000 26.67160 275 ALA A O 1
ATOM 1936 N N . ALA A 1 276 ? -23.19833 1.96043 -3.15704 1.000 24.17009 276 ALA A N 1
ATOM 1937 C CA . ALA A 1 276 ? -23.83995 0.98829 -2.28124 1.000 22.78565 276 ALA A CA 1
ATOM 1938 C C . ALA A 1 276 ? -22.92350 -0.20250 -2.03197 1.000 22.94683 276 ALA A C 1
ATOM 1939 O O . ALA A 1 276 ? -22.82583 -0.69692 -0.90232 1.000 26.94137 276 ALA A O 1
ATOM 1941 N N . SER A 1 277 ? -22.22355 -0.66762 -3.07396 1.000 22.93761 277 SER A N 1
ATOM 1942 C CA . SER A 1 277 ? -21.32173 -1.79870 -2.92443 1.000 26.30453 277 SER A CA 1
ATOM 1943 C C . SER A 1 277 ? -20.18906 -1.47388 -1.95025 1.000 35.26453 277 SER A C 1
ATOM 1944 O O . SER A 1 277 ? -19.85296 -2.28384 -1.07557 1.000 27.56850 277 SER A O 1
ATOM 1947 N N . LEU A 1 278 ? -19.57864 -0.28727 -2.10065 1.000 30.14124 278 LEU A N 1
ATOM 1948 C CA . LEU A 1 278 ? -18.53414 0.14155 -1.17338 1.000 30.97499 278 LEU A CA 1
ATOM 1949 C C . LEU A 1 278 ? -19.03455 0.10146 0.26486 1.000 28.37460 278 LEU A C 1
ATOM 1950 O O . LEU A 1 278 ? -18.34141 -0.39972 1.16532 1.000 33.04086 278 LEU A O 1
ATOM 1955 N N . VAL A 1 279 ? -20.25562 0.58193 0.49580 1.000 25.80378 279 VAL A N 1
ATOM 1956 C CA . VAL A 1 279 ? -20.79490 0.66599 1.84921 1.000 25.73264 279 VAL A CA 1
ATOM 1957 C C . VAL A 1 279 ? -21.13540 -0.72033 2.39023 1.000 34.51710 279 VAL A C 1
ATOM 1958 O O . VAL A 1 279 ? -20.92802 -1.00232 3.57398 1.000 34.48521 279 VAL A O 1
ATOM 1962 N N . GLN A 1 280 ? -21.71033 -1.58403 1.55017 1.000 26.50848 280 GLN A N 1
ATOM 1963 C CA . GLN A 1 280 ? -21.95459 -2.96222 1.97574 1.000 31.46013 280 GLN A CA 1
ATOM 1964 C C . GLN A 1 280 ? -20.66132 -3.64878 2.39318 1.000 33.81641 280 GLN A C 1
ATOM 1965 O O . GLN A 1 280 ? -20.63870 -4.37944 3.38828 1.000 33.82646 280 GLN A O 1
ATOM 1971 N N . ASP A 1 281 ? -19.58439 -3.46268 1.61529 1.000 34.00109 281 ASP A N 1
ATOM 1972 C CA . ASP A 1 281 ? -18.31870 -4.11762 1.92531 1.000 34.82575 281 ASP A CA 1
ATOM 1973 C C . 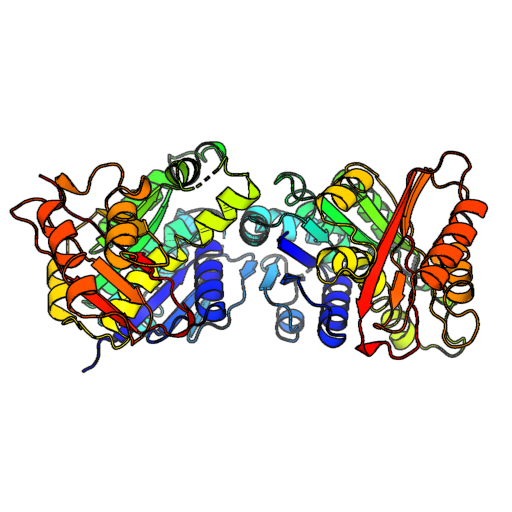ASP A 1 281 ? -17.79132 -3.66658 3.27549 1.000 39.94962 281 ASP A C 1
ATOM 1974 O O . ASP A 1 281 ? -17.12209 -4.43908 3.96843 1.000 41.91722 281 ASP A O 1
ATOM 1979 N N . ALA A 1 282 ? -18.11216 -2.43887 3.68418 1.000 36.21998 282 ALA A N 1
ATOM 1980 C CA . ALA A 1 282 ? -17.58742 -1.89077 4.92552 1.000 37.81197 282 ALA A CA 1
ATOM 1981 C C . ALA A 1 282 ? -18.47519 -2.16185 6.12423 1.000 39.18140 282 ALA A C 1
ATOM 1982 O O . ALA A 1 282 ? -18.01425 -2.02287 7.26307 1.000 35.69997 282 ALA A O 1
ATOM 1984 N N . ALA A 1 283 ? -19.71799 -2.55909 5.90534 1.000 32.70140 283 ALA A N 1
ATOM 1985 C CA . ALA A 1 283 ? -20.69266 -2.63928 6.97601 1.000 33.20171 283 ALA A CA 1
ATOM 1986 C C . ALA A 1 283 ? -20.55018 -3.93758 7.78098 1.000 29.63703 283 ALA A C 1
ATOM 1987 O O . ALA A 1 283 ? -19.85534 -4.89168 7.39206 1.000 34.93283 283 ALA A O 1
ATOM 1989 N N . HIS A 1 284 ? -21.19501 -3.92866 8.94333 1.000 31.75713 284 HIS A N 1
ATOM 1990 C CA . HIS A 1 284 ? -21.28296 -5.11713 9.77700 1.000 35.89569 284 HIS A CA 1
ATOM 1991 C C . HIS A 1 284 ? -21.79257 -6.28271 8.93153 1.000 34.62993 284 HIS A C 1
ATOM 1992 O O . HIS A 1 284 ? -22.68328 -6.08083 8.09557 1.000 32.87451 284 HIS A O 1
ATOM 1999 N N . PRO A 1 285 ? -21.25673 -7.49944 9.11093 1.000 36.09996 285 PRO A N 1
ATOM 2000 C CA . PRO A 1 285 ? -21.68349 -8.62138 8.24649 1.000 38.68702 285 PRO A CA 1
ATOM 2001 C C . PRO A 1 285 ? -23.16510 -8.88081 8.26713 1.000 35.40571 285 PRO A C 1
ATOM 2002 O O . PRO A 1 285 ? -23.70917 -9.34238 7.25243 1.000 38.80960 285 PRO A O 1
ATOM 2006 N N . ASP A 1 286 ? -23.84974 -8.59774 9.37740 1.000 30.37948 286 ASP A N 1
ATOM 2007 C CA . ASP A 1 286 ? -25.27945 -8.84240 9.50052 1.000 33.69630 286 ASP A CA 1
ATOM 2008 C C . ASP A 1 286 ? -26.10710 -7.57265 9.41278 1.000 32.81360 286 ASP A C 1
ATOM 2009 O O . ASP A 1 286 ? -27.26098 -7.57150 9.82670 1.000 32.30020 286 ASP A O 1
ATOM 2014 N N . ALA A 1 287 ? -25.54635 -6.48815 8.89438 1.000 31.36392 287 ALA A N 1
ATOM 2015 C CA . ALA A 1 287 ? -26.29097 -5.24159 8.86753 1.000 31.94208 287 ALA A CA 1
ATOM 2016 C C . ALA A 1 287 ? -27.48273 -5.31692 7.92393 1.000 33.34134 287 ALA A C 1
ATOM 2017 O O . ALA A 1 287 ? -27.39098 -5.85734 6.82023 1.000 35.93354 287 ALA A O 1
ATOM 2019 N N . ASN A 1 288 ? -28.59884 -4.77120 8.37066 1.000 25.52023 288 ASN A N 1
ATOM 2020 C CA . ASN A 1 288 ? -29.70583 -4.38121 7.49989 1.000 26.51703 288 ASN A CA 1
ATOM 2021 C C . ASN A 1 288 ? -29.42757 -2.98525 6.94735 1.000 31.55867 288 ASN A C 1
ATOM 2022 O O . ASN A 1 288 ? -29.38305 -2.01779 7.72040 1.000 27.17447 288 ASN A O 1
ATOM 2027 N N . ILE A 1 289 ? -29.24440 -2.86942 5.62957 1.000 26.55158 289 ILE A N 1
ATOM 2028 C CA . ILE A 1 289 ? -28.89666 -1.58021 5.02152 1.000 23.32840 289 ILE A CA 1
ATOM 2029 C C . ILE A 1 289 ? -29.91290 -1.27915 3.93937 1.000 31.83839 289 ILE A C 1
ATOM 2030 O O . ILE A 1 289 ? -30.13470 -2.11034 3.04164 1.000 31.31150 289 ILE A O 1
ATOM 2035 N N . ILE A 1 290 ? -30.52778 -0.10601 4.01742 1.000 26.33801 290 ILE A N 1
ATOM 2036 C CA . ILE A 1 290 ? -31.45756 0.36321 3.00039 1.000 27.42161 290 ILE A CA 1
ATOM 2037 C C . ILE A 1 290 ? -30.76279 1.49927 2.25595 1.000 29.00954 290 ILE A C 1
ATOM 2038 O O . ILE A 1 290 ? -30.19954 2.39410 2.89558 1.000 24.76558 290 ILE A O 1
ATOM 2043 N N . PHE A 1 291 ? -30.73859 1.41822 0.91704 1.000 22.54806 291 PHE A N 1
ATOM 2044 C CA . PHE A 1 291 ? -30.17502 2.45129 0.06628 1.000 21.18204 291 PHE A CA 1
ATOM 2045 C C . PHE A 1 291 ? -31.30190 3.15491 -0.66212 1.000 25.03807 291 PHE A C 1
ATOM 2046 O O . PHE A 1 291 ? -32.16303 2.49324 -1.24952 1.000 25.02729 291 PHE A O 1
ATOM 2054 N N . GLY A 1 292 ? -31.26453 4.48666 -0.67179 1.000 19.78899 292 GLY A N 1
ATOM 2055 C CA . GLY A 1 292 ? -32.23679 5.25716 -1.42047 1.000 20.40141 292 GLY A CA 1
ATOM 2056 C C . GLY A 1 292 ? -31.53620 6.43141 -2.07562 1.000 21.72164 292 GLY A C 1
ATOM 2057 O O . GLY A 1 292 ? -30.42642 6.79019 -1.70503 1.000 21.85111 292 GLY A O 1
ATOM 2058 N N . THR A 1 293 ? -32.17150 6.98866 -3.10509 1.000 20.55982 293 THR A N 1
ATOM 2059 C CA . THR A 1 293 ? -31.56551 8.13733 -3.77535 1.000 20.53245 293 THR A CA 1
ATOM 2060 C C . THR A 1 293 ? -32.53859 9.30607 -3.80320 1.000 16.72980 293 THR A C 1
ATOM 2061 O O . THR A 1 293 ? -33.76250 9.15220 -3.63188 1.000 23.75683 293 THR A O 1
ATOM 2065 N N . VAL A 1 294 ? -31.95714 10.47917 -4.04143 1.000 19.87091 294 VAL A N 1
ATOM 2066 C CA . VAL A 1 294 ? -32.63652 11.77208 -3.99989 1.000 22.51785 294 VAL A CA 1
ATOM 2067 C C . VAL A 1 294 ? -32.26148 12.51550 -5.26752 1.000 23.23137 294 VAL A C 1
ATOM 2068 O O . VAL A 1 294 ? -31.07475 12.59483 -5.59782 1.000 21.84846 294 VAL A O 1
ATOM 2072 N N . ILE A 1 295 ? -33.26078 13.07860 -5.95966 1.000 27.89887 295 ILE A N 1
ATOM 2073 C CA . ILE A 1 295 ? -32.98842 13.89325 -7.13512 1.000 29.65778 295 ILE A CA 1
ATOM 2074 C C . ILE A 1 295 ? -32.97378 15.33507 -6.66794 1.000 31.58340 295 ILE A C 1
ATOM 2075 O O . ILE A 1 295 ? -33.92005 15.79202 -6.01377 1.000 33.34473 295 ILE A O 1
ATOM 2080 N N . ASP A 1 296 ? -31.85491 16.01096 -6.92874 1.000 32.68005 296 ASP A N 1
ATOM 2081 C CA . ASP A 1 296 ? -31.66377 17.42208 -6.58997 1.000 31.12557 296 ASP A CA 1
ATOM 2082 C C . ASP A 1 296 ? -30.77960 18.02688 -7.68243 1.000 30.35231 296 ASP A C 1
ATOM 2083 O O . ASP A 1 296 ? -29.55175 17.90269 -7.63845 1.000 29.87960 296 ASP A O 1
ATOM 2088 N N . ASP A 1 297 ? -31.40850 18.67008 -8.66788 1.000 39.66097 297 ASP A N 1
ATOM 2089 C CA . ASP A 1 297 ? -30.63265 19.20596 -9.77958 1.000 44.41406 297 ASP A CA 1
ATOM 2090 C C . ASP A 1 297 ? -29.84442 20.44280 -9.39123 1.000 44.55547 297 ASP A C 1
ATOM 2091 O O . ASP A 1 297 ? -28.90603 20.82699 -10.10291 1.000 42.85476 297 ASP A O 1
ATOM 2096 N N . SER A 1 298 ? -30.18262 21.05042 -8.26026 1.000 43.27187 298 SER A N 1
ATOM 2097 C CA . SER A 1 298 ? -29.39000 22.15460 -7.75209 1.000 41.24314 298 SER A CA 1
ATOM 2098 C C . SER A 1 298 ? -28.00090 21.71080 -7.33402 1.000 42.04693 298 SER A C 1
ATOM 2099 O O . SER A 1 298 ? -27.12145 22.55225 -7.15164 1.000 41.53272 298 SER A O 1
ATOM 2102 N N . LEU A 1 299 ? -27.75831 20.41057 -7.20178 1.000 37.17717 299 LEU A N 1
ATOM 2103 C CA . LEU A 1 299 ? -26.43211 19.97687 -6.78615 1.000 29.76566 299 LEU A CA 1
ATOM 2104 C C . LEU A 1 299 ? -25.38689 20.06910 -7.88607 1.000 37.61852 299 LEU A C 1
ATOM 2105 O O . LEU A 1 299 ? -24.17574 19.96491 -7.59431 1.000 33.74942 299 LEU A O 1
ATOM 2110 N N . GLY A 1 300 ? -25.80764 20.25030 -9.14110 1.000 41.33607 300 GLY A N 1
ATOM 2111 C CA . GLY A 1 300 ? -24.83237 20.30918 -10.21417 1.000 45.70434 300 GLY A CA 1
ATOM 2112 C C . GLY A 1 300 ? -24.17368 18.95755 -10.38141 1.000 39.12650 300 GLY A C 1
ATOM 2113 O O . GLY A 1 300 ? -24.86989 17.95333 -10.60328 1.000 36.42771 300 GLY A O 1
ATOM 2114 N N . ASP A 1 301 ? -22.84643 18.89472 -10.24522 1.000 31.23049 301 ASP A N 1
ATOM 2115 C CA . ASP A 1 301 ? -22.17070 17.60973 -10.37237 1.000 38.38372 301 ASP A CA 1
ATOM 2116 C C . ASP A 1 301 ? -21.70235 17.08540 -9.01449 1.000 32.44679 301 ASP A C 1
ATOM 2117 O O . ASP A 1 301 ? -20.81296 16.23574 -8.94169 1.000 38.94767 301 ASP A O 1
ATOM 2122 N N . GLU A 1 302 ? -22.27586 17.60947 -7.95083 1.000 29.11247 302 GLU A N 1
ATOM 2123 C CA . GLU A 1 302 ? -21.99754 17.09969 -6.62152 1.000 30.59807 302 GLU A CA 1
ATOM 2124 C C . GLU A 1 302 ? -22.88927 15.90665 -6.31105 1.000 24.05052 302 GLU A C 1
ATOM 2125 O O . GLU A 1 302 ? -24.08342 15.88431 -6.65216 1.000 30.39283 302 GLU A O 1
ATOM 2131 N N . VAL A 1 303 ? -22.32789 14.94765 -5.58646 1.000 26.76888 303 VAL A N 1
ATOM 2132 C CA A VAL A 1 303 ? -23.12346 13.88711 -4.98501 0.281 22.11867 303 VAL A CA 1
ATOM 2133 C CA B VAL A 1 303 ? -23.07289 13.83235 -4.99239 0.719 20.36889 303 VAL A CA 1
ATOM 2134 C C . VAL A 1 303 ? -22.93001 13.95565 -3.47513 1.000 21.32919 303 VAL A C 1
ATOM 2135 O O . VAL A 1 303 ? -21.80673 14.14193 -2.98601 1.000 28.18154 303 VAL A O 1
ATOM 2142 N N . ARG A 1 304 ? -24.04234 13.85871 -2.74091 1.000 24.36808 304 ARG A N 1
ATOM 2143 C CA . ARG A 1 304 ? -24.03167 13.96582 -1.28177 1.000 22.91211 304 ARG A CA 1
ATOM 2144 C C . ARG A 1 304 ? -24.52146 12.63684 -0.71595 1.000 22.97061 304 ARG A C 1
ATOM 2145 O O . ARG A 1 304 ? -25.62150 12.20013 -1.05378 1.000 28.13715 304 ARG A O 1
ATOM 2153 N N . VAL A 1 305 ? -23.71026 12.00284 0.12842 1.000 23.92359 305 VAL A N 1
ATOM 2154 C CA . VAL A 1 305 ? -24.09617 10.74157 0.75749 1.000 20.92552 305 VAL A CA 1
ATOM 2155 C C . VAL A 1 305 ? -24.29961 10.98057 2.23501 1.000 24.15722 305 VAL A C 1
ATOM 2156 O O . VAL A 1 305 ? -23.41424 11.52949 2.89190 1.000 25.13630 305 VAL A O 1
ATOM 2160 N N . THR A 1 306 ? -25.42802 10.50416 2.76982 1.000 20.07488 306 THR A N 1
ATOM 2161 C CA . THR A 1 306 ? -25.70648 10.59918 4.19587 1.000 19.57697 306 THR A CA 1
ATOM 2162 C C . THR A 1 306 ? -25.92987 9.18320 4.68719 1.000 19.10976 306 THR A C 1
ATOM 2163 O O . THR A 1 306 ? -26.67308 8.42666 4.04639 1.000 19.41355 306 THR A O 1
ATOM 2167 N N . VAL A 1 307 ? -25.28341 8.81345 5.80490 1.000 18.55273 307 VAL A N 1
ATOM 2168 C CA A VAL A 1 307 ? -25.43552 7.49732 6.42247 0.696 19.80922 307 VAL A CA 1
ATOM 2169 C CA B VAL A 1 307 ? -25.52394 7.50746 6.39785 0.304 20.22102 307 VAL A CA 1
ATOM 2170 C C . VAL A 1 307 ? -25.97291 7.71100 7.82786 1.000 20.75417 307 VAL A C 1
ATOM 2171 O O . VAL A 1 307 ? -25.40486 8.51119 8.57532 1.000 21.49974 307 VAL A O 1
ATOM 2178 N N . ILE A 1 308 ? -27.03231 7.01065 8.18230 1.000 19.54696 308 ILE A N 1
ATOM 2179 C CA . ILE A 1 308 ? -27.54835 6.96364 9.54549 1.000 19.01929 308 ILE A CA 1
ATOM 2180 C C . ILE A 1 308 ? -27.33625 5.54325 10.06012 1.000 20.85543 308 ILE A C 1
ATOM 2181 O O . ILE A 1 308 ? -27.84428 4.58872 9.46713 1.000 20.93564 308 ILE A O 1
ATOM 2186 N N . ALA A 1 309 ? -26.64864 5.40112 11.18891 1.000 20.39739 309 ALA A N 1
ATOM 2187 C CA . ALA A 1 309 ? -26.21417 4.08835 11.67946 1.000 18.94929 309 ALA A CA 1
ATOM 2188 C C . ALA A 1 309 ? -26.78434 3.85791 13.06491 1.000 23.60242 309 ALA A C 1
ATOM 2189 O O . ALA A 1 309 ? -26.65884 4.71991 13.93838 1.000 21.14654 309 ALA A O 1
ATOM 2191 N N . ALA A 1 310 ? -27.41009 2.70083 13.27174 1.000 24.22120 310 ALA A N 1
ATOM 2192 C CA . ALA A 1 310 ? -28.01036 2.39301 14.57384 1.000 29.07264 310 ALA A CA 1
ATOM 2193 C C . ALA A 1 310 ? -27.76831 0.92149 14.90470 1.000 30.09931 310 ALA A C 1
ATOM 2194 O O . ALA A 1 310 ? -27.12200 0.20166 14.14685 1.000 28.03099 310 ALA A O 1
ATOM 2196 N N . GLY A 1 311 ? -28.23645 0.48197 16.07377 1.000 34.22188 311 GLY A N 1
ATOM 2197 C CA . GLY A 1 311 ? -28.14827 -0.92732 16.43746 1.000 32.53858 311 GLY A CA 1
ATOM 2198 C C . GLY A 1 311 ? -26.70826 -1.40546 16.53339 1.000 39.88293 311 GLY A C 1
ATOM 2199 O O . GLY A 1 311 ? -26.30072 -2.35978 15.86121 1.000 38.22680 311 GLY A O 1
ATOM 2200 N N . PHE A 1 312 ? -25.91031 -0.72763 17.34506 1.000 38.76369 312 PHE A N 1
ATOM 2201 C CA . PHE A 1 312 ? -24.50409 -1.07935 17.48106 1.000 41.00917 312 PHE A CA 1
ATOM 2202 C C . PHE A 1 312 ? -24.28815 -2.33938 18.34162 1.000 46.75052 312 PHE A C 1
ATOM 2203 O O . PHE A 1 312 ? -23.52470 -3.23473 17.95025 1.000 52.48999 312 PHE A O 1
ATOM 2211 N N . TYR B 1 7 ? -70.74454 48.74575 2.62180 1.000 68.23578 7 TYR B N 1
ATOM 2212 C CA . TYR B 1 7 ? -71.95262 48.08682 2.11607 1.000 72.12665 7 TYR B CA 1
ATOM 2213 C C . TYR B 1 7 ? -71.79277 46.56812 1.96745 1.000 68.05867 7 TYR B C 1
ATOM 2214 O O . TYR B 1 7 ? -72.73489 45.81916 2.25845 1.000 71.62703 7 TYR B O 1
ATOM 2223 N N . LEU B 1 8 ? -70.62429 46.12755 1.48453 1.000 56.69701 8 LEU B N 1
ATOM 2224 C CA . LEU B 1 8 ? -70.30690 44.70270 1.44219 1.000 53.15347 8 LEU B CA 1
ATOM 2225 C C . LEU B 1 8 ? -70.26494 44.13294 2.86146 1.000 39.62567 8 LEU B C 1
ATOM 2226 O O . LEU B 1 8 ? -69.83977 44.80929 3.79790 1.000 38.21121 8 LEU B O 1
ATOM 2231 N N . ALA B 1 9 ? -70.72001 42.89231 3.01452 1.000 38.40786 9 ALA B N 1
ATOM 2232 C CA . ALA B 1 9 ? -70.63623 42.19020 4.29657 1.000 34.64666 9 ALA B CA 1
ATOM 2233 C C . ALA B 1 9 ? -69.21885 42.21732 4.82533 1.000 28.72616 9 ALA B C 1
ATOM 2234 O O . ALA B 1 9 ? -68.29601 41.76979 4.14500 1.000 28.73202 9 ALA B O 1
ATOM 2236 N N . VAL B 1 10 ? -69.04397 42.72390 6.05093 1.000 29.83083 10 VAL B N 1
ATOM 2237 C CA . VAL B 1 10 ? -67.75453 42.67030 6.73863 1.000 27.08201 10 VAL B CA 1
ATOM 2238 C C . VAL B 1 10 ? -67.74471 41.39818 7.58953 1.000 22.72131 10 VAL B C 1
ATOM 2239 O O . VAL B 1 10 ? -68.56819 41.26355 8.49315 1.000 24.59441 10 VAL B O 1
ATOM 2243 N N . ILE B 1 11 ? -66.85669 40.45456 7.26425 1.000 23.32103 11 ILE B N 1
ATOM 2244 C CA . ILE B 1 11 ? -66.78743 39.15593 7.94668 1.000 21.73473 11 ILE B CA 1
ATOM 2245 C C . ILE B 1 11 ? -65.46440 39.09413 8.68906 1.000 21.19786 11 ILE B C 1
ATOM 2246 O O . ILE B 1 11 ? -64.39473 39.26099 8.08232 1.000 24.69331 11 ILE B O 1
ATOM 2251 N N . LYS B 1 12 ? -65.53276 38.87532 10.00135 1.000 22.38677 12 LYS B N 1
ATOM 2252 C CA . LYS B 1 12 ? -64.34043 38.71189 10.82465 1.000 23.87007 12 LYS B CA 1
ATOM 2253 C C . LYS B 1 12 ? -64.33234 37.26684 11.31489 1.000 23.67009 12 LYS B C 1
ATOM 2254 O O . LYS B 1 12 ? -65.37217 36.75180 11.72858 1.000 24.08137 12 LYS B O 1
ATOM 2260 N N . VAL B 1 13 ? -63.18590 36.60292 11.21462 1.000 20.37630 13 VAL B N 1
ATOM 2261 C CA . VAL B 1 13 ? -63.02038 35.21413 11.63536 1.000 19.57101 13 VAL B CA 1
ATOM 2262 C C . VAL B 1 13 ? -62.07042 35.21566 12.83060 1.000 21.06912 13 VAL B C 1
ATOM 2263 O O . VAL B 1 13 ? -60.90448 35.59670 12.69818 1.000 22.03408 13 VAL B O 1
ATOM 2267 N N . VAL B 1 14 ? -62.58498 34.85125 13.99713 1.000 21.52975 14 VAL B N 1
ATOM 2268 C CA . VAL B 1 14 ? -61.84325 34.90932 15.24666 1.000 18.33770 14 VAL B CA 1
ATOM 2269 C C . VAL B 1 14 ? -61.40886 33.49242 15.60473 1.000 18.73623 14 VAL B C 1
ATOM 2270 O O . VAL B 1 14 ? -62.25524 32.60897 15.81261 1.000 20.48010 14 VAL B O 1
ATOM 2274 N N . GLY B 1 15 ? -60.09443 33.30028 15.73213 1.000 20.32487 15 GLY B N 1
ATOM 2275 C CA . GLY B 1 15 ? -59.55418 32.08203 16.32104 1.000 19.92446 15 GLY B CA 1
ATOM 2276 C C . GLY B 1 15 ? -59.08330 32.40699 17.72473 1.000 22.72557 15 GLY B C 1
ATOM 2277 O O . GLY B 1 15 ? -58.27357 33.31875 17.92071 1.000 21.71395 15 GLY B O 1
ATOM 2278 N N . ILE B 1 16 ? -59.57543 31.64307 18.70958 1.000 20.63193 16 ILE B N 1
ATOM 2279 C CA . ILE B 1 16 ? -59.22664 31.93449 20.09669 1.000 20.83313 16 ILE B CA 1
ATOM 2280 C C . ILE B 1 16 ? -58.62119 30.68864 20.74818 1.000 23.83696 16 ILE B C 1
ATOM 2281 O O . ILE B 1 16 ? -59.12568 29.57059 20.57583 1.000 19.66512 16 ILE B O 1
ATOM 2286 N N . GLY B 1 17 ? -57.55435 30.90011 21.52296 1.000 21.68006 17 GLY B N 1
ATOM 2287 C CA . GLY B 1 17 ? -56.79777 29.80598 22.10921 1.000 18.74484 17 GLY B CA 1
ATOM 2288 C C . GLY B 1 17 ? -55.93221 29.13693 21.06251 1.000 20.96451 17 GLY B C 1
ATOM 2289 O O . GLY B 1 17 ? -55.99524 29.43239 19.87585 1.000 20.44045 17 GLY B O 1
ATOM 2290 N N . GLY B 1 18 ? -55.09473 28.20019 21.52507 1.000 23.36907 18 GLY B N 1
ATOM 2291 C CA . GLY B 1 18 ? -54.11927 27.60273 20.62774 1.000 23.31057 18 GLY B CA 1
ATOM 2292 C C . GLY B 1 18 ? -54.76512 26.92214 19.43598 1.000 22.19919 18 GLY B C 1
ATOM 2293 O O . GLY B 1 18 ? -54.34340 27.11241 18.29430 1.000 22.86332 18 GLY B O 1
ATOM 2294 N N . GLY B 1 19 ? -55.79576 26.11519 19.68520 1.000 21.66650 19 GLY B N 1
ATOM 2295 C CA . GLY B 1 19 ? -56.49312 25.47664 18.57884 1.000 19.49338 19 GLY B CA 1
ATOM 2296 C C . GLY B 1 19 ? -57.12497 26.47129 17.61384 1.000 19.97144 19 GLY B C 1
ATOM 2297 O O . GLY B 1 19 ? -57.17413 26.22641 16.40575 1.000 18.80960 19 GLY B O 1
ATOM 2298 N N . GLY B 1 20 ? -57.66580 27.56754 18.13283 1.000 20.59851 20 GLY B N 1
ATOM 2299 C CA . GLY B 1 20 ? -58.36951 28.49219 17.24914 1.000 20.41859 20 GLY B CA 1
ATOM 2300 C C . GLY B 1 20 ? -57.39078 29.31506 16.42814 1.000 20.05503 20 GLY B C 1
ATOM 2301 O O . GLY B 1 20 ? -57.60244 29.53792 15.23315 1.000 19.13713 20 GLY B O 1
ATOM 2302 N N . VAL B 1 21 ? -56.31524 29.78032 17.07530 1.000 19.24958 21 VAL B N 1
ATOM 2303 C CA . VAL B 1 21 ? -55.27600 30.50785 16.34849 1.000 18.57345 21 VAL B CA 1
ATOM 2304 C C . VAL B 1 21 ? -54.64512 29.61565 15.29554 1.000 19.40405 21 VAL B C 1
ATOM 2305 O O . VAL B 1 21 ? -54.39034 30.05610 14.16481 1.000 20.01985 21 VAL B O 1
ATOM 2309 N N . ASN B 1 22 ? -54.38485 28.34812 15.63514 1.000 20.82079 22 ASN B N 1
ATOM 2310 C CA . ASN B 1 22 ? -53.82418 27.42897 14.64197 1.000 20.03718 22 ASN B CA 1
ATOM 2311 C C . ASN B 1 22 ? -54.78030 27.25354 13.45698 1.000 18.39269 22 ASN B C 1
ATOM 2312 O O . ASN B 1 22 ? -54.35242 27.20146 12.30783 1.000 19.79824 22 ASN B O 1
ATOM 2317 N N . ALA B 1 23 ? -56.07571 27.17620 13.72115 1.000 18.12878 23 ALA B N 1
ATOM 2318 C CA . ALA B 1 23 ? -57.03850 27.06884 12.62534 1.000 18.91688 23 ALA B CA 1
ATOM 2319 C C . ALA B 1 23 ? -57.00706 28.30371 11.73475 1.000 17.99443 23 ALA B C 1
ATOM 2320 O O . ALA B 1 23 ? -57.06543 28.19122 10.50627 1.000 19.21347 23 ALA B O 1
ATOM 2322 N N . VAL B 1 24 ? -56.95278 29.48425 12.34453 1.000 19.75137 24 VAL B N 1
ATOM 2323 C CA . VAL B 1 24 ? -56.85911 30.72459 11.57956 1.000 20.30729 24 VAL B CA 1
ATOM 2324 C C . VAL B 1 24 ? -55.57455 30.74637 10.76997 1.000 18.55534 24 VAL B C 1
ATOM 2325 O O . VAL B 1 24 ? -55.58404 31.11776 9.59238 1.000 19.37818 24 VAL B O 1
ATOM 2329 N N . ASN B 1 25 ? -54.45900 30.27822 11.36602 1.000 20.24414 25 ASN B N 1
ATOM 2330 C CA . ASN B 1 25 ? -53.20059 30.22999 10.61500 1.000 21.36206 25 ASN B CA 1
ATOM 2331 C C . ASN B 1 25 ? -53.32081 29.32457 9.39314 1.000 20.98140 25 ASN B C 1
ATOM 2332 O O . ASN B 1 25 ? -52.76880 29.63697 8.32912 1.000 22.71365 25 ASN B O 1
ATOM 2337 N N . ARG B 1 26 ? -54.05625 28.20433 9.51958 1.000 17.54618 26 ARG B N 1
ATOM 2338 C CA . ARG B 1 26 ? -54.25639 27.31196 8.38422 1.000 20.83786 26 ARG B CA 1
ATOM 2339 C C . ARG B 1 26 ? -55.13000 27.97716 7.32222 1.000 23.34823 26 ARG B C 1
ATOM 2340 O O . ARG B 1 26 ? -54.89896 27.80597 6.11895 1.000 22.76744 26 ARG B O 1
ATOM 2348 N N . MET B 1 27 ? -56.15985 28.71416 7.75373 1.000 22.21984 27 MET B N 1
ATOM 2349 C CA . MET B 1 27 ? -56.96226 29.47656 6.79827 1.000 17.84882 27 MET B CA 1
ATOM 2350 C C . MET B 1 27 ? -56.12168 30.47701 6.03145 1.000 22.13071 27 MET B C 1
ATOM 2351 O O . MET B 1 27 ? -56.31475 30.66737 4.81759 1.000 24.52813 27 MET B O 1
ATOM 2356 N N . ILE B 1 28 ? -55.23749 31.16700 6.73472 1.000 21.64126 28 ILE B N 1
ATOM 2357 C CA . ILE B 1 28 ? -54.38266 32.14044 6.06536 1.000 25.89883 28 ILE B CA 1
ATOM 2358 C C . ILE B 1 28 ? -53.45053 31.42364 5.10557 1.000 27.48419 28 ILE B C 1
ATOM 2359 O O . ILE B 1 28 ? -53.26727 31.84432 3.95518 1.000 28.20033 28 ILE B O 1
ATOM 2364 N N . GLU B 1 29 ? -52.87315 30.31060 5.54844 1.000 24.06201 29 GLU B N 1
ATOM 2365 C CA . GLU B 1 29 ? -51.94385 29.59171 4.68090 1.000 27.61199 29 GLU B CA 1
ATOM 2366 C C . GLU B 1 29 ? -52.64232 29.05195 3.44086 1.000 31.55009 29 GLU B C 1
ATOM 2367 O O . GLU B 1 29 ? -52.04605 29.00748 2.35148 1.000 29.98909 29 GLU B O 1
ATOM 2373 N N . GLN B 1 30 ? -53.90328 28.67948 3.55675 1.000 24.26403 30 GLN B N 1
ATOM 2374 C CA . GLN B 1 30 ? -54.61097 28.15153 2.41207 1.000 27.25005 30 GLN B CA 1
ATOM 2375 C C . GLN B 1 30 ? -55.22576 29.24522 1.55750 1.000 30.42550 30 GLN B C 1
ATOM 2376 O O . GLN B 1 30 ? -55.84529 28.93352 0.54393 1.000 31.90860 30 GLN B O 1
ATOM 2382 N N . GLY B 1 31 ? -55.06629 30.50547 1.93058 1.000 26.91005 31 GLY B N 1
ATOM 2383 C CA . GLY B 1 31 ? -55.49391 31.58135 1.05985 1.000 30.76343 31 GLY B CA 1
ATOM 2384 C C . GLY B 1 31 ? -56.97487 31.87481 1.11302 1.000 34.51716 31 GLY B C 1
ATOM 2385 O O . GLY B 1 31 ? -57.55471 32.32411 0.12021 1.000 31.01138 31 GLY B O 1
ATOM 2386 N N . LEU B 1 32 ? -57.61638 31.60955 2.24362 1.000 27.05503 32 LEU B N 1
ATOM 2387 C CA A LEU B 1 32 ? -59.00572 32.01021 2.41481 0.477 23.83161 32 LEU B CA 1
ATOM 2388 C CA B LEU B 1 32 ? -59.00806 32.00667 2.41646 0.523 23.75916 32 LEU B CA 1
ATOM 2389 C C . LEU B 1 32 ? -59.12179 33.52425 2.28995 1.000 27.28018 32 LEU B C 1
ATOM 2390 O O . LEU B 1 32 ? -58.46103 34.27577 3.02145 1.000 26.16154 32 LEU B O 1
ATOM 2399 N N . LYS B 1 33 ? -59.95940 33.98537 1.35687 1.000 23.96741 33 LYS B N 1
ATOM 2400 C CA . LYS B 1 33 ? -60.07410 35.40245 1.03001 1.000 23.25404 33 LYS B CA 1
ATOM 2401 C C . LYS B 1 33 ? -61.36991 36.03186 1.53865 1.000 28.65764 33 LYS B C 1
ATOM 2402 O O . LYS B 1 33 ? -62.32109 35.35680 1.93121 1.000 27.45288 33 LYS B O 1
ATOM 2408 N N . GLY B 1 34 ? -61.38151 37.36849 1.54885 1.000 28.32834 34 GLY B N 1
ATOM 2409 C CA . GLY B 1 34 ? -62.61216 38.11858 1.74290 1.000 29.86094 34 GLY B CA 1
ATOM 2410 C C . GLY B 1 34 ? -63.02455 38.33974 3.17764 1.000 29.76222 34 GLY B C 1
ATOM 2411 O O . GLY B 1 34 ? -64.11022 38.88195 3.41696 1.000 28.35201 34 GLY B O 1
ATOM 2412 N N . VAL B 1 35 ? -62.18147 37.96130 4.14320 1.000 25.73879 35 VAL B N 1
ATOM 2413 C CA . VAL B 1 35 ? -62.49851 38.09652 5.56101 1.000 23.45344 35 VAL B CA 1
ATOM 2414 C C . VAL B 1 35 ? -61.31199 38.73141 6.27682 1.000 25.15354 35 VAL B C 1
ATOM 2415 O O . VAL B 1 35 ? -60.18907 38.71730 5.78017 1.000 29.85438 35 VAL B O 1
ATOM 2419 N N . GLU B 1 36 ? -61.57107 39.25945 7.47362 1.000 20.50164 36 GLU B N 1
ATOM 2420 C CA . GLU B 1 36 ? -60.52966 39.75057 8.37600 1.000 20.52589 36 GLU B CA 1
ATOM 2421 C C . GLU B 1 36 ? -60.25646 38.66617 9.41353 1.000 25.71256 36 GLU B C 1
ATOM 2422 O O . GLU B 1 36 ? -61.20157 38.16382 10.03369 1.000 25.75716 36 GLU B O 1
ATOM 2428 N N . PHE B 1 37 ? -58.98385 38.30380 9.59321 1.000 22.67749 37 PHE B N 1
ATOM 2429 C CA . PHE B 1 37 ? -58.61230 37.26798 10.55016 1.000 23.90235 37 PHE B CA 1
ATOM 2430 C C . PHE B 1 37 ? -58.18886 37.91781 11.85480 1.000 23.88087 37 PHE B C 1
ATOM 2431 O O . PHE B 1 37 ? -57.44987 38.90971 11.85934 1.000 24.23338 37 PHE B O 1
ATOM 2439 N N . ILE B 1 38 ? -58.66207 37.36046 12.96800 1.000 20.76168 38 ILE B N 1
ATOM 2440 C CA . ILE B 1 38 ? -58.36435 37.88556 14.29728 1.000 21.03651 38 ILE B CA 1
ATOM 2441 C C . ILE B 1 38 ? -57.86778 36.71404 15.13882 1.000 23.19532 38 ILE B C 1
ATOM 2442 O O . ILE B 1 38 ? -58.54759 35.69186 15.21972 1.000 23.46068 38 ILE B O 1
ATOM 2447 N N . ALA B 1 39 ? -56.69639 36.85766 15.76898 1.000 22.28421 39 ALA B N 1
ATOM 2448 C CA . ALA B 1 39 ? -56.11154 35.81033 16.60995 1.000 22.43988 39 ALA B CA 1
ATOM 2449 C C . ALA B 1 39 ? -56.13616 36.30827 18.04153 1.000 22.60219 39 ALA B C 1
ATOM 2450 O O . ALA B 1 39 ? -55.56948 37.36801 18.32981 1.000 25.94401 39 ALA B O 1
ATOM 2452 N N . ILE B 1 40 ? -56.75484 35.54507 18.94946 1.000 21.31089 40 ILE B N 1
ATOM 2453 C CA . ILE B 1 40 ? -56.79561 35.91896 20.36727 1.000 21.99023 40 ILE B CA 1
ATOM 2454 C C . ILE B 1 40 ? -56.11335 34.81815 21.16991 1.000 24.84765 40 ILE B C 1
ATOM 2455 O O . ILE B 1 40 ? -56.56871 33.66724 21.16933 1.000 22.02749 40 ILE B O 1
ATOM 2460 N N . ASN B 1 41 ? -55.03569 35.17624 21.86113 1.000 23.68436 41 ASN B N 1
ATOM 2461 C CA . ASN B 1 41 ? -54.32349 34.23154 22.70899 1.000 24.15098 41 ASN B CA 1
ATOM 2462 C C . ASN B 1 41 ? -54.90951 34.32583 24.10984 1.000 25.38381 41 ASN B C 1
ATOM 2463 O O . ASN B 1 41 ? -55.06238 35.42995 24.63756 1.000 25.90295 41 ASN B O 1
ATOM 2468 N N . THR B 1 42 ? -55.24767 33.17648 24.70675 1.000 23.48599 42 THR B N 1
ATOM 2469 C CA . THR B 1 42 ? -55.86412 33.15605 26.03587 1.000 22.46958 42 THR B CA 1
ATOM 2470 C C . THR B 1 42 ? -54.98463 32.52782 27.10581 1.000 26.51819 42 THR B C 1
ATOM 2471 O O . THR B 1 42 ? -55.38369 32.50295 28.27069 1.000 28.09813 42 THR B O 1
ATOM 2475 N N . ASP B 1 43 ? -53.77323 32.09291 26.78259 1.000 28.68687 43 ASP B N 1
ATOM 2476 C CA . ASP B 1 43 ? -52.90290 31.46132 27.78466 1.000 27.24979 43 ASP B CA 1
ATOM 2477 C C . ASP B 1 43 ? -51.84728 32.41623 28.29475 1.000 27.80475 43 ASP B C 1
ATOM 2478 O O . ASP B 1 43 ? -51.16985 33.06680 27.50092 1.000 31.04430 43 ASP B O 1
ATOM 2483 N N . ALA B 1 44 ? -51.66779 32.45354 29.61311 1.000 26.75970 44 ALA B N 1
ATOM 2484 C CA . ALA B 1 44 ? -50.58005 33.26969 30.14515 1.000 27.60508 44 ALA B CA 1
ATOM 2485 C C . ALA B 1 44 ? -49.22437 32.65125 29.83078 1.000 28.59218 44 ALA B C 1
ATOM 2486 O O . ALA B 1 44 ? -48.25167 33.37271 29.58477 1.000 32.96400 44 ALA B O 1
ATOM 2488 N N . GLN B 1 45 ? -49.15834 31.34049 29.76415 1.000 28.21998 45 GLN B N 1
ATOM 2489 C CA . GLN B 1 45 ? -47.87643 30.64018 29.74607 1.000 30.36925 45 GLN B CA 1
ATOM 2490 C C . GLN B 1 45 ? -47.29252 30.43153 28.35250 1.000 28.47684 45 GLN B C 1
ATOM 2491 O O . GLN B 1 45 ? -46.09234 30.12959 28.23829 1.000 27.99323 45 GLN B O 1
ATOM 2497 N N . ALA B 1 46 ? -48.09856 30.54797 27.30407 1.000 26.44671 46 ALA B N 1
ATOM 2498 C CA . ALA B 1 46 ? -47.63244 30.23914 25.96657 1.000 23.41267 46 ALA B CA 1
ATOM 2499 C C . ALA B 1 46 ? -48.36808 31.13293 24.98595 1.000 28.20766 46 ALA B C 1
ATOM 2500 O O . ALA B 1 46 ? -49.48504 31.60467 25.25884 1.000 29.28213 46 ALA B O 1
ATOM 2502 N N . LEU B 1 47 ? -47.73718 31.37574 23.84921 1.000 27.66816 47 LEU B N 1
ATOM 2503 C CA . LEU B 1 47 ? -48.38767 32.13956 22.79157 1.000 28.59254 47 LEU B CA 1
ATOM 2504 C C . LEU B 1 47 ? -48.06468 31.47591 21.47505 1.000 28.19543 47 LEU B C 1
ATOM 2505 O O . LEU B 1 47 ? -46.88487 31.29320 21.15448 1.000 21.93778 47 LEU B O 1
ATOM 2510 N N . LEU B 1 48 ? -49.10257 31.12217 20.72265 1.000 24.26750 48 LEU B N 1
ATOM 2511 C CA . LEU B 1 48 ? -48.94259 30.66301 19.35351 1.000 24.01442 48 LEU B CA 1
ATOM 2512 C C . LEU B 1 48 ? -48.97986 31.88942 18.45656 1.000 23.01174 48 LEU B C 1
ATOM 2513 O O . LEU B 1 48 ? -49.96747 32.63946 18.45498 1.000 23.07839 48 LEU B O 1
ATOM 2518 N N . MET B 1 49 ? -47.88736 32.14087 17.74443 1.000 21.30500 49 MET B N 1
ATOM 2519 C CA . MET B 1 49 ? -47.82489 33.34346 16.93036 1.000 22.33904 49 MET B CA 1
ATOM 2520 C C . MET B 1 49 ? -48.71210 33.19117 15.69504 1.000 21.27987 49 MET B C 1
ATOM 2521 O O . MET B 1 49 ? -49.09477 32.08303 15.30477 1.000 20.94602 49 MET B O 1
ATOM 2526 N N . SER B 1 50 ? -49.04228 34.32033 15.07543 1.000 23.31344 50 SER B N 1
ATOM 2527 C CA . SER B 1 50 ? -49.99360 34.25501 13.96923 1.000 22.86518 50 SER B CA 1
ATOM 2528 C C . SER B 1 50 ? -49.71042 35.40485 13.01751 1.000 24.62778 50 SER B C 1
ATOM 2529 O O . SER B 1 50 ? -49.27539 36.49178 13.43908 1.000 26.80787 50 SER B O 1
ATOM 2532 N N . ASP B 1 51 ? -49.94435 35.15960 11.72725 1.000 25.31440 51 ASP B N 1
ATOM 2533 C CA . ASP B 1 51 ? -49.94579 36.24843 10.74792 1.000 32.52980 51 ASP B CA 1
ATOM 2534 C C . ASP B 1 51 ? -51.33609 36.84115 10.52491 1.000 34.47389 51 ASP B C 1
ATOM 2535 O O . ASP B 1 51 ? -51.57161 37.46383 9.47893 1.000 38.63328 51 ASP B O 1
ATOM 2540 N N . ALA B 1 52 ? -52.25626 36.64930 11.46621 1.000 25.21769 52 ALA B N 1
ATOM 2541 C CA . ALA B 1 52 ? -53.55446 37.32069 11.41876 1.000 25.81157 52 ALA B CA 1
ATOM 2542 C C . ALA B 1 52 ? -53.39703 38.82952 11.32084 1.000 31.98198 52 ALA B C 1
ATOM 2543 O O . ALA B 1 52 ? -52.45306 39.40765 11.86920 1.000 31.78755 52 ALA B O 1
ATOM 2545 N N . ASP B 1 53 ? -54.41414 39.45609 10.69562 1.000 35.47086 53 ASP B N 1
ATOM 2546 C CA . ASP B 1 53 ? -54.49152 40.90928 10.53737 1.000 40.80058 53 ASP B CA 1
ATOM 2547 C C . ASP B 1 53 ? -54.41026 41.60954 11.88870 1.000 36.00897 53 ASP B C 1
ATOM 2548 O O . ASP B 1 53 ? -53.72024 42.62046 12.05809 1.000 39.22862 53 ASP B O 1
ATOM 2553 N N . VAL B 1 54 ? -55.10527 41.06106 12.86346 1.000 29.44950 54 VAL B N 1
ATOM 2554 C CA . VAL B 1 54 ? -55.38014 41.66151 14.15433 1.000 25.69680 54 VAL B CA 1
ATOM 2555 C C . VAL B 1 54 ? -55.07585 40.58777 15.19129 1.000 27.89042 54 VAL B C 1
ATOM 2556 O O . VAL B 1 54 ? -55.51311 39.43119 15.04092 1.000 25.52572 54 VAL B O 1
ATOM 2560 N N . LYS B 1 55 ? -54.30096 40.94526 16.20758 1.000 28.51308 55 LYS B N 1
ATOM 2561 C CA . LYS B 1 55 ? -53.89099 39.97806 17.20954 1.000 31.65039 55 LYS B CA 1
ATOM 2562 C C . LYS B 1 55 ? -54.06599 40.60267 18.58482 1.000 31.77808 55 LYS B C 1
ATOM 2563 O O . LYS B 1 55 ? -53.77985 41.78967 18.79025 1.000 34.60143 55 LYS B O 1
ATOM 2569 N N . LEU B 1 56 ? -54.60533 39.82650 19.51235 1.000 24.28203 56 LEU B N 1
ATOM 2570 C CA . LEU B 1 56 ? -54.80502 40.30300 20.87493 1.000 27.24626 56 LEU B CA 1
ATOM 2571 C C . LEU B 1 56 ? -54.42723 39.18727 21.83587 1.000 28.22836 56 LEU B C 1
ATOM 2572 O O . LEU B 1 56 ? -54.97880 38.08030 21.75711 1.000 28.29311 56 LEU B O 1
ATOM 2577 N N . ASP B 1 57 ? -53.46121 39.46188 22.72381 1.000 26.46881 57 ASP B N 1
ATOM 2578 C CA . ASP B 1 57 ? -53.05562 38.50425 23.74884 1.000 29.82174 57 ASP B CA 1
ATOM 2579 C C . ASP B 1 57 ? -53.76129 38.88505 25.04562 1.000 31.82989 57 ASP B C 1
ATOM 2580 O O . ASP B 1 57 ? -53.40362 39.87451 25.69665 1.000 35.91793 57 ASP B O 1
ATOM 2585 N N . VAL B 1 58 ? -54.79555 38.11818 25.41569 1.000 28.39479 58 VAL B N 1
ATOM 2586 C CA . VAL B 1 58 ? -55.48212 38.36995 26.67353 1.000 26.98802 58 VAL B CA 1
ATOM 2587 C C . VAL B 1 58 ? -54.99075 37.46364 27.81219 1.000 29.70274 58 VAL B C 1
ATOM 2588 O O . VAL B 1 58 ? -55.52720 37.54711 28.93103 1.000 31.42814 58 VAL B O 1
ATOM 2592 N N . GLY B 1 59 ? -53.98793 36.61686 27.56465 1.000 30.58219 59 GLY B N 1
ATOM 2593 C CA . GLY B 1 59 ? -53.48062 35.67648 28.54896 1.000 31.34879 59 GLY B CA 1
ATOM 2594 C C . GLY B 1 59 ? -52.80358 36.37566 29.71491 1.000 45.30144 59 GLY B C 1
ATOM 2595 O O . GLY B 1 59 ? -51.69501 36.89299 29.56072 1.000 53.21478 59 GLY B O 1
ATOM 2596 N N . ARG B 1 60 ? -53.46996 36.39386 30.87496 1.000 55.28256 60 ARG B N 1
ATOM 2597 C CA . ARG B 1 60 ? -53.00090 37.09600 32.08145 1.000 65.80399 60 ARG B CA 1
ATOM 2598 C C . ARG B 1 60 ? -53.13592 36.21946 33.32361 1.000 69.29093 60 ARG B C 1
ATOM 2599 O O . ARG B 1 60 ? -52.18348 36.06326 34.09074 1.000 71.39114 60 ARG B O 1
ATOM 2601 N N . ALA B 1 70 ? -54.66106 25.42267 31.59895 1.000 85.84153 70 ALA B N 1
ATOM 2602 C CA . ALA B 1 70 ? -55.38678 25.16831 30.35859 1.000 83.40877 70 ALA B CA 1
ATOM 2603 C C . ALA B 1 70 ? -56.82886 24.79234 30.66552 1.000 75.69381 70 ALA B C 1
ATOM 2604 O O . ALA B 1 70 ? -57.23781 23.64898 30.48562 1.000 78.61982 70 ALA B O 1
ATOM 2606 N N . ASP B 1 71 ? -57.60856 25.78072 31.09313 1.000 65.85701 71 ASP B N 1
ATOM 2607 C CA . ASP B 1 71 ? -58.89234 25.54011 31.71054 1.000 52.12792 71 ASP B CA 1
ATOM 2608 C C . ASP B 1 71 ? -59.95685 26.52227 31.21975 1.000 40.34174 71 ASP B C 1
ATOM 2609 O O . ASP B 1 71 ? -59.66567 27.70861 30.99791 1.000 41.28288 71 ASP B O 1
ATOM 2614 N N . PRO B 1 72 ? -61.19216 26.06094 31.02677 1.000 43.26532 72 PRO B N 1
ATOM 2615 C CA . PRO B 1 72 ? -62.22357 26.96357 30.47680 1.000 42.26079 72 PRO B CA 1
ATOM 2616 C C . PRO B 1 72 ? -62.50662 28.19831 31.33174 1.000 43.38880 72 PRO B C 1
ATOM 2617 O O . PRO B 1 72 ? -62.73457 29.28603 30.77999 1.000 38.12676 72 PRO B O 1
ATOM 2621 N N . GLU B 1 73 ? -62.49350 28.07492 32.66268 1.000 38.35535 73 GLU B N 1
ATOM 2622 C CA . GLU B 1 73 ? -62.77798 29.24433 33.48980 1.000 38.05733 73 GLU B CA 1
ATOM 2623 C C . GLU B 1 73 ? -61.68740 30.29418 33.33074 1.000 32.76132 73 GLU B C 1
ATOM 2624 O O . GLU B 1 73 ? -61.96973 31.49979 33.32541 1.000 37.05605 73 GLU B O 1
ATOM 2626 N N . VAL B 1 74 ? -60.43946 29.84968 33.21560 1.000 36.06480 74 VAL B N 1
ATOM 2627 C CA . VAL B 1 74 ? -59.32342 30.76434 32.98302 1.000 40.41147 74 VAL B CA 1
ATOM 2628 C C . VAL B 1 74 ? -59.51773 31.52442 31.67601 1.000 34.08999 74 VAL B C 1
ATOM 2629 O O . VAL B 1 74 ? -59.35379 32.74875 31.61238 1.000 33.72671 74 VAL B O 1
ATOM 2633 N N . GLY B 1 75 ? -59.84008 30.80530 30.60560 1.000 28.55648 75 GLY B N 1
ATOM 2634 C CA . GLY B 1 75 ? -60.03539 31.47038 29.33241 1.000 29.29741 75 GLY B CA 1
ATOM 2635 C C . GLY B 1 75 ? -61.23034 32.40185 29.33930 1.000 31.10582 75 GLY B C 1
ATOM 2636 O O . GLY B 1 75 ? -61.19140 33.46779 28.71507 1.000 30.20074 75 GLY B O 1
ATOM 2637 N N . ARG B 1 76 ? -62.31189 32.00422 30.02267 1.000 28.73885 76 ARG B N 1
ATOM 2638 C CA . ARG B 1 76 ? -63.48288 32.86596 30.14140 1.000 29.74294 76 ARG B CA 1
ATOM 2639 C C . ARG B 1 76 ? -63.13519 34.16847 30.85184 1.000 33.77265 76 ARG B C 1
ATOM 2640 O O . ARG B 1 76 ? -63.50385 35.26164 30.39446 1.000 30.72441 76 ARG B O 1
ATOM 2648 N N . LYS B 1 77 ? -62.45812 34.07210 32.00153 1.000 32.57706 77 LYS B N 1
ATOM 2649 C CA . LYS B 1 77 ? -62.15663 35.29559 32.73724 1.000 34.87739 77 LYS B CA 1
ATOM 2650 C C . LYS B 1 77 ? -61.15273 36.16027 31.97501 1.000 31.63246 77 LYS B C 1
ATOM 2651 O O . LYS B 1 77 ? -61.29257 37.38780 31.93092 1.000 40.60743 77 LYS B O 1
ATOM 2657 N N . ALA B 1 78 ? -60.16253 35.53891 31.32933 1.000 31.28905 78 ALA B N 1
ATOM 2658 C CA . ALA B 1 78 ? -59.23536 36.30076 30.50036 1.000 29.49351 78 ALA B CA 1
ATOM 2659 C C . ALA B 1 78 ? -59.98437 37.10489 29.43315 1.000 34.55938 78 ALA B C 1
ATOM 2660 O O . ALA B 1 78 ? -59.74064 38.30322 29.25056 1.000 32.79472 78 ALA B O 1
ATOM 2662 N N . ALA B 1 79 ? -60.91058 36.46468 28.72313 1.000 31.90576 79 ALA B N 1
ATOM 2663 C CA . ALA B 1 79 ? -61.66526 37.18014 27.69001 1.000 31.16799 79 ALA B CA 1
ATOM 2664 C C . ALA B 1 79 ? -62.55100 38.26138 28.30014 1.000 29.42412 79 ALA B C 1
ATOM 2665 O O . ALA B 1 79 ? -62.62290 39.38342 27.78485 1.000 34.20573 79 ALA B O 1
ATOM 2667 N N . GLU B 1 80 ? -63.28129 37.92866 29.36714 1.000 32.68686 80 GLU B N 1
ATOM 2668 C CA . GLU B 1 80 ? -64.13494 38.93454 29.99244 1.000 34.73168 80 GLU B CA 1
ATOM 2669 C C . GLU B 1 80 ? -63.32069 40.13677 30.46956 1.000 39.14955 80 GLU B C 1
ATOM 2670 O O . GLU B 1 80 ? -63.75553 41.28761 30.31819 1.000 36.66587 80 GLU B O 1
ATOM 2676 N N . ASP B 1 81 ? -62.13684 39.89514 31.03676 1.000 34.07964 81 ASP B N 1
ATOM 2677 C CA . ASP B 1 81 ? -61.29033 41.00468 31.46779 1.000 42.66336 81 ASP B CA 1
ATOM 2678 C C . ASP B 1 81 ? -60.93323 41.92239 30.30808 1.000 44.95155 81 ASP B C 1
ATOM 2679 O O . ASP B 1 81 ? -60.70353 43.12097 30.51578 1.000 44.23132 81 ASP B O 1
ATOM 2684 N N . ALA B 1 82 ? -60.90156 41.39333 29.08468 1.000 33.14239 82 ALA B N 1
ATOM 2685 C CA . ALA B 1 82 ? -60.53622 42.17054 27.90964 1.000 31.05914 82 ALA B CA 1
ATOM 2686 C C . ALA B 1 82 ? -61.74212 42.49338 27.02447 1.000 30.38183 82 ALA B C 1
ATOM 2687 O O . ALA B 1 82 ? -61.59043 42.70540 25.81863 1.000 31.58926 82 ALA B O 1
ATOM 2689 N N . LYS B 1 83 ? -62.94305 42.54936 27.60681 1.000 29.66340 83 LYS B N 1
ATOM 2690 C CA . LYS B 1 83 ? -64.14191 42.65054 26.77626 1.000 35.56492 83 LYS B CA 1
ATOM 2691 C C . LYS B 1 83 ? -64.18326 43.96552 26.00947 1.000 38.15316 83 LYS B C 1
ATOM 2692 O O . LYS B 1 83 ? -64.63097 44.00083 24.85826 1.000 32.16335 83 LYS B O 1
ATOM 2697 N N . ASP B 1 84 ? -63.72629 45.05910 26.62077 1.000 36.13754 84 ASP B N 1
ATOM 2698 C CA . ASP B 1 84 ? -63.73609 46.32635 25.89772 1.000 37.82356 84 ASP B CA 1
ATOM 2699 C C . ASP B 1 84 ? -62.84373 46.25936 24.67384 1.000 39.78773 84 ASP B C 1
ATOM 2700 O O . ASP B 1 84 ? -63.23497 46.70207 23.58547 1.000 40.82167 84 ASP B O 1
ATOM 2705 N N . GLU B 1 85 ? -61.64704 45.68902 24.83294 1.000 34.26181 85 GLU B N 1
ATOM 2706 C CA A GLU B 1 85 ? -60.71841 45.56588 23.71375 0.634 37.34698 85 GLU B CA 1
ATOM 2707 C CA B GLU B 1 85 ? -60.72161 45.57047 23.70970 0.366 37.57152 85 GLU B CA 1
ATOM 2708 C C . GLU B 1 85 ? -61.26809 44.63328 22.64045 1.000 37.57795 85 GLU B C 1
ATOM 2709 O O . GLU B 1 85 ? -61.12725 44.89985 21.43934 1.000 31.82555 85 GLU B O 1
ATOM 2720 N N . ILE B 1 86 ? -61.89533 43.53416 23.05271 1.000 32.49329 86 ILE B N 1
ATOM 2721 C CA . ILE B 1 86 ? -62.43541 42.61405 22.05849 1.000 31.29054 86 ILE B CA 1
ATOM 2722 C C . ILE B 1 86 ? -63.56252 43.28043 21.29720 1.000 32.74938 86 ILE B C 1
ATOM 2723 O O . ILE B 1 86 ? -63.64528 43.17879 20.06611 1.000 30.00251 86 ILE B O 1
ATOM 2728 N N . GLU B 1 87 ? -64.43222 43.99178 22.01562 1.000 34.32153 87 GLU B N 1
ATOM 2729 C CA . GLU B 1 87 ? -65.54152 44.67889 21.36423 1.000 36.09552 87 GLU B CA 1
ATOM 2730 C C . GLU B 1 87 ? -65.03915 45.65818 20.30801 1.000 39.15868 87 GLU B C 1
ATOM 2731 O O . GLU B 1 87 ? -65.58401 45.72085 19.19747 1.000 33.10606 87 GLU B O 1
ATOM 2737 N N . GLU B 1 88 ? -63.97744 46.40570 20.62188 1.000 37.07408 88 GLU B N 1
ATOM 2738 C CA . GLU B 1 88 ? -63.45483 47.35471 19.64695 1.000 40.95560 88 GLU B CA 1
ATOM 2739 C C . GLU B 1 88 ? -62.92951 46.64731 18.40702 1.000 37.67838 88 GLU B C 1
ATOM 2740 O O . GLU B 1 88 ? -63.07272 47.16929 17.29456 1.000 36.23586 88 GLU B O 1
ATOM 2746 N N . LEU B 1 89 ? -62.34091 45.45482 18.56841 1.000 31.76631 89 LEU B N 1
ATOM 2747 C CA . LEU B 1 89 ? -61.86478 44.70311 17.41306 1.000 29.62404 89 LEU B CA 1
ATOM 2748 C C . LEU B 1 89 ? -63.01207 44.22787 16.52752 1.000 30.88840 89 LEU B C 1
ATOM 2749 O O . LEU B 1 89 ? -62.84082 44.10112 15.31315 1.000 34.14199 89 LEU B O 1
ATOM 2754 N N . LEU B 1 90 ? -64.16095 43.91751 17.12295 1.000 31.20193 90 LEU B N 1
ATOM 2755 C CA . LEU B 1 90 ? -65.27874 43.33475 16.38933 1.000 29.62593 90 LEU B CA 1
ATOM 2756 C C . LEU B 1 90 ? -66.23390 44.38088 15.83435 1.000 30.68186 90 LEU B C 1
ATOM 2757 O O . LEU B 1 90 ? -67.05123 44.05825 14.97399 1.000 30.15549 90 LEU B O 1
ATOM 2762 N N . ARG B 1 91 ? -66.14712 45.62319 16.30729 1.000 28.44318 91 ARG B N 1
ATOM 2763 C CA . ARG B 1 91 ? -67.10050 46.64056 15.90656 1.000 32.98553 91 ARG B CA 1
ATOM 2764 C C . ARG B 1 91 ? -67.05348 46.84093 14.39395 1.000 26.69045 91 ARG B C 1
ATOM 2765 O O . ARG B 1 91 ? -65.98562 46.83864 13.77834 1.000 34.99266 91 ARG B O 1
ATOM 2773 N N . GLY B 1 92 ? -68.22411 46.94615 13.78709 1.000 32.71459 92 GLY B N 1
ATOM 2774 C CA . GLY B 1 92 ? -68.32697 47.09982 12.35077 1.000 36.76244 92 GLY B CA 1
ATOM 2775 C C . GLY B 1 92 ? -68.55454 45.80945 11.58631 1.000 38.37753 92 GLY B C 1
ATOM 2776 O O . GLY B 1 92 ? -68.87971 45.86504 10.40131 1.000 33.42221 92 GLY B O 1
ATOM 2777 N N . ALA B 1 93 ? -68.40358 44.65061 12.21765 1.000 29.79273 93 ALA B N 1
ATOM 2778 C CA . ALA B 1 93 ? -68.64112 43.40829 11.50296 1.000 26.04333 93 ALA B CA 1
ATOM 2779 C C . ALA B 1 93 ? -70.12960 43.15571 11.28683 1.000 24.68835 93 ALA B C 1
ATOM 2780 O O . ALA B 1 93 ? -70.95725 43.36007 12.17854 1.000 29.05121 93 ALA B O 1
ATOM 2782 N N . ASP B 1 94 ? -70.45742 42.66276 10.10025 1.000 25.64012 94 ASP B N 1
ATOM 2783 C CA . ASP B 1 94 ? -71.78163 42.12046 9.83086 1.000 23.36559 94 ASP B CA 1
ATOM 2784 C C . ASP B 1 94 ? -71.86052 40.65546 10.21853 1.000 22.08234 94 ASP B C 1
ATOM 2785 O O . ASP B 1 94 ? -72.93463 40.15546 10.58622 1.000 23.50572 94 ASP B O 1
ATOM 2790 N N . MET B 1 95 ? -70.72507 39.97023 10.17751 1.000 23.56522 95 MET B N 1
ATOM 2791 C CA . MET B 1 95 ? -70.70914 38.55675 10.49104 1.000 24.23838 95 MET B CA 1
ATOM 2792 C C . MET B 1 95 ? -69.41649 38.24662 11.22628 1.000 21.46064 95 MET B C 1
ATOM 2793 O O . MET B 1 95 ? -68.35393 38.72115 10.81572 1.000 21.37563 95 MET B O 1
ATOM 2798 N N . VAL B 1 96 ? -69.50555 37.46951 12.31772 1.000 20.71102 96 VAL B N 1
ATOM 2799 C CA . VAL B 1 96 ? -68.30809 37.05331 13.05181 1.000 21.06319 96 VAL B CA 1
ATOM 2800 C C . VAL B 1 96 ? -68.34632 35.54290 13.21705 1.000 18.68959 96 VAL B C 1
ATOM 2801 O O . VAL B 1 96 ? -69.34117 35.00399 13.71845 1.000 21.29292 96 VAL B O 1
ATOM 2805 N N . PHE B 1 97 ? -67.27164 34.86985 12.78492 1.000 19.50977 97 PHE B N 1
ATOM 2806 C CA . PHE B 1 97 ? -67.06743 33.45991 13.08815 1.000 19.98703 97 PHE B CA 1
ATOM 2807 C C . PHE B 1 97 ? -66.18780 33.39245 14.32411 1.000 21.74237 97 PHE B C 1
ATOM 2808 O O . PHE B 1 97 ? -65.24210 34.17370 14.45117 1.000 20.81466 97 PHE B O 1
ATOM 2816 N N . VAL B 1 98 ? -66.49223 32.46301 15.23386 1.000 18.06114 98 VAL B N 1
ATOM 2817 C CA . VAL B 1 98 ? -65.62806 32.26011 16.40634 1.000 18.16152 98 VAL B CA 1
ATOM 2818 C C . VAL B 1 98 ? -65.32154 30.77817 16.49903 1.000 18.77231 98 VAL B C 1
ATOM 2819 O O . VAL B 1 98 ? -66.24918 29.96232 16.48832 1.000 20.46138 98 VAL B O 1
ATOM 2823 N N . THR B 1 99 ? -64.04229 30.43343 16.65672 1.000 19.69461 99 THR B N 1
ATOM 2824 C CA . THR B 1 99 ? -63.71093 29.03205 16.88161 1.000 19.01125 99 THR B CA 1
ATOM 2825 C C . THR B 1 99 ? -62.49857 28.89730 17.80049 1.000 21.75237 99 THR B C 1
ATOM 2826 O O . THR B 1 99 ? -61.58086 29.70976 17.76215 1.000 18.43073 99 THR B O 1
ATOM 2830 N N . ALA B 1 100 ? -62.54661 27.89173 18.66297 1.000 18.18219 100 ALA B N 1
ATOM 2831 C CA . ALA B 1 100 ? -61.40184 27.46717 19.46249 1.000 17.75779 100 ALA B CA 1
ATOM 2832 C C . ALA B 1 100 ? -60.71672 26.24940 18.82991 1.000 22.50343 100 ALA B C 1
ATOM 2833 O O . ALA B 1 100 ? -59.77664 25.67865 19.41829 1.000 24.65249 100 ALA B O 1
ATOM 2835 N N . GLY B 1 101 ? -61.16493 25.84500 17.66031 1.000 21.64139 101 GLY B N 1
ATOM 2836 C CA . GLY B 1 101 ? -60.43041 24.87601 16.82604 1.000 24.78776 101 GLY B CA 1
ATOM 2837 C C . GLY B 1 101 ? -60.44340 23.48950 17.44813 1.000 29.38645 101 GLY B C 1
ATOM 2838 O O . GLY B 1 101 ? -61.32293 23.13206 18.22712 1.000 29.18328 101 GLY B O 1
ATOM 2839 N N . GLU B 1 102 ? -59.43139 22.69265 17.08094 1.000 23.42409 102 GLU B N 1
ATOM 2840 C CA . GLU B 1 102 ? -59.33656 21.35902 17.64077 1.000 24.27830 102 GLU B CA 1
ATOM 2841 C C . GLU B 1 102 ? -58.70938 21.40895 19.01679 1.000 30.86512 102 GLU B C 1
ATOM 2842 O O . GLU B 1 102 ? -57.97263 22.33337 19.36058 1.000 31.32617 102 GLU B O 1
ATOM 2848 N N . GLY B 1 103 ? -58.99776 20.38604 19.79895 1.000 35.66995 103 GLY B N 1
ATOM 2849 C CA . GLY B 1 103 ? -58.34508 20.21481 21.08723 1.000 42.94862 103 GLY B CA 1
ATOM 2850 C C . GLY B 1 103 ? -59.16776 20.86181 22.17470 1.000 52.77350 103 GLY B C 1
ATOM 2851 O O . GLY B 1 103 ? -60.36038 20.60781 22.29089 1.000 58.11337 103 GLY B O 1
ATOM 2852 N N . GLY B 1 104 ? -58.53442 21.70833 22.96076 1.000 57.85158 104 GLY B N 1
ATOM 2853 C CA . GLY B 1 104 ? -59.27646 22.39908 23.99078 1.000 57.70518 104 GLY B CA 1
ATOM 2854 C C . GLY B 1 104 ? -58.38163 23.38676 24.68764 1.000 47.70945 104 GLY B C 1
ATOM 2855 O O . GLY B 1 104 ? -57.57232 24.05712 24.04876 1.000 46.28441 104 GLY B O 1
ATOM 2856 N N . GLY B 1 105 ? -58.47781 23.44289 25.99706 1.000 42.85010 105 GLY B N 1
ATOM 2857 C CA . GLY B 1 105 ? -57.79783 24.47073 26.73037 1.000 38.02818 105 GLY B CA 1
ATOM 2858 C C . GLY B 1 105 ? -58.67124 25.69675 26.94769 1.000 36.76330 105 GLY B C 1
ATOM 2859 O O . GLY B 1 105 ? -59.90728 25.68470 26.86689 1.000 36.71507 105 GLY B O 1
ATOM 2860 N N . THR B 1 106 ? -57.96961 26.79549 27.23001 1.000 28.91683 106 THR B N 1
ATOM 2861 C CA . THR B 1 106 ? -58.59887 28.05920 27.59726 1.000 25.05429 106 THR B CA 1
ATOM 2862 C C . THR B 1 106 ? -59.44866 28.62951 26.48081 1.000 23.35772 106 THR B C 1
ATOM 2863 O O . THR B 1 106 ? -60.36037 29.42383 26.75762 1.000 28.52239 106 THR B O 1
ATOM 2867 N N . GLY B 1 107 ? -59.17661 28.25452 25.22820 1.000 23.01060 107 GLY B N 1
ATOM 2868 C CA . GLY B 1 107 ? -59.98527 28.78715 24.14194 1.000 22.07824 107 GLY B CA 1
ATOM 2869 C C . GLY B 1 107 ? -61.43823 28.39474 24.27716 1.000 25.91568 107 GLY B C 1
ATOM 2870 O O . GLY B 1 107 ? -62.32033 29.14880 23.87417 1.000 26.03178 107 GLY B O 1
ATOM 2871 N N . THR B 1 108 ? -61.70534 27.21259 24.86620 1.000 24.42290 108 THR B N 1
ATOM 2872 C CA . THR B 1 108 ? -63.09290 26.77976 25.08908 1.000 24.46550 108 THR B CA 1
ATOM 2873 C C . THR B 1 108 ? -63.84863 27.76658 25.95835 1.000 25.53017 108 THR B C 1
ATOM 2874 O O . THR B 1 108 ? -65.06032 27.95170 25.79974 1.000 27.55496 108 THR B O 1
ATOM 2878 N N . GLY B 1 109 ? -63.15004 28.39465 26.90529 1.000 25.57495 109 GLY B N 1
ATOM 2879 C CA . GLY B 1 109 ? -63.81542 29.33913 27.77622 1.000 25.03232 109 GLY B CA 1
ATOM 2880 C C . GLY B 1 109 ? -63.91719 30.70963 27.16557 1.000 21.92347 109 GLY B C 1
ATOM 2881 O O . GLY B 1 109 ? -64.86961 31.44280 27.44713 1.000 27.77788 109 GLY B O 1
ATOM 2882 N N . GLY B 1 110 ? -62.94320 31.06965 26.33151 1.000 25.45581 110 GLY B N 1
ATOM 2883 C CA . GLY B 1 110 ? -62.91007 32.38272 25.73474 1.000 24.84396 110 GLY B CA 1
ATOM 2884 C C . GLY B 1 110 ? -63.90482 32.50890 24.60716 1.000 22.92737 110 GLY B C 1
ATOM 2885 O O . GLY B 1 110 ? -64.47116 33.58777 24.41180 1.000 24.94466 110 GLY B O 1
ATOM 2886 N N . ALA B 1 111 ? -64.09524 31.44079 23.83355 1.000 23.06113 111 ALA B N 1
ATOM 2887 C CA . ALA B 1 111 ? -64.93519 31.55675 22.64355 1.000 23.52490 111 ALA B CA 1
ATOM 2888 C C . ALA B 1 111 ? -66.34064 32.06524 22.94262 1.000 23.28904 111 ALA B C 1
ATOM 2889 O O . ALA B 1 111 ? -66.82682 32.92014 22.17818 1.000 22.43611 111 ALA B O 1
ATOM 2891 N N . PRO B 1 112 ? -67.03826 31.60558 23.99555 1.000 22.01215 112 PRO B N 1
ATOM 2892 C CA . PRO B 1 112 ? -68.40490 32.11029 24.20871 1.000 25.85989 112 PRO B CA 1
ATOM 2893 C C . PRO B 1 112 ? -68.42972 33.58907 24.56008 1.000 24.33276 112 PRO B C 1
ATOM 2894 O O . PRO B 1 112 ? -69.41043 34.27680 24.22506 1.000 24.50361 112 PRO B O 1
ATOM 2898 N N . VAL B 1 113 ? -67.36810 34.08526 25.21037 1.000 23.65459 113 VAL B N 1
ATOM 2899 C CA . VAL B 1 113 ? -67.28458 35.51068 25.52558 1.000 27.68831 113 VAL B CA 1
ATOM 2900 C C . VAL B 1 113 ? -67.15827 36.32790 24.24682 1.000 25.16728 113 VAL B C 1
ATOM 2901 O O . VAL B 1 113 ? -67.85428 37.33356 24.05253 1.000 25.87668 113 VAL B O 1
ATOM 2905 N N . VAL B 1 114 ? -66.29941 35.88334 23.33350 1.000 22.73795 114 VAL B N 1
ATOM 2906 C CA . VAL B 1 114 ? -66.18649 36.57782 22.05193 1.000 23.78922 114 VAL B CA 1
ATOM 2907 C C . VAL B 1 114 ? -67.52261 36.56013 21.30787 1.000 26.18518 114 VAL B C 1
ATOM 2908 O O . VAL B 1 114 ? -67.96724 37.58718 20.76724 1.000 25.69024 114 VAL B O 1
ATOM 2912 N N . ALA B 1 115 ? -68.18471 35.39826 21.26897 1.000 23.20753 115 ALA B N 1
ATOM 2913 C CA . ALA B 1 115 ? -69.44662 35.27925 20.55328 1.000 21.82561 115 ALA B CA 1
ATOM 2914 C C . ALA B 1 115 ? -70.48541 36.21068 21.14631 1.000 22.90459 115 ALA B C 1
ATOM 2915 O O . ALA B 1 115 ? -71.22146 36.87224 20.40402 1.000 27.19807 115 ALA B O 1
ATOM 2917 N N . SER B 1 116 ? -70.55599 36.26631 22.48235 1.000 27.39343 116 SER B N 1
ATOM 2918 C CA A SER B 1 116 ? -71.54124 37.12149 23.14526 0.528 28.38028 116 SER B CA 1
ATOM 2919 C CA B SER B 1 116 ? -71.53513 37.12116 23.15002 0.472 28.48619 116 SER B CA 1
ATOM 2920 C C . SER B 1 116 ? -71.34060 38.57960 22.76910 1.000 27.60262 116 SER B C 1
ATOM 2921 O O . SER B 1 116 ? -72.31813 39.30439 22.52056 1.000 31.39993 116 SER B O 1
ATOM 2926 N N . ILE B 1 117 ? -70.08348 39.02667 22.72888 1.000 28.32266 117 ILE B N 1
ATOM 2927 C CA . ILE B 1 117 ? -69.77356 40.40869 22.37294 1.000 31.70285 117 ILE B CA 1
ATOM 2928 C C . ILE B 1 117 ? -70.15999 40.68162 20.92831 1.000 30.38919 117 ILE B C 1
ATOM 2929 O O . ILE B 1 117 ? -70.77136 41.71605 20.61799 1.000 29.44213 117 ILE B O 1
ATOM 2934 N N . ALA B 1 118 ? -69.79713 39.76038 20.02196 1.000 25.34422 118 ALA B N 1
ATOM 2935 C CA . ALA B 1 118 ? -70.19196 39.90477 18.62230 1.000 23.75852 118 ALA B CA 1
ATOM 2936 C C . ALA B 1 118 ? -71.70271 40.00637 18.48835 1.000 25.81054 118 ALA B C 1
ATOM 2937 O O . ALA B 1 118 ? -72.21084 40.84783 17.73464 1.000 27.90471 118 ALA B O 1
ATOM 2939 N N . ARG B 1 119 ? -72.44416 39.16973 19.21177 1.000 25.74851 119 ARG B N 1
ATOM 2940 C CA . ARG B 1 119 ? -73.88592 39.18412 19.02163 1.000 29.59466 119 ARG B CA 1
ATOM 2941 C C . ARG B 1 119 ? -74.49578 40.44274 19.60305 1.000 34.72510 119 ARG B C 1
ATOM 2942 O O . ARG B 1 119 ? -75.45958 40.97571 19.04811 1.000 33.30746 119 ARG B O 1
ATOM 2950 N N . LYS B 1 120 ? -73.93108 40.95291 20.69184 1.000 30.92065 120 LYS B N 1
ATOM 2951 C CA . LYS B 1 120 ? -74.47267 42.17471 21.28276 1.000 33.35598 120 LYS B CA 1
ATOM 2952 C C . LYS B 1 120 ? -74.21354 43.38251 20.40127 1.000 35.33086 120 LYS B C 1
ATOM 2953 O O . LYS B 1 120 ? -74.96465 44.36694 20.47387 1.000 33.24277 120 LYS B O 1
ATOM 2956 N N . LEU B 1 121 ? -73.15475 43.33374 19.58465 1.000 32.33622 121 LEU B N 1
ATOM 2957 C CA . LEU B 1 121 ? -72.89311 44.34116 18.56991 1.000 29.37115 121 LEU B CA 1
ATOM 2958 C C . LEU B 1 121 ? -73.83497 44.22991 17.39290 1.000 34.19091 121 LEU B C 1
ATOM 2959 O O . LEU B 1 121 ? -73.84539 45.12397 16.54595 1.000 37.23444 121 LEU B O 1
ATOM 2964 N N . GLY B 1 122 ? -74.59526 43.15387 17.29825 1.000 28.67998 122 GLY B N 1
ATOM 2965 C CA . GLY B 1 122 ? -75.49023 42.97625 16.18561 1.000 31.29953 122 GLY B CA 1
ATOM 2966 C C . GLY B 1 122 ? -74.94647 42.15934 15.04218 1.000 31.99342 122 GLY B C 1
ATOM 2967 O O . GLY B 1 122 ? -75.63385 42.03226 14.02303 1.000 31.37643 122 GLY B O 1
ATOM 2968 N N . ALA B 1 123 ? -73.75209 41.57482 15.17986 1.000 26.88170 123 ALA B N 1
ATOM 2969 C CA . ALA B 1 123 ? -73.21484 40.75394 14.09901 1.000 22.70952 123 ALA B CA 1
ATOM 2970 C C . ALA B 1 123 ? -73.90916 39.39843 14.08204 1.000 23.57880 123 ALA B C 1
ATOM 2971 O O . ALA B 1 123 ? -74.27636 38.86214 15.13178 1.000 26.29315 123 ALA B O 1
ATOM 2973 N N . LEU B 1 124 ? -74.12399 38.86597 12.88258 1.000 23.95580 124 LEU B N 1
ATOM 2974 C CA . LEU B 1 124 ? -74.47660 37.46003 12.73217 1.000 20.79932 124 LEU B CA 1
ATOM 2975 C C . LEU B 1 124 ? -73.29964 36.64087 13.23343 1.000 20.31087 124 LEU B C 1
ATOM 2976 O O . LEU B 1 124 ? -72.19615 36.74307 12.69349 1.000 22.44760 124 LEU B O 1
ATOM 2981 N N . THR B 1 125 ? -73.51463 35.87151 14.27378 1.000 21.49308 125 THR B N 1
ATOM 2982 C CA . THR B 1 125 ? -72.41126 35.27115 15.02627 1.000 20.53742 125 THR B CA 1
ATOM 2983 C C . THR B 1 125 ? -72.48827 33.77057 14.83936 1.000 21.64729 125 THR B C 1
ATOM 2984 O O . THR B 1 125 ? -73.44438 33.13413 15.30709 1.000 22.46300 125 THR B O 1
ATOM 2988 N N . VAL B 1 126 ? -71.46897 33.20809 14.17899 1.000 18.99871 126 VAL B N 1
ATOM 2989 C CA . VAL B 1 126 ? -71.43059 31.78335 13.86086 1.000 18.30755 126 VAL B CA 1
ATOM 2990 C C . VAL B 1 126 ? -70.25376 31.16098 14.59834 1.000 21.79838 126 VAL B C 1
ATOM 2991 O O . VAL B 1 126 ? -69.08165 31.45610 14.29593 1.000 21.54990 126 VAL B O 1
ATOM 2995 N N . GLY B 1 127 ? -70.56570 30.24747 15.51339 1.000 18.40610 127 GLY B N 1
ATOM 2996 C CA . GLY B 1 127 ? -69.51172 29.48211 16.16024 1.000 20.77594 127 GLY B CA 1
ATOM 2997 C C . GLY B 1 127 ? -69.20648 28.26491 15.30913 1.000 20.02412 127 GLY B C 1
ATOM 2998 O O . GLY B 1 127 ? -70.06911 27.74115 14.59180 1.000 19.19622 127 GLY B O 1
ATOM 2999 N N . VAL B 1 128 ? -67.97672 27.76748 15.42753 1.000 19.33068 128 VAL B N 1
ATOM 3000 C CA . VAL B 1 128 ? -67.61165 26.49200 14.83619 1.000 18.92963 128 VAL B CA 1
ATOM 3001 C C . VAL B 1 128 ? -66.90436 25.70696 15.93262 1.000 20.25015 128 VAL B C 1
ATOM 3002 O O . VAL B 1 128 ? -65.91980 26.19646 16.52771 1.000 22.42769 128 VAL B O 1
ATOM 3006 N N . VAL B 1 129 ? -67.41576 24.51095 16.23333 1.000 19.90820 129 VAL B N 1
ATOM 3007 C CA . VAL B 1 129 ? -66.86707 23.71580 17.35196 1.000 18.30769 129 VAL B CA 1
ATOM 3008 C C . VAL B 1 129 ? -66.73315 22.27896 16.87222 1.000 22.95495 129 VAL B C 1
ATOM 3009 O O . VAL B 1 129 ? -67.55790 21.79470 16.08645 1.000 20.69003 129 VAL B O 1
ATOM 3013 N N . THR B 1 130 ? -65.66982 21.60428 17.32824 1.000 23.81681 130 THR B N 1
ATOM 3014 C CA . THR B 1 130 ? -65.42304 20.21020 16.97776 1.000 25.96993 130 THR B CA 1
ATOM 3015 C C . THR B 1 130 ? -65.75938 19.35546 18.17951 1.000 28.79774 130 THR B C 1
ATOM 3016 O O . THR B 1 130 ? -65.43730 19.72797 19.30998 1.000 31.73428 130 THR B O 1
ATOM 3020 N N . ARG B 1 131 ? -66.45607 18.27588 17.95134 1.000 20.91908 131 ARG B N 1
ATOM 3021 C CA . ARG B 1 131 ? -66.51503 17.28019 19.01747 1.000 21.45743 131 ARG B CA 1
ATOM 3022 C C . ARG B 1 131 ? -65.35748 16.33599 18.83931 1.000 23.09403 131 ARG B C 1
ATOM 3023 O O . ARG B 1 131 ? -65.14476 15.84485 17.72085 1.000 25.16770 131 ARG B O 1
ATOM 3031 N N . PRO B 1 132 ? -64.58116 16.06376 19.88172 1.000 21.91937 132 PRO B N 1
ATOM 3032 C CA . PRO B 1 132 ? -63.39869 15.22793 19.68772 1.000 21.06496 132 PRO B CA 1
ATOM 3033 C C . PRO B 1 132 ? -63.78170 13.80028 19.31124 1.000 19.73546 132 PRO B C 1
ATOM 3034 O O . PRO B 1 132 ? -64.90717 13.34842 19.51938 1.000 23.07106 132 PRO B O 1
ATOM 3038 N N . PHE B 1 133 ? -62.80589 13.08671 18.74560 1.000 19.39855 133 PHE B N 1
ATOM 3039 C CA . PHE B 1 133 ? -63.01393 11.66555 18.52036 1.000 22.54294 133 PHE B CA 1
ATOM 3040 C C . PHE B 1 133 ? -63.17335 10.98669 19.86356 1.000 25.81367 133 PHE B C 1
ATOM 3041 O O . PHE B 1 133 ? -62.48551 11.33344 20.82419 1.000 22.92138 133 PHE B O 1
ATOM 3049 N N . SER B 1 134 ? -64.02792 9.97883 19.90228 1.000 21.78688 134 SER B N 1
ATOM 3050 C CA . SER B 1 134 ? -64.17765 9.20388 21.13685 1.000 25.07551 134 SER B CA 1
ATOM 3051 C C . SER B 1 134 ? -62.84989 8.61396 21.62739 1.000 26.76375 134 SER B C 1
ATOM 3052 O O . SER B 1 134 ? -62.61875 8.51093 22.84852 1.000 26.80395 134 SER B O 1
ATOM 3055 N N . PHE B 1 135 ? -61.94980 8.22594 20.71413 1.000 21.98851 135 PHE B N 1
ATOM 3056 C CA . PHE B 1 135 ? -60.71688 7.60482 21.16680 1.000 23.18261 135 PHE B CA 1
ATOM 3057 C C . PHE B 1 135 ? -59.80235 8.57370 21.90267 1.000 25.93828 135 PHE B C 1
ATOM 3058 O O . PHE B 1 135 ? -58.77829 8.13462 22.43178 1.000 25.82199 135 PHE B O 1
ATOM 3066 N N . GLU B 1 136 ? -60.12534 9.87951 21.90592 1.000 22.57013 136 GLU B N 1
ATOM 3067 C CA . GLU B 1 136 ? -59.32895 10.85020 22.65163 1.000 24.42435 136 GLU B CA 1
ATOM 3068 C C . GLU B 1 136 ? -59.62022 10.82814 24.14943 1.000 22.97553 136 GLU B C 1
ATOM 3069 O O . GLU B 1 136 ? -58.86833 11.45354 24.91872 1.000 27.57063 136 GLU B O 1
ATOM 3075 N N . GLY B 1 137 ? -60.69347 10.16264 24.57779 1.000 27.92236 137 GLY B N 1
ATOM 3076 C CA . GLY B 1 137 ? -61.06436 10.18532 25.97905 1.000 30.45455 137 GLY B CA 1
ATOM 3077 C C . GLY B 1 137 ? -61.76664 11.48517 26.31528 1.000 29.00905 137 GLY B C 1
ATOM 3078 O O . GLY B 1 137 ? -62.21475 12.21338 25.44336 1.000 30.79134 137 GLY B O 1
ATOM 3079 N N . LYS B 1 138 ? -61.86631 11.77345 27.60817 1.000 27.92000 138 LYS B N 1
ATOM 3080 C CA . LYS B 1 138 ? -62.73137 12.84818 28.07429 1.000 29.22898 138 LYS B CA 1
ATOM 3081 C C . LYS B 1 138 ? -62.12954 13.46529 29.33197 1.000 36.70079 138 LYS B C 1
ATOM 3082 O O . LYS B 1 138 ? -61.67626 12.72538 30.20836 1.000 30.24896 138 LYS B O 1
ATOM 3088 N N . ARG B 1 139 ? -62.09423 14.80936 29.42625 1.000 34.20328 139 ARG B N 1
ATOM 3089 C CA . ARG B 1 139 ? -61.63940 15.47326 30.65267 1.000 41.78520 139 ARG B CA 1
ATOM 3090 C C . ARG B 1 139 ? -62.84418 15.97033 31.43998 1.000 45.61606 139 ARG B C 1
ATOM 3091 O O . ARG B 1 139 ? -63.74653 16.58693 30.86309 1.000 52.67085 139 ARG B O 1
ATOM 3099 N N . ARG B 1 140 ? -62.83240 15.72223 32.76218 1.000 47.00720 140 ARG B N 1
ATOM 3100 C CA . ARG B 1 140 ? -63.96520 15.87310 33.68738 1.000 59.92044 140 ARG B CA 1
ATOM 3101 C C . ARG B 1 140 ? -64.71931 17.19052 33.59570 1.000 71.22434 140 ARG B C 1
ATOM 3102 O O . ARG B 1 140 ? -64.23924 18.17134 33.01986 1.000 60.64180 140 ARG B O 1
ATOM 3106 N N . SER B 1 141 ? -65.88586 17.22601 34.23082 1.000 93.18831 141 SER B N 1
ATOM 3107 C CA . SER B 1 141 ? -66.85354 18.29763 34.18894 1.000 104.90217 141 SER B CA 1
ATOM 3108 C C . SER B 1 141 ? -67.63364 18.20642 32.89256 1.000 105.24698 141 SER B C 1
ATOM 3109 O O . SER B 1 141 ? -68.47390 19.07465 32.63860 1.000 117.66105 141 SER B O 1
ATOM 3110 N N . ASN B 1 142 ? -67.38574 17.18406 32.06819 1.000 82.08166 142 ASN B N 1
ATOM 3111 C CA . ASN B 1 142 ? -67.99140 17.05904 30.74599 1.000 63.27331 142 ASN B CA 1
ATOM 3112 C C . ASN B 1 142 ? -67.70395 18.31268 29.91684 1.000 61.60943 142 ASN B C 1
ATOM 3113 O O . ASN B 1 142 ? -68.60694 18.98668 29.42243 1.000 59.03378 142 ASN B O 1
ATOM 3118 N N . GLN B 1 143 ? -66.42079 18.64560 29.79311 1.000 59.37058 143 GLN B N 1
ATOM 3119 C CA . GLN B 1 143 ? -66.14365 20.01132 29.38051 1.000 57.35351 143 GLN B CA 1
ATOM 3120 C C . GLN B 1 143 ? -66.17827 20.20975 27.87274 1.000 50.62794 143 GLN B C 1
ATOM 3121 O O . GLN B 1 143 ? -66.42938 21.33180 27.43462 1.000 51.84438 143 GLN B O 1
ATOM 3127 N N . ALA B 1 144 ? -66.00377 19.15604 27.07415 1.000 50.15640 144 ALA B N 1
ATOM 3128 C CA . ALA B 1 144 ? -66.27112 19.27098 25.64334 1.000 54.96807 144 ALA B CA 1
ATOM 3129 C C . ALA B 1 144 ? -67.73433 19.64197 25.39103 1.000 50.94244 144 ALA B C 1
ATOM 3130 O O . ALA B 1 144 ? -68.03756 20.65935 24.75446 1.000 50.16587 144 ALA B O 1
ATOM 3132 N N . GLU B 1 145 ? -68.66073 18.83956 25.91662 1.000 44.80050 145 GLU B N 1
ATOM 3133 C CA . GLU B 1 145 ? -70.07821 19.15568 25.79095 1.000 46.09666 145 GLU B CA 1
ATOM 3134 C C . GLU B 1 145 ? -70.43736 20.45178 26.51329 1.000 39.72102 145 GLU B C 1
ATOM 3135 O O . GLU B 1 145 ? -71.33964 21.18612 26.07478 1.000 37.92484 145 GLU B O 1
ATOM 3141 N N . ASN B 1 146 ? -69.75738 20.75947 27.61953 1.000 33.50354 146 ASN B N 1
ATOM 3142 C CA . ASN B 1 146 ? -70.07548 22.01215 28.30252 1.000 36.06897 146 ASN B CA 1
ATOM 3143 C C . ASN B 1 146 ? -69.56858 23.20531 27.49744 1.000 33.34451 146 ASN B C 1
ATOM 3144 O O . ASN B 1 146 ? -70.22660 24.25399 27.45091 1.000 34.34970 146 ASN B O 1
ATOM 3149 N N . GLY B 1 147 ? -68.40594 23.05202 26.85109 1.000 31.51896 147 GLY B N 1
ATOM 3150 C CA . GLY B 1 147 ? -67.94147 24.09184 25.94665 1.000 33.83060 147 GLY B CA 1
ATOM 3151 C C . GLY B 1 147 ? -68.89334 24.30988 24.78624 1.000 32.43042 147 GLY B C 1
ATOM 3152 O O . GLY B 1 147 ? -69.12403 25.44887 24.36214 1.000 28.85227 147 GLY B O 1
ATOM 3153 N N . ILE B 1 148 ? -69.44452 23.21975 24.24484 1.000 27.31474 148 ILE B N 1
ATOM 3154 C CA . ILE B 1 148 ? -70.38340 23.32988 23.12912 1.000 26.52359 148 ILE B CA 1
ATOM 3155 C C . ILE B 1 148 ? -71.64255 24.05891 23.58372 1.000 27.09600 148 ILE B C 1
ATOM 3156 O O . ILE B 1 148 ? -72.14055 24.96579 22.91339 1.000 26.79677 148 ILE B O 1
ATOM 3161 N N . ALA B 1 149 ? -72.16877 23.67551 24.74002 1.000 30.62601 149 ALA B N 1
ATOM 3162 C CA . ALA B 1 149 ? -73.37027 24.32418 25.24920 1.000 33.49327 149 ALA B CA 1
ATOM 3163 C C . ALA B 1 149 ? -73.15044 25.81668 25.46744 1.000 30.90349 149 ALA B C 1
ATOM 3164 O O . ALA B 1 149 ? -74.01380 26.63523 25.11112 1.000 30.06499 149 ALA B O 1
ATOM 3166 N N . ALA B 1 150 ? -72.01196 26.18713 26.08199 1.000 29.92238 150 ALA B N 1
ATOM 3167 C CA . ALA B 1 150 ? -71.73535 27.59606 26.35622 1.000 28.22792 150 ALA B CA 1
ATOM 3168 C C . ALA B 1 150 ? -71.63851 28.39400 25.05416 1.000 26.38001 150 ALA B C 1
ATOM 3169 O O . ALA B 1 150 ? -72.19369 29.49260 24.93983 1.000 27.62583 150 ALA B O 1
ATOM 3171 N N . LEU B 1 151 ? -70.96954 27.83914 24.04612 1.000 26.25345 151 LEU B N 1
ATOM 3172 C CA . LEU B 1 151 ? -70.84964 28.55853 22.78306 1.000 28.20251 151 LEU B CA 1
ATOM 3173 C C . LEU B 1 151 ? -72.20610 28.67336 22.10304 1.000 26.80540 151 LEU B C 1
ATOM 3174 O O . LEU B 1 151 ? -72.57020 29.73827 21.57875 1.000 27.78689 151 LEU B O 1
ATOM 3179 N N . ARG B 1 152 ? -72.99622 27.60187 22.15664 1.000 24.08635 152 ARG B N 1
ATOM 3180 C CA . ARG B 1 152 ? -74.31748 27.62482 21.54854 1.000 27.64291 152 ARG B CA 1
ATOM 3181 C C . ARG B 1 152 ? -75.17950 28.74199 22.10670 1.000 32.95249 152 ARG B C 1
ATOM 3182 O O . ARG B 1 152 ? -75.90717 29.40515 21.35916 1.000 32.36279 152 ARG B O 1
ATOM 3190 N N . GLU B 1 153 ? -75.13541 28.94607 23.41968 1.000 29.74043 153 GLU B N 1
ATOM 3191 C CA . GLU B 1 153 ? -75.93947 29.98528 24.03220 1.000 29.59748 153 GLU B CA 1
ATOM 3192 C C . GLU B 1 153 ? -75.49467 31.38198 23.62205 1.000 35.53399 153 GLU B C 1
ATOM 3193 O O . GLU B 1 153 ? -76.29255 32.31385 23.72906 1.000 34.69078 153 GLU B O 1
ATOM 3199 N N . SER B 1 154 ? -74.26203 31.55636 23.13154 1.000 26.04288 154 SER B N 1
ATOM 3200 C CA . SER B 1 154 ? -73.79771 32.88384 22.72451 1.000 31.16929 154 SER B CA 1
ATOM 3201 C C . SER B 1 154 ? -73.78452 33.11799 21.22006 1.000 26.40938 154 SER B C 1
ATOM 3202 O O . SER B 1 154 ? -73.50679 34.24743 20.80103 1.000 31.46128 154 SER B O 1
ATOM 3205 N N . CYS B 1 155 ? -74.05232 32.10371 20.40866 1.000 23.72847 155 CYS B N 1
ATOM 3206 C CA . CYS B 1 155 ? -73.99779 32.22490 18.95551 1.000 22.01847 155 CYS B CA 1
ATOM 3207 C C . CYS B 1 155 ? -75.40481 32.32282 18.35702 1.000 23.26581 155 CYS B C 1
ATOM 3208 O O . CYS B 1 155 ? -76.38944 31.86433 18.94067 1.000 26.91410 155 CYS B O 1
ATOM 3211 N N . ASP B 1 156 ? -75.49040 32.90887 17.15963 1.000 24.27524 156 ASP B N 1
ATOM 3212 C CA . ASP B 1 156 ? -76.69410 32.72172 16.34845 1.000 23.69185 156 ASP B CA 1
ATOM 3213 C C . ASP B 1 156 ? -76.79555 31.28825 15.86959 1.000 24.20401 156 ASP B C 1
ATOM 3214 O O . ASP B 1 156 ? -77.80778 30.61301 16.08354 1.000 24.97773 156 ASP B O 1
ATOM 3219 N N . THR B 1 157 ? -75.74777 30.81033 15.20028 1.000 22.45901 157 THR B N 1
ATOM 3220 C CA . THR B 1 157 ? -75.65846 29.44269 14.72161 1.000 20.45280 157 THR B CA 1
ATOM 3221 C C . THR B 1 157 ? -74.36029 28.84261 15.24550 1.000 21.17913 157 THR B C 1
ATOM 3222 O O . THR B 1 157 ? -73.31670 29.50656 15.21295 1.000 22.26147 157 THR B O 1
ATOM 3226 N N . LEU B 1 158 ? -74.42374 27.60603 15.71923 1.000 19.71145 158 LEU B N 1
ATOM 3227 C CA . LEU B 1 158 ? -73.21729 26.88724 16.11789 1.000 20.57209 158 LEU B CA 1
ATOM 3228 C C . LEU B 1 158 ? -73.06099 25.68708 15.19777 1.000 21.62352 158 LEU B C 1
ATOM 3229 O O . LEU B 1 158 ? -73.82755 24.72419 15.28035 1.000 20.61541 158 LEU B O 1
ATOM 3234 N N . ILE B 1 159 ? -72.02942 25.71191 14.35800 1.000 19.00132 159 ILE B N 1
ATOM 3235 C CA . ILE B 1 159 ? -71.73809 24.56797 13.49746 1.000 17.54699 159 ILE B CA 1
ATOM 3236 C C . ILE B 1 159 ? -70.94927 23.57979 14.32320 1.000 21.58618 159 ILE B C 1
ATOM 3237 O O . ILE B 1 159 ? -69.88515 23.91659 14.84345 1.000 21.71737 159 ILE B O 1
ATOM 3242 N N . VAL B 1 160 ? -71.48355 22.38406 14.48263 1.000 17.72625 160 VAL B N 1
ATOM 3243 C CA . VAL B 1 160 ? -70.84608 21.34701 15.29310 1.000 18.22644 160 VAL B CA 1
ATOM 3244 C C . VAL B 1 160 ? -70.32983 20.29562 14.32979 1.000 21.44392 160 VAL B C 1
ATOM 3245 O O . VAL B 1 160 ? -71.10483 19.80144 13.49298 1.000 22.18788 160 VAL B O 1
ATOM 3249 N N . ILE B 1 161 ? -69.04411 19.95159 14.45270 1.000 18.60962 161 ILE B N 1
ATOM 3250 C CA . ILE B 1 161 ? -68.38679 18.97303 13.59284 1.000 17.06673 161 ILE B CA 1
ATOM 3251 C C . ILE B 1 161 ? -68.08422 17.75852 14.46033 1.000 17.66482 161 ILE B C 1
ATOM 3252 O O . ILE B 1 161 ? -67.17621 17.82303 15.29401 1.000 22.21613 161 ILE B O 1
ATOM 3257 N N . PRO B 1 162 ? -68.82587 16.65433 14.30653 1.000 19.66781 162 PRO B N 1
ATOM 3258 C CA . PRO B 1 162 ? -68.58561 15.45400 15.12278 1.000 23.84868 162 PRO B CA 1
ATOM 3259 C C . PRO B 1 162 ? -67.46078 14.65341 14.49067 1.000 21.99902 162 PRO B C 1
ATOM 3260 O O . PRO B 1 162 ? -67.70524 13.95823 13.50139 1.000 22.24304 162 PRO B O 1
ATOM 3264 N N . ASN B 1 163 ? -66.23460 14.81356 14.99479 1.000 21.87414 163 ASN B N 1
ATOM 3265 C CA . ASN B 1 163 ? -65.07921 14.14374 14.37814 1.000 20.90907 163 ASN B CA 1
ATOM 3266 C C . ASN B 1 163 ? -65.27012 12.62625 14.24157 1.000 21.38072 163 ASN B C 1
ATOM 3267 O O . ASN B 1 163 ? -64.76950 12.03743 13.28028 1.000 21.90991 163 ASN B O 1
ATOM 3272 N N . ASP B 1 164 ? -66.01152 11.98163 15.15668 1.000 21.41915 164 ASP B N 1
ATOM 3273 C CA . ASP B 1 164 ? -66.22420 10.53752 15.05602 1.000 23.03813 164 ASP B CA 1
ATOM 3274 C C . ASP B 1 164 ? -66.75880 10.15360 13.67934 1.000 24.15804 164 ASP B C 1
ATOM 3275 O O . ASP B 1 164 ? -66.42026 9.07862 13.14475 1.000 24.39890 164 ASP B O 1
ATOM 3280 N N . ARG B 1 165 ? -67.57873 11.01923 13.08917 1.000 22.88739 165 ARG B N 1
ATOM 3281 C CA . ARG B 1 165 ? -68.19399 10.66896 11.81403 1.000 23.93159 165 ARG B CA 1
ATOM 3282 C C . ARG B 1 165 ? -67.18639 10.66390 10.66558 1.000 23.55934 165 ARG B C 1
ATOM 3283 O O . ARG B 1 165 ? -67.48195 10.08016 9.60774 1.000 28.36540 165 ARG B O 1
ATOM 3291 N N . LEU B 1 166 ? -66.01567 11.26804 10.83874 1.000 22.94683 166 LEU B N 1
ATOM 3292 C CA . LEU B 1 166 ? -65.00004 11.22744 9.80052 1.000 24.08331 166 LEU B CA 1
ATOM 3293 C C . LEU B 1 166 ? -64.50691 9.81907 9.55129 1.000 30.44759 166 LEU B C 1
ATOM 3294 O O . LEU B 1 166 ? -63.97448 9.55177 8.46536 1.000 29.31427 166 LEU B O 1
ATOM 3299 N N . LEU B 1 167 ? -64.65946 8.91722 10.52992 1.000 26.80630 167 LEU B N 1
ATOM 3300 C CA . LEU B 1 167 ? -64.15057 7.56626 10.33720 1.000 26.58545 167 LEU B CA 1
ATOM 3301 C C . LEU B 1 167 ? -65.04413 6.76623 9.40390 1.000 34.78776 167 LEU B C 1
ATOM 3302 O O . LEU B 1 167 ? -64.71910 5.62870 9.07144 1.000 43.28605 167 LEU B O 1
ATOM 3307 N N . GLN B 1 168 ? -66.13571 7.37120 8.93726 1.000 36.31033 168 GLN B N 1
ATOM 3308 C CA . GLN B 1 168 ? -67.08656 6.74469 8.03196 1.000 37.21961 168 GLN B CA 1
ATOM 3309 C C . GLN B 1 168 ? -67.03512 7.33730 6.63105 1.000 41.32409 168 GLN B C 1
ATOM 3310 O O . GLN B 1 168 ? -67.90360 7.03187 5.81400 1.000 45.01783 168 GLN B O 1
ATOM 3316 N N . MET B 1 169 ? -66.04587 8.17563 6.32861 1.000 41.07637 169 MET B N 1
ATOM 3317 C CA . MET B 1 169 ? -66.05174 8.97929 5.10814 1.000 43.51286 169 MET B CA 1
ATOM 3318 C C . MET B 1 169 ? -64.96128 8.54380 4.13570 1.000 61.76258 169 MET B C 1
ATOM 3319 O O . MET B 1 169 ? -63.78329 8.47106 4.50459 1.000 58.80714 169 MET B O 1
ATOM 3324 N N . GLY B 1 170 ? -65.36009 8.28442 2.88727 1.000 75.48604 170 GLY B N 1
ATOM 3325 C CA . GLY B 1 170 ? -64.43082 7.94264 1.82520 1.000 84.75379 170 GLY B CA 1
ATOM 3326 C C . GLY B 1 170 ? -64.39915 6.46199 1.50776 1.000 92.92200 170 GLY B C 1
ATOM 3327 O O . GLY B 1 170 ? -64.72200 5.63202 2.35906 1.000 98.07453 170 GLY B O 1
ATOM 3328 N N . ALA B 1 172 ? -62.19141 4.01178 1.86185 1.000 72.85868 172 ALA B N 1
ATOM 3329 C CA . ALA B 1 172 ? -61.06549 3.32072 2.49277 1.000 74.45592 172 ALA B CA 1
ATOM 3330 C C . ALA B 1 172 ? -61.12492 3.37315 4.02761 1.000 74.25412 172 ALA B C 1
ATOM 3331 O O . ALA B 1 172 ? -61.94956 4.08478 4.60728 1.000 77.22210 172 ALA B O 1
ATOM 3333 N N . ALA B 1 173 ? -60.24055 2.61184 4.67234 1.000 68.28802 173 ALA B N 1
ATOM 3334 C CA . ALA B 1 173 ? -60.12248 2.59011 6.12681 1.000 59.15421 173 ALA B CA 1
ATOM 3335 C C . ALA B 1 173 ? -59.19959 3.71889 6.58844 1.000 63.17605 173 ALA B C 1
ATOM 3336 O O . ALA B 1 173 ? -58.00613 3.72754 6.26247 1.000 66.58210 173 ALA B O 1
ATOM 3338 N N . VAL B 1 174 ? -59.75132 4.64209 7.38281 1.000 57.66598 174 VAL B N 1
ATOM 3339 C CA . VAL B 1 174 ? -59.04857 5.85816 7.78621 1.000 49.73118 174 VAL B CA 1
ATOM 3340 C C . VAL B 1 174 ? -57.98587 5.52243 8.82948 1.000 48.51536 174 VAL B C 1
ATOM 3341 O O . VAL B 1 174 ? -58.27737 4.82447 9.81144 1.000 54.04566 174 VAL B O 1
ATOM 3345 N N . SER B 1 175 ? -56.74300 6.01058 8.61721 1.000 38.75589 175 SER B N 1
ATOM 3346 C CA . SER B 1 175 ? -55.60059 5.92876 9.54659 1.000 35.02742 175 SER B CA 1
ATOM 3347 C C . SER B 1 175 ? -55.69582 7.02206 10.61811 1.000 29.59081 175 SER B C 1
ATOM 3348 O O . SER B 1 175 ? -56.44623 7.96196 10.47311 1.000 30.01569 175 SER B O 1
ATOM 3351 N N . LEU B 1 176 ? -54.92104 6.88801 11.69728 1.000 29.37024 176 LEU B N 1
ATOM 3352 C CA . LEU B 1 176 ? -55.02261 7.88410 12.77363 1.000 27.35107 176 LEU B CA 1
ATOM 3353 C C . LEU B 1 176 ? -54.56556 9.26197 12.29029 1.000 24.78663 176 LEU B C 1
ATOM 3354 O O . LEU B 1 176 ? -55.18593 10.29472 12.59251 1.000 21.85364 176 LEU B O 1
ATOM 3359 N N . MET B 1 177 ? -53.42529 9.30023 11.59724 1.000 26.72621 177 MET B N 1
ATOM 3360 C CA . MET B 1 177 ? -52.95830 10.56295 11.03806 1.000 23.09572 177 MET B CA 1
ATOM 3361 C C . MET B 1 177 ? -53.96577 11.10436 10.02163 1.000 20.50082 177 MET B C 1
ATOM 3362 O O . MET B 1 177 ? -54.20107 12.32376 9.96823 1.000 22.53930 177 MET B O 1
ATOM 3367 N N . ASP B 1 178 ? -54.55015 10.22066 9.19962 1.000 23.17103 178 ASP B N 1
ATOM 3368 C CA . ASP B 1 178 ? -55.57223 10.65740 8.24703 1.000 24.64725 178 ASP B CA 1
ATOM 3369 C C . ASP B 1 178 ? -56.75030 11.27119 8.98576 1.000 21.40509 178 ASP B C 1
ATOM 3370 O O . ASP B 1 178 ? -57.33263 12.26855 8.54421 1.000 23.67318 178 ASP B O 1
ATOM 3375 N N . ALA B 1 179 ? -57.15118 10.63046 10.07927 1.000 21.58624 179 ALA B N 1
ATOM 3376 C CA . ALA B 1 179 ? -58.30724 11.09476 10.83649 1.000 21.29670 179 ALA B CA 1
ATOM 3377 C C . ALA B 1 179 ? -58.07602 12.51270 11.33761 1.000 20.58142 179 ALA B C 1
ATOM 3378 O O . ALA B 1 179 ? -58.95065 13.38330 11.19968 1.000 20.14960 179 ALA B O 1
ATOM 3380 N N . PHE B 1 180 ? -56.88642 12.77029 11.89090 1.000 21.18373 180 PHE B N 1
ATOM 3381 C CA . PHE B 1 180 ? -56.55762 14.11600 12.37509 1.000 18.43452 180 PHE B CA 1
ATOM 3382 C C . PHE B 1 180 ? -56.47291 15.11250 11.23047 1.000 21.41429 180 PHE B C 1
ATOM 3383 O O . PHE B 1 180 ? -56.93042 16.24862 11.35764 1.000 19.96008 180 PHE B O 1
ATOM 3391 N N . ARG B 1 181 ? -55.87606 14.71940 10.10584 1.000 17.66336 181 ARG B N 1
ATOM 3392 C CA . ARG B 1 181 ? -55.80179 15.67185 8.99288 1.000 18.10938 181 ARG B CA 1
ATOM 3393 C C . ARG B 1 181 ? -57.18436 15.99218 8.44294 1.000 19.28220 181 ARG B C 1
ATOM 3394 O O . ARG B 1 181 ? -57.47008 17.14733 8.08163 1.000 23.32627 181 ARG B O 1
ATOM 3402 N N . SER B 1 182 ? -58.03793 14.97648 8.33780 1.000 20.92995 182 SER B N 1
ATOM 3403 C CA . SER B 1 182 ? -59.39716 15.20157 7.87075 1.000 21.77121 182 SER B CA 1
ATOM 3404 C C . SER B 1 182 ? -60.13263 16.13921 8.80068 1.000 21.99486 182 SER B C 1
ATOM 3405 O O . SER B 1 182 ? -60.89226 17.00758 8.34833 1.000 20.56114 182 SER B O 1
ATOM 3408 N N . ALA B 1 183 ? -59.95477 15.95215 10.10914 1.000 20.39873 183 ALA B N 1
ATOM 3409 C CA . ALA B 1 183 ? -60.61007 16.84302 11.06426 1.000 19.98365 183 ALA B CA 1
ATOM 3410 C C . ALA B 1 183 ? -60.19402 18.29332 10.82279 1.000 21.87593 183 ALA B C 1
ATOM 3411 O O . ALA B 1 183 ? -61.02663 19.20783 10.86148 1.000 22.92646 183 ALA B O 1
ATOM 3413 N N . ASP B 1 184 ? -58.89766 18.52963 10.62546 1.000 19.40068 184 ASP B N 1
ATOM 3414 C CA . ASP B 1 184 ? -58.42925 19.88954 10.38304 1.000 18.67513 184 ASP B CA 1
ATOM 3415 C C . ASP B 1 184 ? -59.06357 20.44537 9.12101 1.000 19.93013 184 ASP B C 1
ATOM 3416 O O . ASP B 1 184 ? -59.43756 21.62588 9.07311 1.000 23.04405 184 ASP B O 1
ATOM 3421 N N . GLU B 1 185 ? -59.18877 19.60972 8.09021 1.000 18.47282 185 GLU B N 1
ATOM 3422 C CA . GLU B 1 185 ? -59.66056 20.14422 6.80487 1.000 20.68349 185 GLU B CA 1
ATOM 3423 C C . GLU B 1 185 ? -61.15294 20.47258 6.87315 1.000 19.81365 185 GLU B C 1
ATOM 3424 O O . GLU B 1 185 ? -61.61525 21.46720 6.29662 1.000 22.60458 185 GLU B O 1
ATOM 3430 N N . VAL B 1 186 ? -61.92355 19.65325 7.57484 1.000 21.08123 186 VAL B N 1
ATOM 3431 C CA A VAL B 1 186 ? -63.35051 19.94724 7.61308 0.599 21.40291 186 VAL B CA 1
ATOM 3432 C CA B VAL B 1 186 ? -63.35558 19.90099 7.67063 0.401 21.63477 186 VAL B CA 1
ATOM 3433 C C . VAL B 1 186 ? -63.61970 21.14145 8.51284 1.000 20.08435 186 VAL B C 1
ATOM 3434 O O . VAL B 1 186 ? -64.51306 21.94059 8.21365 1.000 24.92629 186 VAL B O 1
ATOM 3441 N N . LEU B 1 187 ? -62.82426 21.34224 9.57215 1.000 19.77306 187 LEU B N 1
ATOM 3442 C CA . LEU B 1 187 ? -62.96048 22.55495 10.37280 1.000 23.82551 187 LEU B CA 1
ATOM 3443 C C . LEU B 1 187 ? -62.72218 23.79398 9.51905 1.000 27.44430 187 LEU B C 1
ATOM 3444 O O . LEU B 1 187 ? -63.48960 24.76282 9.58538 1.000 27.29959 187 LEU B O 1
ATOM 3449 N N . LEU B 1 188 ? -61.67097 23.77283 8.68958 1.000 21.92888 188 LEU B N 1
ATOM 3450 C CA . LEU B 1 188 ? -61.41740 24.90878 7.81177 1.000 20.38999 188 LEU B CA 1
ATOM 3451 C C . LEU B 1 188 ? -62.62286 25.14445 6.92234 1.000 30.62365 188 LEU B C 1
ATOM 3452 O O . LEU B 1 188 ? -63.05629 26.28879 6.73445 1.000 27.44861 188 LEU B O 1
ATOM 3457 N N . ASN B 1 189 ? -63.23645 24.06351 6.43983 1.000 24.12689 189 ASN B N 1
ATOM 3458 C CA . ASN B 1 189 ? -64.41329 24.24134 5.58471 1.000 27.40759 189 ASN B CA 1
ATOM 3459 C C . ASN B 1 189 ? -65.66199 24.70342 6.33805 1.000 29.91051 189 ASN B C 1
ATOM 3460 O O . ASN B 1 189 ? -66.55024 25.33446 5.72494 1.000 27.69729 189 ASN B O 1
ATOM 3465 N N . GLY B 1 190 ? -65.74617 24.46126 7.65427 1.000 28.13241 190 GLY B N 1
ATOM 3466 C CA . GLY B 1 190 ? -66.82344 25.07938 8.42865 1.000 30.28289 190 GLY B CA 1
ATOM 3467 C C . GLY B 1 190 ? -66.87296 26.59010 8.27402 1.000 31.92709 190 GLY B C 1
ATOM 3468 O O . GLY B 1 190 ? -67.94414 27.21887 8.40472 1.000 28.99914 190 GLY B O 1
ATOM 3469 N N . VAL B 1 191 ? -65.73405 27.20014 7.98571 1.000 25.79393 191 VAL B N 1
ATOM 3470 C CA . VAL B 1 191 ? -65.67945 28.60057 7.67727 1.000 25.58793 191 VAL B CA 1
ATOM 3471 C C . VAL B 1 191 ? -65.72333 28.82905 6.17753 1.000 26.59272 191 VAL B C 1
ATOM 3472 O O . VAL B 1 191 ? -66.58858 29.55570 5.69468 1.000 23.51143 191 VAL B O 1
ATOM 3476 N N . GLN B 1 192 ? -64.82814 28.18640 5.40938 1.000 22.20266 192 GLN B N 1
ATOM 3477 C CA . GLN B 1 192 ? -64.63111 28.65322 4.03095 1.000 22.98158 192 GLN B CA 1
ATOM 3478 C C . GLN B 1 192 ? -65.83065 28.38384 3.13354 1.000 25.31870 192 GLN B C 1
ATOM 3479 O O . GLN B 1 192 ? -66.09447 29.15868 2.20348 1.000 23.07371 192 GLN B O 1
ATOM 3485 N N . GLY B 1 193 ? -66.52708 27.26954 3.35047 1.000 26.74838 193 GLY B N 1
ATOM 3486 C CA . GLY B 1 193 ? -67.66066 26.96016 2.49341 1.000 25.29844 193 GLY B CA 1
ATOM 3487 C C . GLY B 1 193 ? -68.68057 28.08405 2.50107 1.000 22.84739 193 GLY B C 1
ATOM 3488 O O . GLY B 1 193 ? -69.13885 28.52737 1.43414 1.000 24.43651 193 GLY B O 1
ATOM 3489 N N . ILE B 1 194 ? -68.98451 28.60167 3.69649 1.000 21.21908 194 ILE B N 1
ATOM 3490 C CA . ILE B 1 194 ? -69.92444 29.69877 3.85580 1.000 21.99866 194 ILE B CA 1
ATOM 3491 C C . ILE B 1 194 ? -69.30317 31.01368 3.41160 1.000 22.03282 194 ILE B C 1
ATOM 3492 O O . ILE B 1 194 ? -69.95039 31.78129 2.69649 1.000 21.69616 194 ILE B O 1
ATOM 3497 N N . THR B 1 195 ? -68.07384 31.34211 3.87477 1.000 20.83175 195 THR B N 1
ATOM 3498 C CA . THR B 1 195 ? -67.58522 32.68306 3.54608 1.000 20.23892 195 THR B CA 1
ATOM 3499 C C . THR B 1 195 ? -67.37254 32.85367 2.04581 1.000 18.24094 195 THR B C 1
ATOM 3500 O O . THR B 1 195 ? -67.66107 33.93383 1.50862 1.000 22.24527 195 THR B O 1
ATOM 3504 N N . ASP B 1 196 ? -66.87615 31.81665 1.34303 1.000 19.87053 196 ASP B N 1
ATOM 3505 C CA . ASP B 1 196 ? -66.69849 31.95491 -0.11035 1.000 20.69769 196 ASP B CA 1
ATOM 3506 C C . ASP B 1 196 ? -68.04152 32.17231 -0.80717 1.000 22.00872 196 ASP B C 1
ATOM 3507 O O . ASP B 1 196 ? -68.12931 32.94329 -1.74819 1.000 21.08835 196 ASP B O 1
ATOM 3512 N N . LEU B 1 197 ? -69.08144 31.46439 -0.36726 1.000 21.53212 197 LEU B N 1
ATOM 3513 C CA . LEU B 1 197 ? -70.40204 31.66365 -0.96518 1.000 23.37686 197 LEU B CA 1
ATOM 3514 C C . LEU B 1 197 ? -70.79464 33.13617 -0.90743 1.000 21.48009 197 LEU B C 1
ATOM 3515 O O . LEU B 1 197 ? -71.36487 33.68289 -1.86269 1.000 22.69673 197 LEU B O 1
ATOM 3520 N N . ILE B 1 198 ? -70.46339 33.79663 0.20353 1.000 20.80961 198 ILE B N 1
ATOM 3521 C CA . ILE B 1 198 ? -70.85583 35.19690 0.40985 1.000 19.57919 198 ILE B CA 1
ATOM 3522 C C . ILE B 1 198 ? -69.91047 36.14808 -0.31221 1.000 24.63535 198 ILE B C 1
ATOM 3523 O O . ILE B 1 198 ? -70.35288 37.13311 -0.93137 1.000 25.74741 198 ILE B O 1
ATOM 3528 N N . THR B 1 199 ? -68.59283 35.91476 -0.20031 1.000 22.47630 199 THR B N 1
ATOM 3529 C CA . THR B 1 199 ? -67.60088 36.89993 -0.62245 1.000 23.10368 199 THR B CA 1
ATOM 3530 C C . THR B 1 199 ? -67.10549 36.73580 -2.05895 1.000 27.35307 199 THR B C 1
ATOM 3531 O O . THR B 1 199 ? -66.57417 37.69717 -2.62360 1.000 28.82382 199 THR B O 1
ATOM 3535 N N . THR B 1 200 ? -67.23813 35.55712 -2.65685 1.000 23.04136 200 THR B N 1
ATOM 3536 C CA . THR B 1 200 ? -66.49569 35.24870 -3.87843 1.000 20.47467 200 THR B CA 1
ATOM 3537 C C . THR B 1 200 ? -67.47429 35.03782 -5.02153 1.000 21.51883 200 THR B C 1
ATOM 3538 O O . THR B 1 200 ? -68.35270 34.16913 -4.93549 1.000 25.52954 200 THR B O 1
ATOM 3542 N N . PRO B 1 201 ? -67.34866 35.76456 -6.11268 1.000 24.11094 201 PRO B N 1
ATOM 3543 C CA . PRO B 1 201 ? -68.33224 35.62989 -7.19067 1.000 25.55462 201 PRO B CA 1
ATOM 3544 C C . PRO B 1 201 ? -68.42283 34.20229 -7.71387 1.000 26.31724 201 PRO B C 1
ATOM 3545 O O . PRO B 1 201 ? -67.43377 33.45609 -7.78000 1.000 24.61230 201 PRO B O 1
ATOM 3549 N N . GLY B 1 202 ? -69.65138 33.82532 -8.06631 1.000 22.58591 202 GLY B N 1
ATOM 3550 C CA . GLY B 1 202 ? -69.91782 32.59574 -8.77876 1.000 23.61597 202 GLY B CA 1
ATOM 3551 C C . GLY B 1 202 ? -71.03777 32.88115 -9.75244 1.000 25.92430 202 GLY B C 1
ATOM 3552 O O . GLY B 1 202 ? -71.56990 33.98960 -9.79020 1.000 26.17152 202 GLY B O 1
ATOM 3553 N N . LEU B 1 203 ? -71.36668 31.87036 -10.56293 1.000 21.16045 203 LEU B N 1
ATOM 3554 C CA . LEU B 1 203 ? -72.50371 31.99916 -11.46112 1.000 21.52133 203 LEU B CA 1
ATOM 3555 C C . LEU B 1 203 ? -73.77318 32.33489 -10.68023 1.000 22.25833 203 LEU B C 1
ATOM 3556 O O . LEU B 1 203 ? -74.57007 33.17803 -11.11699 1.000 23.15092 203 LEU B O 1
ATOM 3561 N N . ILE B 1 204 ? -73.96661 31.69047 -9.52205 1.000 23.39269 204 ILE B N 1
ATOM 3562 C CA . ILE B 1 204 ? -75.17016 31.89698 -8.70469 1.000 21.47044 204 ILE B CA 1
ATOM 3563 C C . ILE B 1 204 ? -74.72035 32.57923 -7.41873 1.000 21.82616 204 ILE B C 1
ATOM 3564 O O . ILE B 1 204 ? -74.06799 31.96056 -6.56680 1.000 22.53036 204 ILE B O 1
ATOM 3569 N N . ASN B 1 205 ? -75.07620 33.85543 -7.25891 1.000 21.21807 205 ASN B N 1
ATOM 3570 C CA . ASN B 1 205 ? -74.69499 34.56868 -6.04683 1.000 22.14730 205 ASN B CA 1
ATOM 3571 C C . ASN B 1 205 ? -75.89478 34.72628 -5.13075 1.000 22.80397 205 ASN B C 1
ATOM 3572 O O . ASN B 1 205 ? -77.04181 34.53848 -5.53691 1.000 24.35423 205 ASN B O 1
ATOM 3577 N N . VAL B 1 206 ? -75.59690 35.00621 -3.85843 1.000 20.39064 206 VAL B N 1
ATOM 3578 C CA . VAL B 1 206 ? -76.61318 35.10663 -2.83098 1.000 22.79887 206 VAL B CA 1
ATOM 3579 C C . VAL B 1 206 ? -76.54840 36.48514 -2.20202 1.000 23.88312 206 VAL B C 1
ATOM 3580 O O . VAL B 1 206 ? -75.56761 37.21761 -2.34900 1.000 25.75013 206 VAL B O 1
ATOM 3584 N N . ASP B 1 207 ? -77.61062 36.79634 -1.45058 1.000 23.27438 207 ASP B N 1
ATOM 3585 C CA A ASP B 1 207 ? -77.75342 38.02161 -0.66835 0.501 27.09546 207 ASP B CA 1
ATOM 3586 C CA B ASP B 1 207 ? -77.66520 38.02810 -0.68062 0.499 27.05467 207 ASP B CA 1
ATOM 3587 C C . ASP B 1 207 ? -77.36130 37.72455 0.77776 1.000 29.36817 207 ASP B C 1
ATOM 3588 O O . ASP B 1 207 ? -77.91574 36.79383 1.36721 1.000 29.13567 207 ASP B O 1
ATOM 3597 N N . PHE B 1 208 ? -76.43928 38.50683 1.35329 1.000 26.35261 208 PHE B N 1
ATOM 3598 C CA . PHE B 1 208 ? -76.09150 38.28144 2.75600 1.000 27.84543 208 PHE B CA 1
ATOM 3599 C C . PHE B 1 208 ? -77.32748 38.33440 3.63560 1.000 23.64449 208 PHE B C 1
ATOM 3600 O O . PHE B 1 208 ? -77.43502 37.58397 4.61682 1.000 27.91863 208 PHE B O 1
ATOM 3608 N N . ALA B 1 209 ? -78.27599 39.19895 3.29987 1.000 29.19864 209 ALA B N 1
ATOM 3609 C CA . ALA B 1 209 ? -79.46748 39.31420 4.14307 1.000 30.83449 209 ALA B CA 1
ATOM 3610 C C . ALA B 1 209 ? -80.20928 37.99130 4.23319 1.000 31.04917 209 ALA B C 1
ATOM 3611 O O . ALA B 1 209 ? -80.79007 37.67542 5.27856 1.000 30.62650 209 ALA B O 1
ATOM 3613 N N . ASP B 1 210 ? -80.18725 37.19886 3.15623 1.000 32.66114 210 ASP B N 1
ATOM 3614 C CA . ASP B 1 210 ? -80.80790 35.88242 3.20345 1.000 37.93522 210 ASP B CA 1
ATOM 3615 C C . ASP B 1 210 ? -79.99795 34.93000 4.07336 1.000 33.48420 210 ASP B C 1
ATOM 3616 O O . ASP B 1 210 ? -80.56711 34.10184 4.79710 1.000 34.38873 210 ASP B O 1
ATOM 3621 N N . VAL B 1 211 ? -78.67105 35.02048 4.01036 1.000 25.49299 211 VAL B N 1
ATOM 3622 C CA . VAL B 1 211 ? -77.85566 34.22272 4.92271 1.000 23.22315 211 VAL B CA 1
ATOM 3623 C C . VAL B 1 211 ? -78.18993 34.57536 6.36728 1.000 21.05927 211 VAL B C 1
ATOM 3624 O O . VAL B 1 211 ? -78.37262 33.69340 7.21824 1.000 26.38732 211 VAL B O 1
ATOM 3628 N N . LYS B 1 212 ? -78.20970 35.87127 6.67529 1.000 23.81046 212 LYS B N 1
ATOM 3629 C CA . LYS B 1 212 ? -78.55139 36.30881 8.03342 1.000 24.92154 212 LYS B CA 1
ATOM 3630 C C . LYS B 1 212 ? -79.95025 35.84246 8.41419 1.000 31.37802 212 LYS B C 1
ATOM 3631 O O . LYS B 1 212 ? -80.18952 35.41513 9.54713 1.000 27.40422 212 LYS B O 1
ATOM 3637 N N . GLY B 1 213 ? -80.88595 35.88997 7.47561 1.000 29.68315 213 GLY B N 1
ATOM 3638 C CA . GLY B 1 213 ? -82.22342 35.37438 7.75686 1.000 34.42363 213 GLY B CA 1
ATOM 3639 C C . GLY B 1 213 ? -82.24950 33.90689 8.15542 1.000 32.76370 213 GLY B C 1
ATOM 3640 O O . GLY B 1 213 ? -82.97918 33.51498 9.07283 1.000 40.48414 213 GLY B O 1
ATOM 3641 N N . ILE B 1 214 ? -81.45041 33.07415 7.49805 1.000 32.92514 214 ILE B N 1
ATOM 3642 C CA . ILE B 1 214 ? -81.48466 31.65012 7.81205 1.000 34.21879 214 ILE B CA 1
ATOM 3643 C C . ILE B 1 214 ? -80.63002 31.31405 9.04734 1.000 36.23496 214 ILE B C 1
ATOM 3644 O O . ILE B 1 214 ? -80.91704 30.34380 9.76728 1.000 37.90825 214 ILE B O 1
ATOM 3649 N N . MET B 1 215 ? -79.57709 32.08914 9.33536 1.000 25.28552 215 MET B N 1
ATOM 3650 C CA . MET B 1 215 ? -78.67123 31.70924 10.41993 1.000 21.58429 215 MET B CA 1
ATOM 3651 C C . MET B 1 215 ? -78.90998 32.45172 11.73121 1.000 20.64888 215 MET B C 1
ATOM 3652 O O . MET B 1 215 ? -78.41851 31.99473 12.76841 1.000 22.23599 215 MET B O 1
ATOM 3657 N N . SER B 1 216 ? -79.61096 33.57980 11.72541 1.000 24.43650 216 SER B N 1
ATOM 3658 C CA . SER B 1 216 ? -79.86768 34.29185 12.97751 1.000 23.93826 216 SER B CA 1
ATOM 3659 C C . SER B 1 216 ? -80.72869 33.43940 13.89808 1.000 24.66324 216 SER B C 1
ATOM 3660 O O . SER B 1 216 ? -81.80397 32.98149 13.50853 1.000 29.85517 216 SER B O 1
ATOM 3663 N N . GLY B 1 217 ? -80.26770 33.24791 15.13113 1.000 26.48007 217 GLY B N 1
ATOM 3664 C CA . GLY B 1 217 ? -81.02945 32.43877 16.08809 1.000 28.80773 217 GLY B CA 1
ATOM 3665 C C . GLY B 1 217 ? -81.32775 31.00708 15.69007 1.000 32.48121 217 GLY B C 1
ATOM 3666 O O . GLY B 1 217 ? -82.24280 30.39347 16.25289 1.000 33.02155 217 GLY B O 1
ATOM 3667 N N . ALA B 1 218 ? -80.57341 30.43108 14.74999 1.000 28.64449 218 ALA B N 1
ATOM 3668 C CA . ALA B 1 218 ? -80.88219 29.08966 14.27137 1.000 27.89183 218 ALA B CA 1
ATOM 3669 C C . ALA B 1 218 ? -80.46634 28.00059 15.25611 1.000 29.15091 218 ALA B C 1
ATOM 3670 O O . ALA B 1 218 ? -81.08172 26.92234 15.26573 1.000 31.74837 218 ALA B O 1
ATOM 3672 N N . GLY B 1 219 ? -79.40198 28.22146 16.03573 1.000 25.32348 219 GLY B N 1
ATOM 3673 C CA . GLY B 1 219 ? -78.90110 27.19628 16.94338 1.000 27.88997 219 GLY B CA 1
ATOM 3674 C C . GLY B 1 219 ? -77.91461 26.25370 16.28053 1.000 28.80376 219 GLY B C 1
ATOM 3675 O O . GLY B 1 219 ? -77.07747 26.67990 15.45397 1.000 26.48983 219 GLY B O 1
ATOM 3676 N N . THR B 1 220 ? -78.04094 24.96477 16.59430 1.000 25.58167 220 THR B N 1
ATOM 3677 C CA . THR B 1 220 ? -77.08457 23.96598 16.11234 1.000 22.18619 220 THR B CA 1
ATOM 3678 C C . THR B 1 220 ? -77.20575 23.77223 14.61179 1.000 25.14904 220 THR B C 1
ATOM 3679 O O . THR B 1 220 ? -78.30637 23.65845 14.06687 1.000 23.12744 220 THR B O 1
ATOM 3683 N N . ALA B 1 221 ? -76.07398 23.73633 13.93764 1.000 20.39501 221 ALA B N 1
ATOM 3684 C CA . ALA B 1 221 ? -76.03600 23.36609 12.53744 1.000 20.97623 221 ALA B CA 1
ATOM 3685 C C . ALA B 1 221 ? -74.99730 22.26664 12.32867 1.000 19.77986 221 ALA B C 1
ATOM 3686 O O . ALA B 1 221 ? -74.05177 22.13167 13.09937 1.000 21.55201 221 ALA B O 1
ATOM 3688 N N . LEU B 1 222 ? -75.20809 21.46823 11.29822 1.000 20.35944 222 LEU B N 1
ATOM 3689 C CA . LEU B 1 222 ? -74.27709 20.42424 10.90867 1.000 20.06805 222 LEU B CA 1
ATOM 3690 C C . LEU B 1 222 ? -73.82825 20.69487 9.48375 1.000 22.03099 222 LEU B C 1
ATOM 3691 O O . LEU B 1 222 ? -74.49528 21.41041 8.72987 1.000 22.06595 222 LEU B O 1
ATOM 3696 N N . MET B 1 223 ? -72.67497 20.13319 9.12145 1.000 20.73518 223 MET B N 1
ATOM 3697 C CA . MET B 1 223 ? -72.12503 20.36230 7.78934 1.000 19.05676 223 MET B CA 1
ATOM 3698 C C . MET B 1 223 ? -71.94654 19.05845 7.03597 1.000 24.22954 223 MET B C 1
ATOM 3699 O O . MET B 1 223 ? -71.64664 18.01294 7.62453 1.000 27.49927 223 MET B O 1
ATOM 3704 N N . GLY B 1 224 ? -72.13193 19.11815 5.72458 1.000 21.62663 224 GLY B N 1
ATOM 3705 C CA . GLY B 1 224 ? -71.82376 17.98902 4.86171 1.000 24.33857 224 GLY B CA 1
ATOM 3706 C C . GLY B 1 224 ? -70.94276 18.46552 3.72994 1.000 25.69627 224 GLY B C 1
ATOM 3707 O O . GLY B 1 224 ? -71.07264 19.59653 3.25247 1.000 24.09777 224 GLY B O 1
ATOM 3708 N N . ILE B 1 225 ? -70.02847 17.58883 3.29029 1.000 23.70449 225 ILE B N 1
ATOM 3709 C CA . ILE B 1 225 ? -69.16255 17.96716 2.17970 1.000 21.23211 225 ILE B CA 1
ATOM 3710 C C . ILE B 1 225 ? -69.09299 16.83454 1.16986 1.000 26.04153 225 ILE B C 1
ATOM 3711 O O . ILE B 1 225 ? -69.15193 15.65108 1.52589 1.000 31.17121 225 ILE B O 1
ATOM 3716 N N . GLY B 1 226 ? -68.90792 17.20571 -0.08663 1.000 25.20455 226 GLY B N 1
ATOM 3717 C CA . GLY B 1 226 ? -68.76589 16.20673 -1.13514 1.000 23.90233 226 GLY B CA 1
ATOM 3718 C C . GLY B 1 226 ? -67.92219 16.75108 -2.25988 1.000 30.92371 226 GLY B C 1
ATOM 3719 O O . GLY B 1 226 ? -67.92123 17.95663 -2.52977 1.000 28.59583 226 GLY B O 1
ATOM 3720 N N . SER B 1 227 ? -67.20029 15.85466 -2.93951 1.000 29.22986 227 SER B N 1
ATOM 3721 C CA A SER B 1 227 ? -66.38914 16.22260 -4.09587 0.219 32.20610 227 SER B CA 1
ATOM 3722 C CA B SER B 1 227 ? -66.50322 16.27893 -4.14279 0.781 30.10240 227 SER B CA 1
ATOM 3723 C C . SER B 1 227 ? -66.54875 15.16245 -5.17537 1.000 33.41006 227 SER B C 1
ATOM 3724 O O . SER B 1 227 ? -66.76237 13.98784 -4.86318 1.000 31.28415 227 SER B O 1
ATOM 3729 N N . ALA B 1 228 ? -66.41357 15.57053 -6.43749 1.000 31.41279 228 ALA B N 1
ATOM 3730 C CA . ALA B 1 228 ? -66.53323 14.64016 -7.55710 1.000 26.83173 228 ALA B CA 1
ATOM 3731 C C . ALA B 1 228 ? -65.88111 15.28016 -8.78262 1.000 36.80586 228 ALA B C 1
ATOM 3732 O O . ALA B 1 228 ? -65.72454 16.50177 -8.86104 1.000 32.86442 228 ALA B O 1
ATOM 3734 N N . ARG B 1 229 ? -65.44953 14.42989 -9.71329 1.000 37.87013 229 ARG B N 1
ATOM 3735 C CA . ARG B 1 229 ? -64.90046 14.86227 -10.99048 1.000 39.63569 229 ARG B CA 1
ATOM 3736 C C . ARG B 1 229 ? -65.64363 14.17016 -12.12666 1.000 38.87873 229 ARG B C 1
ATOM 3737 O O . ARG B 1 229 ? -66.39583 13.21383 -11.92660 1.000 42.61821 229 ARG B O 1
ATOM 3745 N N . GLY B 1 230 ? -65.43321 14.66216 -13.33773 1.000 44.35874 230 GLY B N 1
ATOM 3746 C CA . GLY B 1 230 ? -66.04051 14.03564 -14.48860 1.000 49.38558 230 GLY B CA 1
ATOM 3747 C C . GLY B 1 230 ? -67.46867 14.47961 -14.73409 1.000 54.44538 230 GLY B C 1
ATOM 3748 O O . GLY B 1 230 ? -67.96681 15.46459 -14.18245 1.000 48.95009 230 GLY B O 1
ATOM 3749 N N . GLU B 1 231 ? -68.13782 13.73163 -15.59934 1.000 57.62934 231 GLU B N 1
ATOM 3750 C CA . GLU B 1 231 ? -69.49867 14.09469 -15.95274 1.000 63.42931 231 GLU B CA 1
ATOM 3751 C C . GLU B 1 231 ? -70.44170 13.81310 -14.78899 1.000 57.80697 231 GLU B C 1
ATOM 3752 O O . GLU B 1 231 ? -70.25278 12.86995 -14.01884 1.000 56.68569 231 GLU B O 1
ATOM 3758 N N . GLY B 1 232 ? -71.45820 14.66561 -14.65572 1.000 55.31479 232 GLY B N 1
ATOM 3759 C CA . GLY B 1 232 ? -72.34266 14.60609 -13.50999 1.000 47.83881 232 GLY B CA 1
ATOM 3760 C C . GLY B 1 232 ? -71.68051 14.92754 -12.18916 1.000 40.92027 232 GLY B C 1
ATOM 3761 O O . GLY B 1 232 ? -72.26473 14.63771 -11.13643 1.000 36.18907 232 GLY B O 1
ATOM 3762 N N . ARG B 1 233 ? -70.47849 15.51287 -12.22042 1.000 33.67180 233 ARG B N 1
ATOM 3763 C CA . ARG B 1 233 ? -69.74191 15.77635 -10.99189 1.000 31.65261 233 ARG B CA 1
ATOM 3764 C C . ARG B 1 233 ? -70.53555 16.65606 -10.01872 1.000 32.09920 233 ARG B C 1
ATOM 3765 O O . ARG B 1 233 ? -70.39276 16.49982 -8.80013 1.000 29.13237 233 ARG B O 1
ATOM 3773 N N . SER B 1 234 ? -71.34947 17.60010 -10.51690 1.000 33.67306 234 SER B N 1
ATOM 3774 C CA . SER B 1 234 ? -72.08646 18.47110 -9.58982 1.000 29.95501 234 SER B CA 1
ATOM 3775 C C . SER B 1 234 ? -73.12155 17.67426 -8.80644 1.000 29.79773 234 SER B C 1
ATOM 3776 O O . SER B 1 234 ? -73.22508 17.80316 -7.57501 1.000 30.26454 234 SER B O 1
ATOM 3779 N N . LEU B 1 235 ? -73.88175 16.83588 -9.50901 1.000 29.58007 235 LEU B N 1
ATOM 3780 C CA . LEU B 1 235 ? -74.86895 15.96695 -8.87715 1.000 34.25604 235 LEU B CA 1
ATOM 3781 C C . LEU B 1 235 ? -74.21859 14.95396 -7.94937 1.000 35.16451 235 LEU B C 1
ATOM 3782 O O . LEU B 1 235 ? -74.69881 14.73388 -6.83048 1.000 34.23298 235 LEU B O 1
ATOM 3787 N N . LYS B 1 236 ? -73.12438 14.33015 -8.39368 1.000 32.11021 236 LYS B N 1
ATOM 3788 C CA . LYS B 1 236 ? -72.43765 13.35104 -7.55688 1.000 31.20732 236 LYS B CA 1
ATOM 3789 C C . LYS B 1 236 ? -71.90100 13.98688 -6.27681 1.000 32.32036 236 LYS B C 1
ATOM 3790 O O . LYS B 1 236 ? -72.05869 13.42978 -5.18676 1.000 30.92661 236 LYS B O 1
ATOM 3792 N N . ALA B 1 237 ? -71.25511 15.15437 -6.38911 1.000 25.71404 237 ALA B N 1
ATOM 3793 C CA . ALA B 1 237 ? -70.73452 15.81550 -5.19555 1.000 26.56606 237 ALA B CA 1
ATOM 3794 C C . ALA B 1 237 ? -71.85943 16.24697 -4.26426 1.000 27.97671 237 ALA B C 1
ATOM 3795 O O . ALA B 1 237 ? -71.71988 16.20722 -3.04195 1.000 25.16421 237 ALA B O 1
ATOM 3797 N N . ALA B 1 238 ? -72.95930 16.72886 -4.82187 1.000 26.36035 238 ALA B N 1
ATOM 3798 C CA . ALA B 1 238 ? -74.07512 17.12369 -3.97644 1.000 26.42256 238 ALA B CA 1
ATOM 3799 C C . ALA B 1 238 ? -74.67377 15.92553 -3.25143 1.000 28.82422 238 ALA B C 1
ATOM 3800 O O . ALA B 1 238 ? -75.01270 16.01868 -2.06636 1.000 26.67845 238 ALA B O 1
ATOM 3802 N N . GLU B 1 239 ? -74.83711 14.79129 -3.94958 1.000 25.66271 239 GLU B N 1
ATOM 3803 C CA . GLU B 1 239 ? -75.37315 13.60002 -3.29913 1.000 26.13569 239 GLU B CA 1
ATOM 3804 C C . GLU B 1 239 ? -74.47844 13.17241 -2.14407 1.000 31.55954 239 GLU B C 1
ATOM 3805 O O . GLU B 1 239 ? -74.96262 12.83467 -1.05029 1.000 30.50385 239 GLU B O 1
ATOM 3811 N N . ILE B 1 240 ? -73.17500 13.20399 -2.36399 1.000 27.79225 240 ILE B N 1
ATOM 3812 C CA . ILE B 1 240 ? -72.24207 12.86630 -1.29682 1.000 25.82904 240 ILE B CA 1
ATOM 3813 C C . ILE B 1 240 ? -72.43071 13.81235 -0.12399 1.000 33.35293 240 ILE B C 1
ATOM 3814 O O . ILE B 1 240 ? -72.49388 13.38622 1.03898 1.000 29.03943 240 ILE B O 1
ATOM 3819 N N . ALA B 1 241 ? -72.50708 15.12128 -0.40975 1.000 26.10787 241 ALA B N 1
ATOM 3820 C CA . ALA B 1 241 ? -72.60460 16.09033 0.68372 1.000 24.09071 241 ALA B CA 1
ATOM 3821 C C . ALA B 1 241 ? -73.89468 15.90182 1.48580 1.000 25.13755 241 ALA B C 1
ATOM 3822 O O . ALA B 1 241 ? -73.87498 15.95719 2.71672 1.000 24.67015 241 ALA B O 1
ATOM 3824 N N . ILE B 1 242 ? -75.02632 15.67607 0.81299 1.000 25.63009 242 ILE B N 1
ATOM 3825 C CA A ILE B 1 242 ? -76.32546 15.54966 1.47453 0.275 25.52976 242 ILE B CA 1
ATOM 3826 C CA B ILE B 1 242 ? -76.26661 15.60169 1.57336 0.725 23.63072 242 ILE B CA 1
ATOM 3827 C C . ILE B 1 242 ? -76.37207 14.29632 2.32809 1.000 26.58435 242 ILE B C 1
ATOM 3828 O O . ILE B 1 242 ? -77.13198 14.21927 3.29962 1.000 32.06417 242 ILE B O 1
ATOM 3837 N N . ASN B 1 243 ? -75.59529 13.28803 1.95107 1.000 25.01927 243 ASN B N 1
ATOM 3838 C CA . ASN B 1 243 ? -75.57553 12.02386 2.66286 1.000 26.72666 243 ASN B CA 1
ATOM 3839 C C . ASN B 1 243 ? -74.38666 11.92747 3.61437 1.000 30.22128 243 ASN B C 1
ATOM 3840 O O . ASN B 1 243 ? -74.17242 10.87387 4.21172 1.000 28.24247 243 ASN B O 1
ATOM 3845 N N . SER B 1 244 ? -73.63304 13.00982 3.78043 1.000 25.58834 244 SER B N 1
ATOM 3846 C CA . SER B 1 244 ? -72.41587 12.95150 4.56811 1.000 21.95249 244 SER B CA 1
ATOM 3847 C C . SER B 1 244 ? -72.71580 12.47205 5.98989 1.000 25.95957 244 SER B C 1
ATOM 3848 O O . SER B 1 244 ? -73.69612 12.90825 6.61075 1.000 23.72993 244 SER B O 1
ATOM 3851 N N . PRO B 1 245 ? -71.88098 11.59507 6.54079 1.000 23.52116 245 PRO B N 1
ATOM 3852 C CA . PRO B 1 245 ? -72.03667 11.19101 7.94786 1.000 27.07939 245 PRO B CA 1
ATOM 3853 C C . PRO B 1 245 ? -71.95990 12.35195 8.91337 1.000 20.45204 245 PRO B C 1
ATOM 3854 O O . PRO B 1 245 ? -72.50683 12.26859 10.02309 1.000 24.15377 245 PRO B O 1
ATOM 3858 N N . LEU B 1 246 ? -71.26680 13.43681 8.52881 1.000 22.05197 246 LEU B N 1
ATOM 3859 C CA . LEU B 1 246 ? -71.17906 14.62074 9.38626 1.000 22.48072 246 LEU B CA 1
ATOM 3860 C C . LEU B 1 246 ? -72.52109 15.30891 9.57686 1.000 24.88416 246 LEU B C 1
ATOM 3861 O O . LEU B 1 246 ? -72.68231 16.05149 10.54717 1.000 24.91299 246 LEU B O 1
ATOM 3866 N N . LEU B 1 247 ? -73.48517 15.08435 8.67630 1.000 23.58927 247 LEU B N 1
ATOM 3867 C CA . LEU B 1 247 ? -74.84120 15.58584 8.87650 1.000 22.32569 247 LEU B CA 1
ATOM 3868 C C . LEU B 1 247 ? -75.69737 14.69922 9.76658 1.000 28.49622 247 LEU B C 1
ATOM 3869 O O . LEU B 1 247 ? -76.83111 15.08237 10.06304 1.000 27.99005 247 LEU B O 1
ATOM 3874 N N . GLU B 1 248 ? -75.20212 13.52999 10.18012 1.000 27.49548 248 GLU B N 1
ATOM 3875 C CA . GLU B 1 248 ? -75.89487 12.70051 11.15904 1.000 28.14471 248 GLU B CA 1
ATOM 3876 C C . GLU B 1 248 ? -77.32506 12.36070 10.72912 1.000 32.12933 248 GLU B C 1
ATOM 3877 O O . GLU B 1 248 ? -78.23605 12.30823 11.55420 1.000 33.91699 248 GLU B O 1
ATOM 3883 N N . ALA B 1 249 ? -77.51569 12.13669 9.42571 1.000 31.73170 249 ALA B N 1
ATOM 3884 C CA . ALA B 1 249 ? -78.81436 11.77877 8.83303 1.000 40.40694 249 ALA B CA 1
ATOM 3885 C C . ALA B 1 249 ? -79.90638 12.78156 9.17256 1.000 40.39144 249 ALA B C 1
ATOM 3886 O O . ALA B 1 249 ? -81.07447 12.41405 9.32594 1.000 45.17512 249 ALA B O 1
ATOM 3888 N N . SER B 1 250 ? -79.55637 14.05371 9.29491 1.000 36.42694 250 SER B N 1
ATOM 3889 C CA A SER B 1 250 ? -80.41727 15.13887 9.74749 0.533 34.52613 250 SER B CA 1
ATOM 3890 C CA B SER B 1 250 ? -80.55632 15.02338 9.71263 0.467 34.53995 250 SER B CA 1
ATOM 3891 C C . SER B 1 250 ? -80.90879 16.02037 8.61285 1.000 29.64695 250 SER B C 1
ATOM 3892 O O . SER B 1 250 ? -81.68216 16.94957 8.85696 1.000 37.26475 250 SER B O 1
ATOM 3897 N N . MET B 1 251 ? -80.41516 15.79789 7.39626 1.000 33.08700 251 MET B N 1
ATOM 3898 C CA . MET B 1 251 ? -80.75931 16.63050 6.25805 1.000 36.68577 251 MET B CA 1
ATOM 3899 C C . MET B 1 251 ? -82.26701 16.63666 6.00397 1.000 32.16959 251 MET B C 1
ATOM 3900 O O . MET B 1 251 ? -82.85106 17.69341 5.75696 1.000 38.34463 251 MET B O 1
ATOM 3905 N N . GLU B 1 252 ? -82.91875 15.47067 6.08771 1.000 36.99085 252 GLU B N 1
ATOM 3906 C CA . GLU B 1 252 ? -84.34410 15.39856 5.76873 1.000 42.38967 252 GLU B CA 1
ATOM 3907 C C . GLU B 1 252 ? -85.19306 16.21261 6.73480 1.000 42.50314 252 GLU B C 1
ATOM 3908 O O . GLU B 1 252 ? -86.29662 16.62098 6.36617 1.000 48.25057 252 GLU B O 1
ATOM 3914 N N . GLY B 1 253 ? -84.70105 16.48983 7.93986 1.000 38.76225 253 GLY B N 1
ATOM 3915 C CA . GLY B 1 253 ? -85.47348 17.25502 8.89997 1.000 39.99215 253 GLY B CA 1
ATOM 3916 C C . GLY B 1 253 ? -85.09794 18.72160 8.97996 1.000 41.64092 253 GLY B C 1
ATOM 3917 O O . GLY B 1 253 ? -85.76612 19.49902 9.66718 1.000 42.47671 253 GLY B O 1
ATOM 3918 N N . ALA B 1 254 ? -84.06484 19.13143 8.23851 1.000 33.35215 254 ALA B N 1
ATOM 3919 C CA . ALA B 1 254 ? -83.54721 20.48328 8.37373 1.000 34.46027 254 ALA B CA 1
ATOM 3920 C C . ALA B 1 254 ? -84.49163 21.50941 7.75254 1.000 33.15314 254 ALA B C 1
ATOM 3921 O O . ALA B 1 254 ? -84.94807 21.35331 6.61150 1.000 41.25896 254 ALA B O 1
ATOM 3923 N N . GLN B 1 255 ? -84.71472 22.58706 8.48917 1.000 31.60076 255 GLN B N 1
ATOM 3924 C CA . GLN B 1 255 ? -85.56098 23.70726 8.09306 1.000 37.07057 255 GLN B CA 1
ATOM 3925 C C . GLN B 1 255 ? -84.76913 24.88397 7.54630 1.000 27.62947 255 GLN B C 1
ATOM 3926 O O . GLN B 1 255 ? -85.37112 25.82568 7.03548 1.000 25.65890 255 GLN B O 1
ATOM 3932 N N . GLY B 1 256 ? -83.44340 24.87586 7.69423 1.000 26.38127 256 GLY B N 1
ATOM 3933 C CA . GLY B 1 256 ? -82.63610 25.86462 7.02134 1.000 27.01704 256 GLY B CA 1
ATOM 3934 C C . GLY B 1 256 ? -81.47253 25.11953 6.38238 1.000 25.05065 256 GLY B C 1
ATOM 3935 O O . GLY B 1 256 ? -80.84038 24.29457 7.03557 1.000 25.31156 256 GLY B O 1
ATOM 3936 N N . VAL B 1 257 ? -81.24149 25.33330 5.08876 1.000 22.64213 257 VAL B N 1
ATOM 3937 C CA . VAL B 1 257 ? -80.15171 24.66156 4.38598 1.000 22.27966 257 VAL B CA 1
ATOM 3938 C C . VAL B 1 257 ? -79.39820 25.70502 3.58511 1.000 26.89658 257 VAL B C 1
ATOM 3939 O O . VAL B 1 257 ? -80.00698 26.53473 2.90814 1.000 29.29745 257 VAL B O 1
ATOM 3943 N N . LEU B 1 258 ? -78.08000 25.68936 3.68213 1.000 21.14862 258 LEU B N 1
ATOM 3944 C CA A LEU B 1 258 ? -77.23339 26.46909 2.80362 0.660 20.49552 258 LEU B CA 1
ATOM 3945 C CA B LEU B 1 258 ? -77.21239 26.46917 2.80990 0.340 21.18694 258 LEU B CA 1
ATOM 3946 C C . LEU B 1 258 ? -76.41901 25.48296 1.97348 1.000 23.15613 258 LEU B C 1
ATOM 3947 O O . LEU B 1 258 ? -75.93565 24.48074 2.49748 1.000 24.96607 258 LEU B O 1
ATOM 3956 N N . MET B 1 259 ? -76.31251 25.74400 0.66735 1.000 21.43366 259 MET B N 1
ATOM 3957 C CA . MET B 1 259 ? -75.53851 24.85476 -0.18369 1.000 22.91520 259 MET B CA 1
ATOM 3958 C C . MET B 1 259 ? -74.68117 25.70656 -1.08948 1.000 23.88006 259 MET B C 1
ATOM 3959 O O . MET B 1 259 ? -75.19208 26.64331 -1.70894 1.000 22.82397 259 MET B O 1
ATOM 3964 N N . SER B 1 260 ? -73.38652 25.39087 -1.16446 1.000 19.65571 260 SER B N 1
ATOM 3965 C CA . SER B 1 260 ? -72.49058 26.12942 -2.03133 1.000 19.53936 260 SER B CA 1
ATOM 3966 C C . SER B 1 260 ? -71.74931 25.11936 -2.89497 1.000 21.50267 260 SER B C 1
ATOM 3967 O O . SER B 1 260 ? -71.27041 24.09588 -2.37442 1.000 23.06589 260 SER B O 1
ATOM 3970 N N . ILE B 1 261 ? -71.69303 25.37695 -4.19590 1.000 21.12448 261 ILE B N 1
ATOM 3971 C CA . ILE B 1 261 ? -70.93387 24.52911 -5.12760 1.000 20.73805 261 ILE B CA 1
ATOM 3972 C C . ILE B 1 261 ? -69.75534 25.35167 -5.59675 1.000 22.80820 261 ILE B C 1
ATOM 3973 O O . ILE B 1 261 ? -69.94533 26.36563 -6.27995 1.000 22.93096 261 ILE B O 1
ATOM 3978 N N . ALA B 1 262 ? -68.55518 24.88902 -5.28497 1.000 24.13794 262 ALA B N 1
ATOM 3979 C CA . ALA B 1 262 ? -67.32499 25.50947 -5.76480 1.000 23.10309 262 ALA B CA 1
ATOM 3980 C C . ALA B 1 262 ? -66.77511 24.70491 -6.93675 1.000 24.61663 262 ALA B C 1
ATOM 3981 O O . ALA B 1 262 ? -66.78107 23.46656 -6.91636 1.000 26.97325 262 ALA B O 1
ATOM 3983 N N . GLY B 1 263 ? -66.35146 25.41212 -7.97512 1.000 25.94302 263 GLY B N 1
ATOM 3984 C CA . GLY B 1 263 ? -65.91716 24.71338 -9.18045 1.000 28.60285 263 GLY B CA 1
ATOM 3985 C C . GLY B 1 263 ? -65.42354 25.68756 -10.22253 1.000 27.71702 263 GLY B C 1
ATOM 3986 O O . GLY B 1 263 ? -65.37691 26.90566 -10.00555 1.000 27.84341 263 GLY B O 1
ATOM 3987 N N . GLY B 1 264 ? -65.01474 25.12336 -11.36951 1.000 29.92653 264 GLY B N 1
ATOM 3988 C CA . GLY B 1 264 ? -64.48200 25.94607 -12.44426 1.000 31.28247 264 GLY B CA 1
ATOM 3989 C C . GLY B 1 264 ? -65.53208 26.84432 -13.07012 1.000 33.10040 264 GLY B C 1
ATOM 3990 O O . GLY B 1 264 ? -66.73195 26.57694 -13.00055 1.000 34.12343 264 GLY B O 1
ATOM 3991 N N . SER B 1 265 ? -65.06070 27.93269 -13.70665 1.000 34.47681 265 SER B N 1
ATOM 3992 C CA . SER B 1 265 ? -65.95305 28.89043 -14.36799 1.000 34.86731 265 SER B CA 1
ATOM 3993 C C . SER B 1 265 ? -66.72037 28.29163 -15.54074 1.000 39.13853 265 SER B C 1
ATOM 3994 O O . SER B 1 265 ? -67.69388 28.90340 -16.00255 1.000 40.66346 265 SER B O 1
ATOM 3997 N N . ASP B 1 266 ? -66.32780 27.11294 -16.01518 1.000 37.07434 266 ASP B N 1
ATOM 3998 C CA . ASP B 1 266 ? -67.00817 26.42208 -17.09592 1.000 39.50610 266 ASP B CA 1
ATOM 3999 C C . ASP B 1 266 ? -68.13123 25.50151 -16.63025 1.000 38.89301 266 ASP B C 1
ATOM 4000 O O . ASP B 1 266 ? -68.81071 24.91182 -17.46963 1.000 39.62304 266 ASP B O 1
ATOM 4005 N N . LEU B 1 267 ? -68.32077 25.32706 -15.33168 1.000 34.11249 267 LEU B N 1
ATOM 4006 C CA . LEU B 1 267 ? -69.45395 24.54493 -14.85767 1.000 34.17804 267 LEU B CA 1
ATOM 4007 C C . LEU B 1 267 ? -70.75883 25.15000 -15.37750 1.000 33.89432 267 LEU B C 1
ATOM 4008 O O . LEU B 1 267 ? -71.00088 26.34766 -15.21007 1.000 36.37218 267 LEU B O 1
ATOM 4013 N N . GLY B 1 268 ? -71.59488 24.32224 -16.01153 1.000 28.26654 268 GLY B N 1
ATOM 4014 C CA . GLY B 1 268 ? -72.76903 24.83122 -16.68746 1.000 31.46996 268 GLY B CA 1
ATOM 4015 C C . GLY B 1 268 ? -73.96293 25.01603 -15.76116 1.000 28.95791 268 GLY B C 1
ATOM 4016 O O . GLY B 1 268 ? -74.05334 24.41497 -14.69121 1.000 27.80306 268 GLY B O 1
ATOM 4017 N N . LEU B 1 269 ? -74.88305 25.87903 -16.20470 1.000 31.42524 269 LEU B N 1
ATOM 4018 C CA . LEU B 1 269 ? -76.06395 26.18753 -15.39551 1.000 27.38037 269 LEU B CA 1
ATOM 4019 C C . LEU B 1 269 ? -76.94371 24.95996 -15.23217 1.000 26.60180 269 LEU B C 1
ATOM 4020 O O . LEU B 1 269 ? -77.47407 24.70250 -14.14482 1.000 24.79454 269 LEU B O 1
ATOM 4025 N N . PHE B 1 270 ? -77.12034 24.18333 -16.30959 1.000 27.01762 270 PHE B N 1
ATOM 4026 C CA . PHE B 1 270 ? -77.92626 22.98346 -16.17832 1.000 27.70921 270 PHE B CA 1
ATOM 4027 C C . PHE B 1 270 ? -77.37022 22.08563 -15.07808 1.000 25.81087 270 PHE B C 1
ATOM 4028 O 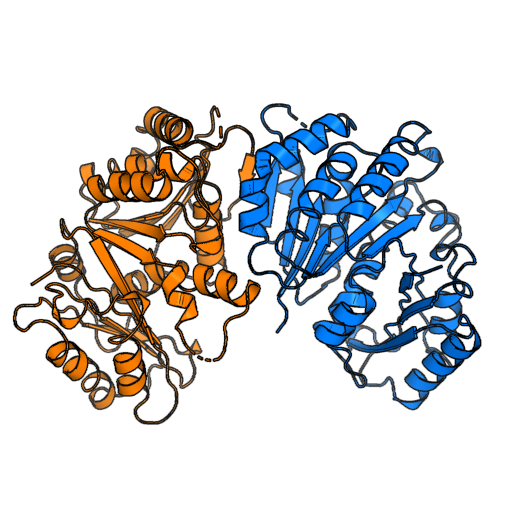O . PHE B 1 270 ? -78.11198 21.62005 -14.20877 1.000 25.15613 270 PHE B O 1
ATOM 4036 N N . GLU B 1 271 ? -76.05486 21.84832 -15.09542 1.000 28.87546 271 GLU B N 1
ATOM 4037 C CA . GLU B 1 271 ? -75.43283 20.91723 -14.15376 1.000 29.46518 271 GLU B CA 1
ATOM 4038 C C . GLU B 1 271 ? -75.55279 21.43164 -12.72885 1.000 28.80075 271 GLU B C 1
ATOM 4039 O O . GLU B 1 271 ? -75.82512 20.68141 -11.78656 1.000 29.37093 271 GLU B O 1
ATOM 4045 N N . ILE B 1 272 ? -75.30961 22.71842 -12.56519 1.000 23.43428 272 ILE B N 1
ATOM 4046 C CA . ILE B 1 272 ? -75.47158 23.37365 -11.28022 1.000 23.01904 272 ILE B CA 1
ATOM 4047 C C . ILE B 1 272 ? -76.90823 23.23991 -10.79803 1.000 21.62085 272 ILE B C 1
ATOM 4048 O O . ILE B 1 272 ? -77.16508 22.92322 -9.63473 1.000 23.64448 272 ILE B O 1
ATOM 4053 N N . ASN B 1 273 ? -77.85670 23.47749 -11.68820 1.000 22.18488 273 ASN B N 1
ATOM 4054 C CA . ASN B 1 273 ? -79.25276 23.45132 -11.29323 1.000 22.46947 273 ASN B CA 1
ATOM 4055 C C . ASN B 1 273 ? -79.69747 22.05164 -10.90467 1.000 26.84235 273 ASN B C 1
ATOM 4056 O O . ASN B 1 273 ? -80.55472 21.91071 -10.04018 1.000 23.62971 273 ASN B O 1
ATOM 4061 N N . GLU B 1 274 ? -79.12037 20.99683 -11.50916 1.000 27.10474 274 GLU B N 1
ATOM 4062 C CA A GLU B 1 274 ? -79.43580 19.62512 -11.09101 0.500 32.54012 274 GLU B CA 1
ATOM 4063 C CA B GLU B 1 274 ? -79.51135 19.66226 -11.07358 0.500 32.47842 274 GLU B CA 1
ATOM 4064 C C . GLU B 1 274 ? -79.11508 19.42052 -9.62106 1.000 28.26684 274 GLU B C 1
ATOM 4065 O O . GLU B 1 274 ? -79.88199 18.79913 -8.87098 1.000 28.46156 274 GLU B O 1
ATOM 4076 N N . ALA B 1 275 ? -77.94621 19.92299 -9.19359 1.000 25.59422 275 ALA B N 1
ATOM 4077 C CA . ALA B 1 275 ? -77.57528 19.84676 -7.78854 1.000 31.49839 275 ALA B CA 1
ATOM 4078 C C . ALA B 1 275 ? -78.54212 20.63972 -6.91834 1.000 26.41209 275 ALA B C 1
ATOM 4079 O O . ALA B 1 275 ? -78.93612 20.18921 -5.83124 1.000 25.18839 275 ALA B O 1
ATOM 4081 N N . ALA B 1 276 ? -78.94854 21.82694 -7.38295 1.000 24.60554 276 ALA B N 1
ATOM 4082 C CA . ALA B 1 276 ? -79.89413 22.60924 -6.58783 1.000 22.65013 276 ALA B CA 1
ATOM 4083 C C . ALA B 1 276 ? -81.21273 21.88628 -6.47689 1.000 26.28000 276 ALA B C 1
ATOM 4084 O O . ALA B 1 276 ? -81.88516 21.96260 -5.44502 1.000 27.05385 276 ALA B O 1
ATOM 4086 N N . SER B 1 277 ? -81.61003 21.18554 -7.53753 1.000 23.09793 277 SER B N 1
ATOM 4087 C CA . SER B 1 277 ? -82.88674 20.50250 -7.46990 1.000 24.68336 277 SER B CA 1
ATOM 4088 C C . SER B 1 277 ? -82.80268 19.32958 -6.48482 1.000 28.03362 277 SER B C 1
ATOM 4089 O O . SER B 1 277 ? -83.75120 19.06047 -5.72824 1.000 30.39298 277 SER B O 1
ATOM 4092 N N . LEU B 1 278 ? -81.64617 18.67353 -6.44136 1.000 26.46554 278 LEU B N 1
ATOM 4093 C CA . LEU B 1 278 ? -81.46589 17.51982 -5.55691 1.000 30.44841 278 LEU B CA 1
ATOM 4094 C C . LEU B 1 278 ? -81.56919 17.91791 -4.09635 1.000 30.09920 278 LEU B C 1
ATOM 4095 O O . LEU B 1 278 ? -82.22177 17.22825 -3.29479 1.000 31.76641 278 LEU B O 1
ATOM 4100 N N . VAL B 1 279 ? -80.95204 19.04032 -3.72185 1.000 26.38535 279 VAL B N 1
ATOM 4101 C CA . VAL B 1 279 ? -80.97637 19.40825 -2.31207 1.000 25.77756 279 VAL B CA 1
ATOM 4102 C C . VAL B 1 279 ? -82.39105 19.82608 -1.90515 1.000 28.78450 279 VAL B C 1
ATOM 4103 O O . VAL B 1 279 ? -82.80537 19.60455 -0.75650 1.000 28.22839 279 VAL B O 1
ATOM 4107 N N . GLN B 1 280 ? -83.14807 20.43949 -2.82398 1.000 29.16857 280 GLN B N 1
ATOM 4108 C CA . GLN B 1 280 ? -84.53333 20.78144 -2.51927 1.000 27.20068 280 GLN B CA 1
ATOM 4109 C C . GLN B 1 280 ? -85.36238 19.53720 -2.26449 1.000 32.58210 280 GLN B C 1
ATOM 4110 O O . GLN B 1 280 ? -86.20355 19.51720 -1.35512 1.000 33.37643 280 GLN B O 1
ATOM 4116 N N . ASP B 1 281 ? -85.14684 18.50122 -3.06773 1.000 33.80730 281 ASP B N 1
ATOM 4117 C CA . ASP B 1 281 ? -85.86439 17.24816 -2.87165 1.000 42.64598 281 ASP B CA 1
ATOM 4118 C C . ASP B 1 281 ? -85.48815 16.62483 -1.54116 1.000 41.56172 281 ASP B C 1
ATOM 4119 O O . ASP B 1 281 ? -86.34377 16.08857 -0.82840 1.000 47.85278 281 ASP B O 1
ATOM 4124 N N . ALA B 1 282 ? -84.21687 16.72665 -1.17178 1.000 34.68192 282 ALA B N 1
ATOM 4125 C CA . ALA B 1 282 ? -83.71230 16.06997 0.01789 1.000 35.81095 282 ALA B CA 1
ATOM 4126 C C . ALA B 1 282 ? -84.07734 16.81081 1.29125 1.000 44.60709 282 ALA B C 1
ATOM 4127 O O . ALA B 1 282 ? -84.18690 16.18209 2.35071 1.000 42.93807 282 ALA B O 1
ATOM 4129 N N . ALA B 1 283 ? -84.22240 18.13284 1.23406 1.000 35.90376 283 ALA B N 1
ATOM 4130 C CA . ALA B 1 283 ? -84.49244 18.84963 2.46560 1.000 33.60710 283 ALA B CA 1
ATOM 4131 C C . ALA B 1 283 ? -85.97424 18.74727 2.81467 1.000 36.88987 283 ALA B C 1
ATOM 4132 O O . ALA B 1 283 ? -86.80474 18.35097 1.99791 1.000 36.70380 283 ALA B O 1
ATOM 4134 N N . HIS B 1 284 ? -86.29253 19.15732 4.03343 1.000 34.80306 284 HIS B N 1
ATOM 4135 C CA . HIS B 1 284 ? -87.68346 19.22922 4.44807 1.000 36.91257 284 HIS B CA 1
ATOM 4136 C C . HIS B 1 284 ? -88.46886 20.12411 3.49453 1.000 36.00297 284 HIS B C 1
ATOM 4137 O O . HIS B 1 284 ? -87.92951 21.11669 2.98664 1.000 32.88044 284 HIS B O 1
ATOM 4144 N N . PRO B 1 285 ? -89.73763 19.79675 3.21039 1.000 39.02913 285 PRO B N 1
ATOM 4145 C CA . PRO B 1 285 ? -90.52838 20.62853 2.28911 1.000 38.83962 285 PRO B CA 1
ATOM 4146 C C . PRO B 1 285 ? -90.66399 22.05862 2.73865 1.000 32.72885 285 PRO B C 1
ATOM 4147 O O . PRO B 1 285 ? -90.78602 22.96063 1.90412 1.000 35.07913 285 PRO B O 1
ATOM 4151 N N . ASP B 1 286 ? -90.65552 22.29881 4.04473 1.000 30.10550 286 ASP B N 1
ATOM 4152 C CA . ASP B 1 286 ? -90.80952 23.63959 4.56706 1.000 30.51559 286 ASP B CA 1
ATOM 4153 C C . ASP B 1 286 ? -89.47117 24.33944 4.79704 1.000 30.02559 286 ASP B C 1
ATOM 4154 O O . ASP B 1 286 ? -89.44428 25.39300 5.42881 1.000 33.97277 286 ASP B O 1
ATOM 4159 N N . ALA B 1 287 ? -88.36387 23.76982 4.32286 1.000 29.33301 287 ALA B N 1
ATOM 4160 C CA . ALA B 1 287 ? -87.06349 24.37781 4.56494 1.000 26.48604 287 ALA B CA 1
ATOM 4161 C C . ALA B 1 287 ? -86.87588 25.68544 3.80830 1.000 27.30085 287 ALA B C 1
ATOM 4162 O O . ALA B 1 287 ? -87.31886 25.84566 2.66175 1.000 31.02429 287 ALA B O 1
ATOM 4164 N N . ASN B 1 288 ? -86.18892 26.62381 4.44732 1.000 25.38694 288 ASN B N 1
ATOM 4165 C CA . ASN B 1 288 ? -85.54332 27.70300 3.71610 1.000 20.75853 288 ASN B CA 1
ATOM 4166 C C . ASN B 1 288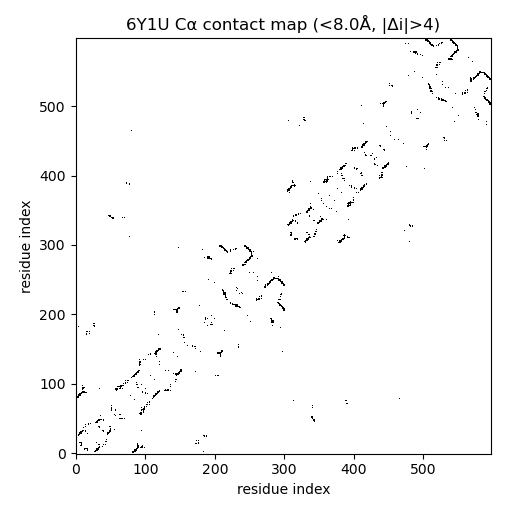 ? -84.27704 27.13266 3.10037 1.000 27.53074 288 ASN B C 1
ATOM 4167 O O . ASN B 1 288 ? -83.53183 26.41004 3.76768 1.000 25.68844 288 ASN B O 1
ATOM 4172 N N . ILE B 1 289 ? -83.99803 27.48660 1.85176 1.000 21.85376 289 ILE B N 1
ATOM 4173 C CA . ILE B 1 289 ? -82.81243 26.94325 1.19613 1.000 23.09189 289 ILE B CA 1
ATOM 4174 C C . ILE B 1 289 ? -82.09632 28.09367 0.53530 1.000 22.30469 289 ILE B C 1
ATOM 4175 O O . ILE B 1 289 ? -82.68542 28.80715 -0.28814 1.000 26.01754 289 ILE B O 1
ATOM 4180 N N . ILE B 1 290 ? -80.84051 28.29930 0.90612 1.000 21.33374 290 ILE B N 1
ATOM 4181 C CA . ILE B 1 290 ? -80.00700 29.29433 0.24043 1.000 22.42747 290 ILE B CA 1
ATOM 4182 C C . ILE B 1 290 ? -78.99780 28.51823 -0.60253 1.000 22.19598 290 ILE B C 1
ATOM 4183 O O . ILE B 1 290 ? -78.31707 27.62332 -0.09953 1.000 24.98535 290 ILE B O 1
ATOM 4188 N N . PHE B 1 291 ? -78.94747 28.81286 -1.90308 1.000 22.53078 291 PHE B N 1
ATOM 4189 C CA . PHE B 1 291 ? -78.10011 28.04945 -2.81671 1.000 20.09188 291 PHE B CA 1
ATOM 4190 C C . PHE B 1 291 ? -77.21290 28.99519 -3.61974 1.000 19.57352 291 PHE B C 1
ATOM 4191 O O . PHE B 1 291 ? -77.68899 30.00718 -4.13110 1.000 20.30484 291 PHE B O 1
ATOM 4199 N N . GLY B 1 292 ? -75.93221 28.63489 -3.79648 1.000 20.76973 292 GLY B N 1
ATOM 4200 C CA . GLY B 1 292 ? -75.15052 29.43242 -4.71781 1.000 19.46802 292 GLY B CA 1
ATOM 4201 C C . GLY B 1 292 ? -73.88194 28.70568 -5.10165 1.000 19.26582 292 GLY B C 1
ATOM 4202 O O . GLY B 1 292 ? -73.64250 27.56526 -4.69947 1.000 20.48247 292 GLY B O 1
ATOM 4203 N N . THR B 1 293 ? -73.07737 29.38131 -5.91508 1.000 21.60832 293 THR B N 1
ATOM 4204 C CA . THR B 1 293 ? -71.86698 28.76868 -6.43419 1.000 23.95835 293 THR B CA 1
ATOM 4205 C C . THR B 1 293 ? -70.70805 29.74739 -6.32366 1.000 21.47079 293 THR B C 1
ATOM 4206 O O . THR B 1 293 ? -70.88197 30.94859 -6.08710 1.000 22.06580 293 THR B O 1
ATOM 4210 N N . VAL B 1 294 ? -69.50783 29.19366 -6.47228 1.000 19.52801 294 VAL B N 1
ATOM 4211 C CA . VAL B 1 294 ? -68.27206 29.92845 -6.24073 1.000 20.96833 294 VAL B CA 1
ATOM 4212 C C . VAL B 1 294 ? -67.33024 29.51223 -7.35634 1.000 27.90578 294 VAL B C 1
ATOM 4213 O O . VAL B 1 294 ? -67.15496 28.31265 -7.58702 1.000 23.13777 294 VAL B O 1
ATOM 4217 N N . ILE B 1 295 ? -66.75904 30.47946 -8.05826 1.000 25.17449 295 ILE B N 1
ATOM 4218 C CA . ILE B 1 295 ? -65.75183 30.17101 -9.07586 1.000 28.41175 295 ILE B CA 1
ATOM 4219 C C . ILE B 1 295 ? -64.42129 29.94405 -8.36968 1.000 28.70057 295 ILE B C 1
ATOM 4220 O O . ILE B 1 295 ? -63.93925 30.81394 -7.63525 1.000 28.82922 295 ILE B O 1
ATOM 4225 N N . ASP B 1 296 ? -63.84143 28.75808 -8.56412 1.000 31.23661 296 ASP B N 1
ATOM 4226 C CA . ASP B 1 296 ? -62.51056 28.41275 -8.02795 1.000 31.17287 296 ASP B CA 1
ATOM 4227 C C . ASP B 1 296 ? -61.84410 27.61321 -9.14010 1.000 35.72970 296 ASP B C 1
ATOM 4228 O O . ASP B 1 296 ? -61.94420 26.38878 -9.16368 1.000 33.70983 296 ASP B O 1
ATOM 4233 N N . ASP B 1 297 ? -61.19886 28.31498 -10.06838 1.000 37.17778 297 ASP B N 1
ATOM 4234 C CA . ASP B 1 297 ? -60.60855 27.67699 -11.24144 1.000 39.65616 297 ASP B CA 1
ATOM 4235 C C . ASP B 1 297 ? -59.41691 26.79645 -10.88764 1.000 44.55479 297 ASP B C 1
ATOM 4236 O O . ASP B 1 297 ? -58.97467 25.99810 -11.72112 1.000 50.66917 297 ASP B O 1
ATOM 4241 N N . SER B 1 298 ? -58.91939 26.89978 -9.67239 1.000 39.03516 298 SER B N 1
ATOM 4242 C CA . SER B 1 298 ? -57.83929 26.05558 -9.19567 1.000 44.47767 298 SER B CA 1
ATOM 4243 C C . SER B 1 298 ? -58.28988 24.64366 -8.85288 1.000 50.83762 298 SER B C 1
ATOM 4244 O O . SER B 1 298 ? -57.43751 23.79809 -8.57062 1.000 50.26707 298 SER B O 1
ATOM 4247 N N . LEU B 1 299 ? -59.59664 24.36394 -8.85161 1.000 45.94649 299 LEU B N 1
ATOM 4248 C CA . LEU B 1 299 ? -60.06586 23.00548 -8.62969 1.000 43.78321 299 LEU B CA 1
ATOM 4249 C C . LEU B 1 299 ? -59.97809 22.14535 -9.88061 1.000 44.81180 299 LEU B C 1
ATOM 4250 O O . LEU B 1 299 ? -60.24089 20.94041 -9.80716 1.000 45.95490 299 LEU B O 1
ATOM 4255 N N . GLY B 1 300 ? -59.61052 22.71962 -11.01331 1.000 46.62769 300 GLY B N 1
ATOM 4256 C CA . GLY B 1 300 ? -59.59287 21.93175 -12.23147 1.000 47.37655 300 GLY B CA 1
ATOM 4257 C C . GLY B 1 300 ? -60.98618 21.45019 -12.55832 1.000 49.29550 300 GLY B C 1
ATOM 4258 O O . GLY B 1 300 ? -61.95465 22.21866 -12.54367 1.000 52.65189 300 GLY B O 1
ATOM 4259 N N . ASP B 1 301 ? -61.11644 20.16297 -12.85533 1.000 45.49207 301 ASP B N 1
ATOM 4260 C CA . ASP B 1 301 ? -62.42479 19.61567 -13.18535 1.000 45.28538 301 ASP B CA 1
ATOM 4261 C C . ASP B 1 301 ? -63.10030 18.97404 -11.97620 1.000 34.05490 301 ASP B C 1
ATOM 4262 O O . ASP B 1 301 ? -64.02167 18.17727 -12.13795 1.000 40.62325 301 ASP B O 1
ATOM 4267 N N . GLU B 1 302 ? -62.66577 19.31601 -10.77727 1.000 34.38734 302 GLU B N 1
ATOM 4268 C CA . GLU B 1 302 ? -63.31109 18.84188 -9.56489 1.000 32.53876 302 GLU B CA 1
ATOM 4269 C C . GLU B 1 302 ? -64.31878 19.89858 -9.11200 1.000 36.23280 302 GLU B C 1
ATOM 4270 O O . GLU B 1 302 ? -64.09934 21.10503 -9.28994 1.000 33.42408 302 GLU B O 1
ATOM 4276 N N . VAL B 1 303 ? -65.43534 19.44335 -8.54213 1.000 31.74660 303 VAL B N 1
ATOM 4277 C CA . VAL B 1 303 ? -66.30422 20.37824 -7.83219 1.000 30.46706 303 VAL B CA 1
ATOM 4278 C C . VAL B 1 303 ? -66.38423 19.96831 -6.37307 1.000 29.59784 303 VAL B C 1
ATOM 4279 O O . VAL B 1 303 ? -66.29270 18.78284 -6.03431 1.000 30.49098 303 VAL B O 1
ATOM 4283 N N . ARG B 1 304 ? -66.53259 20.96574 -5.49939 1.000 27.59477 304 ARG B N 1
ATOM 4284 C CA . ARG B 1 304 ? -66.61867 20.74763 -4.05755 1.000 27.01162 304 ARG B CA 1
ATOM 4285 C C . ARG B 1 304 ? -67.91451 21.36133 -3.56023 1.000 32.79639 304 ARG B C 1
ATOM 4286 O O . ARG B 1 304 ? -68.13278 22.55911 -3.74419 1.000 32.68185 304 ARG B O 1
ATOM 4294 N N . VAL B 1 305 ? -68.76327 20.55308 -2.93135 1.000 25.67863 305 VAL B N 1
ATOM 4295 C CA . VAL B 1 305 ? -70.06138 21.01553 -2.44612 1.000 23.71254 305 VAL B CA 1
ATOM 4296 C C . VAL B 1 305 ? -70.04022 21.03455 -0.92445 1.000 26.17536 305 VAL B C 1
ATOM 4297 O O . VAL B 1 305 ? -69.60740 20.06223 -0.29367 1.000 25.15381 305 VAL B O 1
ATOM 4301 N N . THR B 1 306 ? -70.53560 22.12793 -0.33390 1.000 20.40887 306 THR B N 1
ATOM 4302 C CA . THR B 1 306 ? -70.69890 22.24403 1.10894 1.000 18.90484 306 THR B CA 1
ATOM 4303 C C . THR B 1 306 ? -72.17861 22.42791 1.38367 1.000 21.50059 306 THR B C 1
ATOM 4304 O O . THR B 1 306 ? -72.81455 23.27086 0.75075 1.000 20.30395 306 THR B O 1
ATOM 4308 N N . VAL B 1 307 ? -72.70532 21.69170 2.34558 1.000 21.10647 307 VAL B N 1
ATOM 4309 C CA A VAL B 1 307 ? -74.07705 21.85673 2.81713 0.578 22.78297 307 VAL B CA 1
ATOM 4310 C CA B VAL B 1 307 ? -74.07031 21.91617 2.80805 0.422 22.60395 307 VAL B CA 1
ATOM 4311 C C . VAL B 1 307 ? -74.02303 22.19469 4.29482 1.000 22.81687 307 VAL B C 1
ATOM 4312 O O . VAL B 1 307 ? -73.30875 21.52455 5.04785 1.000 24.18902 307 VAL B O 1
ATOM 4319 N N . ILE B 1 308 ? -74.78799 23.19261 4.71119 1.000 19.11212 308 ILE B N 1
ATOM 4320 C CA . ILE B 1 308 ? -74.96588 23.49717 6.12056 1.000 19.74550 308 ILE B CA 1
ATOM 4321 C C . ILE B 1 308 ? -76.44505 23.31154 6.40939 1.000 21.61722 308 ILE B C 1
ATOM 4322 O O . ILE B 1 308 ? -77.27996 23.89127 5.71430 1.000 21.65170 308 ILE B O 1
ATOM 4327 N N . ALA B 1 309 ? -76.77280 22.49990 7.41447 1.000 19.91364 309 ALA B N 1
ATOM 4328 C CA . ALA B 1 309 ? -78.16410 22.19498 7.74853 1.000 20.79499 309 ALA B CA 1
ATOM 4329 C C . ALA B 1 309 ? -78.44973 22.62821 9.17902 1.000 24.67378 309 ALA B C 1
ATOM 4330 O O . ALA B 1 309 ? -77.69048 22.28060 10.08752 1.000 24.25668 309 ALA B O 1
ATOM 4332 N N . ALA B 1 310 ? -79.55745 23.35563 9.38892 1.000 26.06093 310 ALA B N 1
ATOM 4333 C CA . ALA B 1 310 ? -79.99288 23.74305 10.73769 1.000 30.34947 310 ALA B CA 1
ATOM 4334 C C . ALA B 1 310 ? -81.51508 23.56452 10.88834 1.000 36.08350 310 ALA B C 1
ATOM 4335 O O . ALA B 1 310 ? -82.22880 23.40056 9.90193 1.000 32.39869 310 ALA B O 1
ATOM 4337 N N . GLY B 1 311 ? -82.01251 23.52273 12.13484 1.000 33.36004 311 GLY B N 1
ATOM 4338 C CA . GLY B 1 311 ? -83.44338 23.33827 12.37738 1.000 37.49945 311 GLY B CA 1
ATOM 4339 C C . GLY B 1 311 ? -83.88237 21.88809 12.24615 1.000 51.89339 311 GLY B C 1
ATOM 4340 O O . GLY B 1 311 ? -83.22505 21.06481 11.62481 1.000 63.86640 311 GLY B O 1
ATOM 4341 N N . PHE B 1 312 ? -85.03413 21.57064 12.83359 1.000 62.71203 312 PHE B N 1
ATOM 4342 C CA . PHE B 1 312 ? -85.51591 20.19137 12.87818 1.000 64.79611 312 PHE B CA 1
ATOM 4343 C C . PHE B 1 312 ? -86.99388 20.12103 12.49669 1.000 66.62438 312 PHE B C 1
ATOM 4344 O O . PHE B 1 312 ? -87.68873 21.13705 12.41145 1.000 63.53964 312 PHE B O 1
ATOM 4352 N N . ASP B 1 313 ? -87.48864 18.89316 12.31655 1.000 68.02069 313 ASP B N 1
ATOM 4353 C CA . ASP B 1 313 ? -88.87466 18.68394 11.88203 1.000 65.68630 313 ASP B CA 1
ATOM 4354 C C . ASP B 1 313 ? -89.79228 18.30154 13.04494 1.000 60.83136 313 ASP B C 1
ATOM 4355 O O . ASP B 1 313 ? -90.73731 19.02790 13.35636 1.000 55.77940 313 ASP B O 1
#

Foldseek 3Di:
DAAEEEEQKEPLRLLLLQVLVVVPQDRYAYEYEYQDVVSQVPGPGPHYHHWLPVCPVQQAQVSLQVRQVVCLVVLLVVCPPGQAYEYEYEAQGHNSLNNSLSSLQSCVVNVRQYEYEYEQDAPVVDVNSNVSRVNSLVSNLVRHLEYEYFYLNLCCVDDDVPADPVRSSVVVSVVSSVVVSQPVLLAVFFDPFRQHDVNVCVQSGNQTYKWKFKAKAFDDLGLQRGLVRRLVRVRRVVCQQVFQEKEKEKEDAPVCDPVSQVVSVVNSCVRHHVNHDYHYTYGHDHVCPRMMMMMMMGTHD/DAAAEEEEQEAPQRQVLLQVCVVVPQDDYAYEYEHQAQPDDDDHPGPYYYYLHCQDLVSLQVSLVVCVVVLLVVLAPGQAYEYENHPDGGNSLNNRLSSLQSNVVNPHQYEYEAEQDAVVVPADPPNSSVVSLVSNLVSHLEYEYFYLNLVCVDDPGADPVNSVVVSSVVSSCVPRQVSLLRRADAPFHDDVVLVCVQRGNQGYKWKFKFKAFDPLGLVRGLVRRLPRVRRVPFQQFFQEKEKEKEEANPDDPVSQVVSVVVSCVRHHVNHHYHYYYHHDCVVPRMMMMMMMTTHGD

Nearest PDB structures (foldseek):
  6y1u-assembly1_A  TM=1.003E+00  e=9.244E-71  Mycobacterium tuberculosis CDC1551
  2q1x-assembly1_A  TM=1.002E+00  e=6.313E-66  Mycobacterium tuberculosis H37Rv
  1rq7-assembly1_A  TM=1.002E+00  e=2.773E-65  Mycobacterium tuberculosis
  6ym9-assembly1_A  TM=9.992E-01  e=2.286E-65  Mycobacterium tuberculosis CDC1551
  5zue-assembly1_A  TM=9.937E-01  e=7.800E-60  Mycobacterium tuberculosis H37Rv

InterPro domains:
  IPR000158 Cell division protein FtsZ [MF_00909] (6-327)
  IPR000158 Cell division protein FtsZ [TIGR00065] (8-314)
  IPR000158 Cell division protein FtsZ [cd02201] (22-311)
  IPR003008 Tubulin/FtsZ, GTPase domain [PF00091] (11-169)
  IPR003008 Tubulin/FtsZ, GTPase domain [PR00423] (95-115)
  IPR003008 Tubulin/FtsZ, GTPase domain [PR00423] (123-144)
  IPR003008 Tubulin/FtsZ, GTPase domain [PR00423] (186-208)
  IPR003008 Tubulin/FtsZ, GTPase domain [PR00423] (209-230)
  IPR003008 Tubulin/FtsZ, GTPase domain [SM00864] (10-202)
  IPR008280 Tubulin/FtsZ, C-terminal [SSF55307] (201-314)
  IPR018316 Tubulin/FtsZ, 2-layer sandwich domain [SM00865] (204-321)
  IPR020805 Cell division protein FtsZ, conserved site [PS01134] (41-75)
  IPR020805 Cell division protein FtsZ, conserved site [PS01135] (94-115)
  IPR024757 Cell division protein FtsZ, C-terminal [PF12327] (219-313)
  IPR036525 Tubulin/FtsZ, GTPase domain superfamily [G3DSA:3.40.50.1440] (1-217)
  IPR036525 Tubulin/FtsZ, GTPase domain superfamily [SSF52490] (9-205)
  IPR037103 Tubulin/FtsZ-like, C-terminal domain [G3DSA:3.30.1330.20] (218-319)
  IPR045061 Tubulin-like protein FtsZ/CetZ [PTHR30314] (9-314)

B-factor: mean 33.9, std 15.01, range [15.28, 117.66]